Protein AF-A0A935WSC4-F1 (afdb_monomer)

pLDDT: mean 76.97, std 18.64, range [24.23, 98.56]

Structure (mmCIF, N/CA/C/O backbone):
data_AF-A0A935WSC4-F1
#
_entry.id   AF-A0A935WSC4-F1
#
loop_
_atom_site.group_PDB
_atom_site.id
_atom_site.type_symbol
_atom_site.label_atom_id
_atom_site.label_alt_id
_atom_site.label_comp_id
_atom_site.label_asym_id
_atom_site.label_entity_id
_atom_site.label_seq_id
_atom_site.pdbx_PDB_ins_code
_atom_site.Cartn_x
_atom_site.Cartn_y
_atom_site.Cartn_z
_atom_site.occupancy
_atom_site.B_iso_or_equiv
_atom_site.auth_seq_id
_atom_site.auth_comp_id
_atom_site.auth_asym_id
_atom_site.auth_atom_id
_atom_site.pdbx_PDB_model_num
ATOM 1 N N . MET A 1 1 ? -2.587 16.596 29.392 1.00 58.56 1 MET A N 1
ATOM 2 C CA . MET A 1 1 ? -1.807 17.809 29.708 1.00 58.56 1 MET A CA 1
ATOM 3 C C . MET A 1 1 ? -1.032 18.184 28.461 1.00 58.56 1 MET A C 1
ATOM 5 O O . MET A 1 1 ? -0.375 17.309 27.909 1.00 58.56 1 MET A O 1
ATOM 9 N N . VAL A 1 2 ? -1.163 19.418 27.981 1.00 57.94 2 VAL A N 1
ATOM 10 C CA . VAL A 1 2 ? -0.517 19.907 26.750 1.00 57.94 2 VAL A CA 1
ATOM 11 C C . VAL A 1 2 ? 0.207 21.206 27.076 1.00 57.94 2 VAL A C 1
ATOM 13 O O . VAL A 1 2 ? -0.347 22.062 27.753 1.00 57.94 2 VAL A O 1
ATOM 16 N N . ALA A 1 3 ? 1.443 21.362 26.606 1.00 66.06 3 ALA A N 1
ATOM 17 C CA . ALA A 1 3 ? 2.175 22.608 26.799 1.00 66.06 3 ALA A CA 1
ATOM 18 C C . ALA A 1 3 ? 1.538 23.741 25.986 1.00 66.06 3 ALA A C 1
ATOM 20 O O . ALA A 1 3 ? 1.296 23.572 24.790 1.00 66.06 3 ALA A O 1
ATOM 21 N N . VAL A 1 4 ? 1.345 24.913 26.595 1.00 63.72 4 VAL A N 1
ATOM 22 C CA . VAL A 1 4 ? 0.704 26.088 25.975 1.00 63.72 4 VAL A CA 1
ATOM 23 C C . VAL A 1 4 ? 1.339 26.435 24.625 1.00 63.72 4 VAL A C 1
ATOM 25 O O . VAL A 1 4 ? 0.656 26.766 23.659 1.00 63.72 4 VAL A O 1
ATOM 28 N N . ARG A 1 5 ? 2.665 26.290 24.521 1.00 59.16 5 ARG A N 1
ATOM 29 C CA . ARG A 1 5 ? 3.431 26.551 23.292 1.00 59.16 5 ARG A CA 1
ATOM 30 C C . ARG A 1 5 ? 3.117 25.612 22.120 1.00 59.16 5 ARG A C 1
ATOM 32 O O . ARG A 1 5 ? 3.376 25.990 20.983 1.00 59.16 5 ARG A O 1
ATOM 39 N N . MET A 1 6 ? 2.592 24.415 22.389 1.00 50.00 6 MET A N 1
ATOM 40 C CA . MET A 1 6 ? 2.249 23.399 21.381 1.00 50.00 6 MET A CA 1
ATOM 41 C C . MET A 1 6 ? 0.854 23.610 20.789 1.00 50.00 6 MET A C 1
ATOM 43 O O . MET A 1 6 ? 0.468 22.915 19.853 1.00 50.00 6 MET A O 1
ATOM 47 N N . LEU A 1 7 ? 0.090 24.559 21.331 1.00 61.09 7 LEU A N 1
ATOM 48 C CA . LEU A 1 7 ? -1.245 24.859 20.848 1.00 61.09 7 LEU A CA 1
ATOM 49 C C . LEU A 1 7 ? -1.192 25.756 19.598 1.00 61.09 7 LEU A C 1
ATOM 51 O O . LEU A 1 7 ? -0.270 26.576 19.450 1.00 61.09 7 LEU A O 1
ATOM 55 N N . PRO A 1 8 ? -2.201 25.654 18.712 1.00 64.50 8 PRO A N 1
ATOM 56 C CA . PRO A 1 8 ? -2.424 26.622 17.642 1.00 64.50 8 PRO A CA 1
ATOM 57 C C . PRO A 1 8 ? -2.330 28.060 18.167 1.00 64.50 8 PRO A C 1
ATOM 59 O O . PRO A 1 8 ? -2.722 28.329 19.304 1.00 64.50 8 PRO A O 1
ATOM 62 N N . ALA A 1 9 ? -1.761 28.976 17.376 1.00 72.88 9 ALA A N 1
ATOM 63 C CA . ALA A 1 9 ? -1.430 30.339 17.815 1.00 72.88 9 ALA A CA 1
ATOM 64 C C . ALA A 1 9 ? -2.639 31.069 18.423 1.00 72.88 9 ALA A C 1
ATOM 66 O O . ALA A 1 9 ? -2.512 31.761 19.432 1.00 72.88 9 ALA A O 1
ATOM 67 N N . GLU A 1 10 ? -3.812 30.827 17.851 1.00 70.62 10 GLU A N 1
ATOM 68 C CA . GLU A 1 10 ? -5.108 31.336 18.277 1.00 70.62 10 GLU A CA 1
ATOM 69 C C . GLU A 1 10 ? -5.579 30.808 19.645 1.00 70.62 10 GLU A C 1
ATOM 71 O O . GLU A 1 10 ? -6.402 31.448 20.293 1.00 70.62 10 GLU A O 1
ATOM 76 N N . LEU A 1 11 ? -5.052 29.671 20.115 1.00 76.81 11 LEU A N 1
ATOM 77 C CA . LEU A 1 11 ? -5.400 29.063 21.404 1.00 76.81 11 LEU A CA 1
ATOM 78 C C . LEU A 1 11 ? -4.367 29.340 22.500 1.00 76.81 11 LEU A C 1
ATOM 80 O O . LEU A 1 11 ? -4.706 29.236 23.677 1.00 76.81 11 LEU A O 1
ATOM 84 N N . ARG A 1 12 ? -3.129 29.720 22.153 1.00 81.12 12 ARG A N 1
ATOM 85 C CA . ARG A 1 12 ? -2.056 29.928 23.146 1.00 81.12 12 ARG A CA 1
ATOM 86 C C . ARG A 1 12 ? -2.392 31.028 24.137 1.00 81.12 12 ARG A C 1
ATOM 88 O O . ARG A 1 12 ? -2.222 30.828 25.327 1.00 81.12 12 ARG A O 1
ATOM 95 N N . GLY A 1 13 ? -2.904 32.163 23.656 1.00 82.12 13 GLY A N 1
ATOM 96 C CA . GLY A 1 13 ? -3.246 33.292 24.525 1.00 82.12 13 GLY A CA 1
ATOM 97 C C . GLY A 1 13 ? -4.320 32.934 25.552 1.00 82.12 13 GLY A C 1
ATOM 98 O O . GLY A 1 13 ? -4.240 33.352 26.702 1.00 82.12 13 GLY A O 1
ATOM 99 N N . LEU A 1 14 ? -5.292 32.112 25.154 1.00 83.25 14 LEU A N 1
ATOM 100 C CA . LEU A 1 14 ? -6.315 31.596 26.055 1.00 83.25 14 LEU A CA 1
ATOM 101 C C . LEU A 1 14 ? -5.734 30.560 27.026 1.00 83.25 14 LEU A C 1
ATOM 103 O O . LEU A 1 14 ? -6.000 30.626 28.217 1.00 83.25 14 LEU A O 1
ATOM 107 N N . ALA A 1 15 ? -4.926 29.628 26.530 1.00 81.56 15 ALA A N 1
ATOM 108 C CA . ALA A 1 15 ? -4.283 28.603 27.339 1.00 81.56 15 ALA A CA 1
ATOM 109 C C . ALA A 1 15 ? -3.343 29.198 28.402 1.00 81.56 15 ALA A C 1
ATOM 111 O O . ALA A 1 15 ? -3.378 28.755 29.541 1.00 81.56 15 ALA A O 1
ATOM 112 N N . THR A 1 16 ? -2.596 30.259 28.074 1.00 84.94 16 THR A N 1
ATOM 113 C CA . THR A 1 16 ? -1.828 31.049 29.051 1.00 84.94 16 THR A CA 1
ATOM 114 C C . THR A 1 16 ? -2.741 31.658 30.112 1.00 84.94 16 THR A C 1
ATOM 116 O O . THR A 1 16 ? -2.454 31.556 31.294 1.00 84.94 16 THR A O 1
ATOM 119 N N . GLN A 1 17 ? -3.874 32.248 29.721 1.00 84.94 17 GLN A N 1
ATOM 120 C CA . GLN A 1 17 ? -4.815 32.830 30.687 1.00 84.94 17 GLN A CA 1
ATOM 121 C C . GLN A 1 17 ? -5.459 31.786 31.610 1.00 84.94 17 GLN A C 1
ATOM 123 O O . GLN A 1 17 ? -5.866 32.139 32.717 1.00 84.94 17 GLN A O 1
ATOM 128 N N . ILE A 1 18 ? -5.584 30.540 31.144 1.00 84.56 18 ILE A N 1
ATOM 129 C CA . ILE A 1 18 ? -6.103 29.400 31.908 1.00 84.56 18 ILE A CA 1
ATOM 130 C C . ILE A 1 18 ? -5.039 28.873 32.877 1.00 84.56 18 ILE A C 1
ATOM 132 O O . ILE A 1 18 ? -5.331 28.711 34.056 1.00 84.56 18 ILE A O 1
ATOM 136 N N . ASP A 1 19 ? -3.802 28.705 32.412 1.00 85.06 19 ASP A N 1
ATOM 137 C CA . ASP A 1 19 ? -2.637 28.367 33.244 1.00 85.06 19 ASP A CA 1
ATOM 138 C C . ASP A 1 19 ? -2.338 29.451 34.308 1.00 85.06 19 ASP A C 1
ATOM 140 O O . ASP A 1 19 ? -1.831 29.177 35.391 1.00 85.06 19 ASP A O 1
ATOM 144 N N . GLU A 1 20 ? -2.725 30.704 34.052 1.00 84.94 20 GLU A N 1
ATOM 145 C CA . GLU A 1 20 ? -2.593 31.825 34.992 1.00 84.94 20 GLU A CA 1
ATOM 146 C C . GLU A 1 20 ? -3.810 32.033 35.918 1.00 84.94 20 GLU A C 1
ATOM 148 O O . GLU A 1 20 ? -3.856 33.029 36.658 1.00 84.94 20 GLU A O 1
ATOM 153 N N . LEU A 1 21 ? -4.813 31.144 35.896 1.00 83.25 21 LEU A N 1
ATOM 154 C CA . LEU A 1 21 ? -5.987 31.259 36.767 1.00 83.25 21 LEU A CA 1
ATOM 155 C C . LEU A 1 21 ? -5.586 31.210 38.255 1.00 83.25 21 LEU A C 1
ATOM 157 O O . LEU A 1 21 ? -4.882 30.287 38.647 1.00 83.25 21 LEU A O 1
ATOM 161 N N . PRO A 1 22 ? -6.061 32.146 39.105 1.00 71.94 22 PRO A N 1
ATOM 162 C CA . PRO A 1 22 ? -5.613 32.252 40.499 1.00 71.94 22 PRO A CA 1
ATOM 163 C C . PRO A 1 22 ? -5.830 31.001 41.362 1.00 71.94 22 PRO A C 1
ATOM 165 O O . PRO A 1 22 ? -5.026 30.753 42.254 1.00 71.94 22 PRO A O 1
ATOM 168 N N . ASP A 1 23 ? -6.899 30.242 41.097 1.00 69.44 23 ASP A N 1
ATOM 169 C CA . ASP A 1 23 ? -7.346 29.141 41.963 1.00 69.44 23 ASP A CA 1
ATOM 170 C C . ASP A 1 23 ? -7.042 27.746 41.395 1.00 69.44 23 ASP A C 1
ATOM 172 O O . ASP A 1 23 ? -7.087 26.757 42.123 1.00 69.44 23 ASP A O 1
ATOM 176 N N . THR A 1 24 ? -6.779 27.647 40.090 1.00 72.56 24 THR A N 1
ATOM 177 C CA . THR A 1 24 ? -6.697 26.359 39.379 1.00 72.56 24 THR A CA 1
ATOM 178 C C . THR A 1 24 ? -5.552 26.259 38.386 1.00 72.56 24 THR A C 1
ATOM 180 O O . THR A 1 24 ? -5.168 25.139 38.067 1.00 72.56 24 THR A O 1
ATOM 183 N N . GLY A 1 25 ? -4.998 27.390 37.939 1.00 74.44 25 GLY A N 1
ATOM 184 C CA . GLY A 1 25 ? -3.837 27.447 37.061 1.00 74.44 25 GLY A CA 1
ATOM 185 C C . GLY A 1 25 ? -2.535 27.381 37.853 1.00 74.44 25 GLY A C 1
ATOM 186 O O . GLY A 1 25 ? -2.374 28.062 38.870 1.00 74.44 25 GLY A O 1
ATOM 187 N N . ASN A 1 26 ? -1.599 26.558 37.388 1.00 77.19 26 ASN A N 1
ATOM 188 C CA . ASN A 1 26 ? -0.360 26.281 38.114 1.00 77.19 26 ASN A CA 1
ATOM 189 C C . ASN A 1 26 ? 0.839 27.118 37.627 1.00 77.19 26 ASN A C 1
ATOM 191 O O . ASN A 1 26 ? 1.916 27.045 38.227 1.00 77.19 26 ASN A O 1
ATOM 195 N N . ARG A 1 27 ? 0.649 27.958 36.596 1.00 83.25 27 ARG A N 1
ATOM 196 C CA . ARG A 1 27 ? 1.662 28.825 35.957 1.00 83.25 27 ARG A CA 1
ATOM 197 C C . ARG A 1 27 ? 2.902 28.066 35.496 1.00 83.25 27 ARG A C 1
ATOM 199 O O . ARG A 1 27 ? 4.021 28.583 35.570 1.00 83.25 27 ARG A O 1
ATOM 206 N N . ASP A 1 28 ? 2.718 26.834 35.050 1.00 76.25 28 ASP A N 1
ATOM 207 C CA . ASP A 1 28 ? 3.806 25.938 34.656 1.00 76.25 28 ASP A CA 1
ATOM 208 C C . ASP A 1 28 ? 3.996 25.871 33.129 1.00 76.25 28 ASP A C 1
ATOM 210 O O . ASP A 1 28 ? 4.885 25.178 32.621 1.00 76.25 28 ASP A O 1
ATOM 214 N N . GLY A 1 29 ? 3.211 26.651 32.379 1.00 73.19 29 GLY A N 1
ATOM 215 C CA . GLY A 1 29 ? 3.217 26.679 30.923 1.00 73.19 29 GLY A CA 1
ATOM 216 C C . GLY A 1 29 ? 2.514 25.475 30.300 1.00 73.19 29 GLY A C 1
ATOM 217 O O . GLY A 1 29 ? 2.691 25.222 29.096 1.00 73.19 29 GLY A O 1
ATOM 218 N N . LEU A 1 30 ? 1.745 24.722 31.084 1.00 73.56 30 LEU A N 1
ATOM 219 C CA . LEU A 1 30 ? 0.941 23.586 30.662 1.00 73.56 30 LEU A CA 1
ATOM 220 C C . LEU A 1 30 ? -0.541 23.908 30.865 1.00 73.56 30 LEU A C 1
ATOM 222 O O . LEU A 1 30 ? -0.922 24.788 31.619 1.00 73.56 30 LEU A O 1
ATOM 226 N N . VAL A 1 31 ? -1.393 23.208 30.122 1.00 74.00 31 VAL A N 1
ATOM 227 C CA . VAL A 1 31 ? -2.833 23.216 30.363 1.00 74.00 31 VAL A CA 1
ATOM 228 C C . VAL A 1 31 ? -3.311 21.780 30.484 1.00 74.00 31 VAL A C 1
ATOM 230 O O . VAL A 1 31 ? -3.045 20.912 29.638 1.00 74.00 31 VAL A O 1
ATOM 233 N N . THR A 1 32 ? -4.000 21.511 31.579 1.00 77.94 32 THR A N 1
ATOM 234 C CA . THR A 1 32 ? -4.578 20.223 31.939 1.00 77.94 32 THR A CA 1
ATOM 235 C C . THR A 1 32 ? -6.092 20.219 31.709 1.00 77.94 32 THR A C 1
ATOM 237 O O . THR A 1 32 ? -6.730 21.272 31.662 1.00 77.94 32 THR A O 1
ATOM 240 N N . PRO A 1 33 ? -6.712 19.030 31.586 1.00 73.44 33 PRO A N 1
ATOM 241 C CA . PRO A 1 33 ? -8.169 18.924 31.563 1.00 73.44 33 PRO A CA 1
ATOM 242 C C . PRO A 1 33 ? -8.855 19.560 32.785 1.00 73.44 33 PRO A C 1
ATOM 244 O O . PRO A 1 33 ? -9.933 20.120 32.634 1.00 73.44 33 PRO A O 1
ATOM 247 N N . ALA A 1 34 ? -8.218 19.526 33.963 1.00 73.00 34 ALA A N 1
ATOM 248 C CA . ALA A 1 34 ? -8.757 20.103 35.196 1.00 73.00 34 ALA A CA 1
ATOM 249 C C . ALA A 1 34 ? -8.736 21.645 35.187 1.00 73.00 34 ALA A C 1
ATOM 251 O O . ALA A 1 34 ? -9.744 22.274 35.500 1.00 73.00 34 ALA A O 1
ATOM 252 N N . GLU A 1 35 ? -7.631 22.258 34.750 1.00 77.00 35 GLU A N 1
ATOM 253 C CA . GLU A 1 35 ? -7.530 23.716 34.546 1.00 77.00 35 GLU A CA 1
ATOM 254 C C . GLU A 1 35 ? -8.543 24.217 33.508 1.00 77.00 35 GLU A C 1
ATOM 256 O O . GLU A 1 35 ? -9.164 25.267 33.675 1.00 77.00 35 GLU A O 1
ATOM 261 N N . MET A 1 36 ? -8.770 23.432 32.450 1.00 77.25 36 MET A N 1
ATOM 262 C CA . MET A 1 36 ? -9.792 23.725 31.443 1.00 77.25 36 MET A CA 1
ATOM 263 C C . MET A 1 36 ? -11.215 23.659 31.987 1.00 77.25 36 MET A C 1
ATOM 265 O O . MET A 1 36 ? -12.053 24.475 31.602 1.00 77.25 36 MET A O 1
ATOM 269 N N . GLU A 1 37 ? -11.514 22.672 32.828 1.00 73.56 37 GLU A N 1
ATOM 270 C CA . GLU A 1 37 ? -12.831 22.524 33.447 1.00 73.56 37 GLU A CA 1
ATOM 271 C C . GLU A 1 37 ? -13.121 23.710 34.375 1.00 73.56 37 GLU A C 1
ATOM 273 O O . GLU A 1 37 ? -14.157 24.358 34.233 1.00 73.56 37 GLU A O 1
ATOM 278 N N . ALA A 1 38 ? -12.140 24.116 35.182 1.00 70.94 38 ALA A N 1
ATOM 279 C CA . ALA A 1 38 ? -12.235 25.307 36.020 1.00 70.94 38 ALA A CA 1
ATOM 280 C C . ALA A 1 38 ? -12.401 26.610 35.217 1.00 70.94 38 ALA A C 1
ATOM 282 O O . ALA A 1 38 ? -13.204 27.479 35.569 1.00 70.94 38 ALA A O 1
ATOM 283 N N . ALA A 1 39 ? -11.702 26.748 34.086 1.00 73.00 39 ALA A N 1
ATOM 284 C CA . ALA A 1 39 ? -11.875 27.891 33.191 1.00 73.00 39 ALA A CA 1
ATOM 285 C C . ALA A 1 39 ? -13.306 28.004 32.634 1.00 73.00 39 ALA A C 1
ATOM 287 O O . ALA A 1 39 ? -13.780 29.115 32.377 1.00 73.00 39 ALA A O 1
ATOM 288 N N . ARG A 1 40 ? -14.016 26.876 32.464 1.00 73.12 40 ARG A N 1
ATOM 289 C CA . ARG A 1 40 ? -15.422 26.872 32.026 1.00 73.12 40 ARG A CA 1
ATOM 290 C C . ARG A 1 40 ? -16.358 27.398 33.106 1.00 73.12 40 ARG A C 1
ATOM 292 O O . ARG A 1 40 ? -17.284 28.130 32.765 1.00 73.12 40 ARG A O 1
ATOM 299 N N . ASP A 1 41 ? -16.092 27.119 34.374 1.00 71.38 41 ASP A N 1
ATOM 300 C CA . ASP A 1 41 ? -16.889 27.662 35.480 1.00 71.38 41 ASP A CA 1
ATOM 301 C C . ASP A 1 41 ? -16.710 29.187 35.604 1.00 71.38 41 ASP A C 1
ATOM 303 O O . ASP A 1 41 ? -17.667 29.931 35.850 1.00 71.38 41 ASP A O 1
ATOM 307 N N . HIS A 1 42 ? -15.512 29.689 35.289 1.00 70.12 42 HIS A N 1
ATOM 308 C CA . HIS A 1 42 ? -15.211 31.122 35.251 1.00 70.12 42 HIS A CA 1
ATOM 309 C C . HIS A 1 42 ? -15.783 31.885 34.042 1.00 70.12 42 HIS A C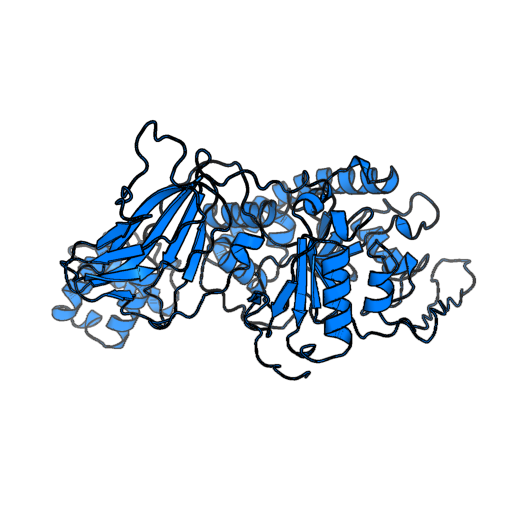 1
ATOM 311 O O . HIS A 1 42 ? -15.768 33.120 34.052 1.00 70.12 42 HIS A O 1
ATOM 317 N N . LEU A 1 43 ? -16.350 31.206 33.033 1.00 68.00 43 LEU A N 1
ATOM 318 C CA . LEU A 1 43 ? -17.012 31.840 31.875 1.00 68.00 43 LEU A CA 1
ATOM 319 C C . LEU A 1 43 ? -18.126 32.820 32.273 1.00 68.00 43 LEU A C 1
ATOM 321 O O . LEU A 1 43 ? -18.464 33.718 31.501 1.00 68.00 43 LEU A O 1
ATOM 325 N N . THR A 1 44 ? -18.722 32.620 33.451 1.00 59.75 44 THR A N 1
ATOM 326 C CA . THR A 1 44 ? -19.847 33.418 33.962 1.00 59.75 44 THR A CA 1
ATOM 327 C C . THR A 1 44 ? -19.416 34.568 34.874 1.00 59.75 44 THR A C 1
ATOM 329 O O . THR A 1 44 ? -20.198 35.493 35.085 1.00 59.75 44 THR A O 1
ATOM 332 N N . THR A 1 45 ? -18.183 34.542 35.390 1.00 66.56 45 THR A N 1
ATOM 333 C CA . THR A 1 45 ? -17.708 35.457 36.444 1.00 66.56 45 THR A CA 1
ATOM 334 C C . THR A 1 45 ? -16.527 36.329 36.020 1.00 66.56 45 THR A C 1
ATOM 336 O O . THR A 1 45 ? -16.373 37.429 36.548 1.00 66.56 45 THR A O 1
ATOM 339 N N . LEU A 1 46 ? -15.717 35.903 35.043 1.00 72.69 46 LEU A N 1
ATOM 340 C CA . LEU A 1 46 ? -14.565 36.661 34.547 1.00 72.69 46 LEU A CA 1
ATOM 341 C C . LEU A 1 46 ? -14.812 37.192 33.120 1.00 72.69 46 LEU A C 1
ATOM 343 O O . LEU A 1 46 ? -14.863 36.403 32.172 1.00 72.69 46 LEU A O 1
ATOM 347 N N . PRO A 1 47 ? -14.874 38.526 32.915 1.00 71.44 47 PRO A N 1
ATOM 348 C CA . PRO A 1 47 ? -15.181 39.130 31.613 1.00 71.44 47 PRO A CA 1
ATOM 349 C C . PRO A 1 47 ? -14.262 38.689 30.463 1.00 71.44 47 PRO A C 1
ATOM 351 O O . PRO A 1 47 ? -14.712 38.598 29.323 1.00 71.44 47 PRO A O 1
ATOM 354 N N . ARG A 1 48 ? -12.994 38.358 30.755 1.00 73.06 48 ARG A N 1
ATOM 355 C CA . ARG A 1 48 ? -12.000 37.917 29.757 1.00 73.06 48 ARG A CA 1
ATOM 356 C C . ARG A 1 48 ? -12.324 36.579 29.082 1.00 73.06 48 ARG A C 1
ATOM 358 O O . ARG A 1 48 ? -11.852 36.341 27.978 1.00 73.06 48 ARG A O 1
ATOM 365 N N . PHE A 1 49 ? -13.159 35.740 29.700 1.00 74.19 49 PHE A N 1
ATOM 366 C CA . PHE A 1 49 ? -13.606 34.472 29.111 1.00 74.19 49 PHE A CA 1
ATOM 367 C C . PHE A 1 49 ? -15.054 34.530 28.599 1.00 74.19 49 PHE A C 1
ATOM 369 O O . PHE A 1 49 ? -15.538 33.590 27.975 1.00 74.19 49 PHE A O 1
ATOM 376 N N . ALA A 1 50 ? -15.758 35.643 28.819 1.00 71.06 50 ALA A N 1
ATOM 377 C CA . ALA A 1 50 ? -17.185 35.744 28.541 1.00 71.06 50 ALA A CA 1
ATOM 378 C C . ALA A 1 50 ? -17.522 35.963 27.053 1.00 71.06 50 ALA A C 1
ATOM 380 O O . ALA A 1 50 ? -18.683 35.759 26.675 1.00 71.06 50 ALA A O 1
ATOM 381 N N . SER A 1 51 ? -16.560 36.354 26.204 1.00 78.81 51 SER A N 1
ATOM 382 C CA . SER A 1 51 ? -16.824 36.648 24.788 1.00 78.81 51 SER A CA 1
ATOM 383 C C . SER A 1 51 ? -17.168 35.387 23.973 1.00 78.81 51 SER A C 1
ATOM 385 O O . SER A 1 51 ? -16.716 34.286 24.309 1.00 78.81 51 SER A O 1
ATOM 387 N N . PRO A 1 52 ? -17.966 35.504 22.895 1.00 73.56 52 PRO A N 1
ATOM 388 C CA . PRO A 1 52 ? -18.262 34.383 21.998 1.00 73.56 52 PRO A CA 1
ATOM 389 C C . PRO A 1 52 ? -17.002 33.707 21.435 1.00 73.56 52 PRO A C 1
ATOM 391 O O . PRO A 1 52 ? -16.951 32.480 21.329 1.00 73.56 52 PRO A O 1
ATOM 394 N N . GLU A 1 53 ? -15.966 34.492 21.139 1.00 72.88 53 GLU A N 1
ATOM 395 C CA . GLU A 1 53 ? -14.679 34.028 20.617 1.00 72.88 53 GLU A CA 1
ATOM 396 C C . GLU A 1 53 ? -13.910 33.229 21.675 1.00 72.88 53 GLU A C 1
ATOM 398 O O . GLU A 1 53 ? -13.408 32.142 21.382 1.00 72.88 53 GLU A O 1
ATOM 403 N N . ALA A 1 54 ? -13.885 33.706 22.926 1.00 70.94 54 ALA A N 1
ATOM 404 C CA . ALA A 1 54 ? -13.258 33.000 24.040 1.00 70.94 54 ALA A CA 1
ATOM 405 C C . ALA A 1 54 ? -13.971 31.671 24.334 1.00 70.94 54 ALA A C 1
ATOM 407 O O . ALA A 1 54 ? -13.316 30.646 24.519 1.00 70.94 54 ALA A O 1
ATOM 408 N N . ARG A 1 55 ? -15.310 31.639 24.281 1.00 74.75 55 ARG A N 1
ATOM 409 C CA . ARG A 1 55 ? -16.098 30.401 24.441 1.00 74.75 55 ARG A CA 1
ATOM 410 C C . ARG A 1 55 ? -15.813 29.381 23.340 1.00 74.75 55 ARG A C 1
ATOM 412 O O . ARG A 1 55 ? -15.708 28.186 23.620 1.00 74.75 55 ARG A O 1
ATOM 419 N N . ALA A 1 56 ? -15.686 29.837 22.093 1.00 72.25 56 ALA A N 1
ATOM 420 C CA . ALA A 1 56 ? -15.342 28.975 20.965 1.00 72.25 56 ALA A CA 1
ATOM 421 C C . ALA A 1 56 ? -13.914 28.417 21.090 1.00 72.25 56 ALA A C 1
ATOM 423 O O . ALA A 1 56 ? -13.700 27.230 20.835 1.00 72.25 56 ALA A O 1
ATOM 424 N N . ALA A 1 57 ? -12.964 29.241 21.535 1.00 71.06 57 ALA A N 1
ATOM 425 C CA . ALA A 1 57 ? -11.583 28.837 21.772 1.00 71.06 57 ALA A CA 1
ATOM 426 C C . ALA A 1 57 ? -11.445 27.867 22.964 1.00 71.06 57 ALA A C 1
ATOM 428 O O . ALA A 1 57 ? -10.726 26.879 22.846 1.00 71.06 57 ALA A O 1
ATOM 429 N N . ILE A 1 58 ? -12.192 28.065 24.061 1.00 75.50 58 ILE A N 1
ATOM 430 C CA . ILE A 1 58 ? -12.232 27.143 25.217 1.00 75.50 58 ILE A CA 1
ATOM 431 C C . ILE A 1 58 ? -12.744 25.764 24.794 1.00 75.50 58 ILE A C 1
ATOM 433 O O . ILE A 1 58 ? -12.150 24.746 25.148 1.00 75.50 58 ILE A O 1
ATOM 437 N N . ARG A 1 59 ? -13.812 25.716 23.987 1.00 71.75 59 ARG A N 1
ATOM 438 C CA . ARG A 1 59 ? -14.331 24.456 23.437 1.00 71.75 59 ARG A CA 1
ATOM 439 C C . ARG A 1 59 ? -13.271 23.744 22.592 1.00 71.75 59 ARG A C 1
ATOM 441 O O . ARG A 1 59 ? -12.984 22.577 22.836 1.00 71.75 59 ARG A O 1
ATOM 448 N N . ARG A 1 60 ? -12.627 24.467 21.674 1.00 69.75 60 ARG A N 1
ATOM 449 C CA . ARG A 1 60 ? -11.596 23.910 20.788 1.00 69.75 60 ARG A CA 1
ATOM 450 C C . ARG A 1 60 ? -10.356 23.434 21.548 1.00 69.75 60 ARG A C 1
ATOM 452 O O . ARG A 1 60 ? -9.776 22.414 21.204 1.00 69.75 60 ARG A O 1
ATOM 459 N N . LEU A 1 61 ? -9.973 24.134 22.613 1.00 67.81 61 LEU A N 1
ATOM 460 C CA . LEU A 1 61 ? -8.873 23.730 23.484 1.00 67.81 61 LEU A CA 1
ATOM 461 C C . LEU A 1 61 ? -9.212 22.469 24.301 1.00 67.81 61 LEU A C 1
ATOM 463 O O . LEU A 1 61 ? -8.348 21.619 24.492 1.00 67.81 61 LEU A O 1
ATOM 467 N N . SER A 1 62 ? -10.471 22.299 24.722 1.00 66.44 62 SER A N 1
ATOM 468 C CA . SER A 1 62 ? -10.917 21.089 25.433 1.00 66.44 62 SER A CA 1
ATOM 469 C C . SER A 1 62 ? -10.914 19.829 24.556 1.00 66.44 62 SER A C 1
ATOM 471 O O . SER A 1 62 ? -10.611 18.744 25.045 1.00 66.44 62 SER A O 1
ATOM 473 N N . GLU A 1 63 ? -11.167 19.979 23.253 1.00 61.94 63 GLU A N 1
ATOM 474 C CA . GLU A 1 63 ? -11.106 18.891 22.264 1.00 61.94 63 GLU A CA 1
ATOM 475 C C . GLU A 1 63 ? -9.669 18.375 22.067 1.00 61.94 63 GLU A C 1
ATOM 477 O O . GLU A 1 63 ? -9.461 17.187 21.841 1.00 61.94 63 GLU A O 1
ATOM 482 N N . VAL A 1 64 ? -8.667 19.247 22.227 1.00 57.03 64 VAL A N 1
ATOM 483 C CA . VAL A 1 64 ? -7.235 18.911 22.099 1.00 57.03 64 VAL A CA 1
ATOM 484 C C . VAL A 1 64 ? -6.698 18.143 23.322 1.00 57.03 64 VAL A C 1
ATOM 486 O O . VAL A 1 64 ? -5.646 17.513 23.248 1.00 57.03 64 VAL A O 1
ATOM 489 N N . LEU A 1 65 ? -7.399 18.174 24.461 1.00 49.75 65 LEU A N 1
ATOM 490 C CA . LEU A 1 65 ? -6.873 17.739 25.763 1.00 49.75 65 LEU A CA 1
ATOM 491 C C . LEU A 1 65 ? -7.371 16.367 26.261 1.00 49.75 65 LEU A C 1
ATOM 493 O O . LEU A 1 65 ? -7.059 15.991 27.395 1.00 49.75 65 LEU A O 1
ATOM 497 N N . VAL A 1 66 ? -8.104 15.601 25.448 1.00 44.00 66 VAL A N 1
ATOM 498 C CA . VAL A 1 66 ? -8.699 14.306 25.845 1.00 44.00 66 VAL A CA 1
ATOM 499 C C . VAL A 1 66 ? -7.616 13.277 26.251 1.00 44.00 66 VAL A C 1
ATOM 501 O O . VAL A 1 66 ? -6.614 13.133 25.548 1.00 44.00 66 VAL A O 1
ATOM 504 N N . PRO A 1 67 ? -7.770 12.540 27.373 1.00 31.62 67 PRO A N 1
ATOM 505 C CA . PRO A 1 67 ? -6.749 11.603 27.841 1.00 31.62 67 PRO A CA 1
ATOM 506 C C . PRO A 1 67 ? -6.706 10.308 27.009 1.00 31.62 67 PRO A C 1
ATOM 508 O O . PRO A 1 67 ? -7.720 9.647 26.791 1.00 31.62 67 PRO A O 1
ATOM 511 N N . MET A 1 68 ? -5.495 9.922 26.593 1.00 27.45 68 MET A N 1
ATOM 512 C CA . MET A 1 68 ? -5.186 8.673 25.884 1.00 27.45 68 MET A CA 1
ATOM 513 C C . MET A 1 68 ? -5.186 7.454 26.829 1.00 27.45 68 MET A C 1
ATOM 515 O O . MET A 1 68 ? -4.615 7.538 27.920 1.00 27.45 68 MET A O 1
ATOM 519 N N . PRO A 1 69 ? -5.731 6.293 26.417 1.00 27.05 69 PRO A N 1
ATOM 520 C CA . PRO A 1 69 ? -5.627 5.059 27.187 1.00 27.05 69 PRO A CA 1
ATOM 521 C C . PRO A 1 69 ? -4.219 4.427 27.124 1.00 27.05 69 PRO A C 1
ATOM 523 O O . PRO A 1 69 ? -3.407 4.668 26.220 1.00 27.05 69 PRO A O 1
ATOM 526 N N . ALA A 1 70 ? -3.929 3.608 28.137 1.00 24.23 70 ALA A N 1
ATOM 527 C CA . ALA A 1 70 ? -2.663 2.906 28.326 1.00 24.23 70 ALA A CA 1
ATOM 528 C C . ALA A 1 70 ? -2.361 1.888 27.206 1.00 24.23 70 ALA A C 1
ATOM 530 O O . ALA A 1 70 ? -3.253 1.234 26.664 1.00 24.23 70 ALA A O 1
ATOM 531 N N . THR A 1 71 ? -1.077 1.782 26.870 1.00 25.97 71 THR A N 1
ATOM 532 C CA . THR A 1 71 ? -0.479 0.914 25.844 1.00 25.97 71 THR A CA 1
ATOM 533 C C . THR A 1 71 ? -0.540 -0.568 26.235 1.00 25.97 71 THR A C 1
ATOM 535 O O . THR A 1 71 ? -0.162 -0.884 27.362 1.00 25.97 71 THR A O 1
ATOM 538 N N . PRO A 1 72 ? -0.872 -1.490 25.313 1.00 26.34 72 PRO A N 1
ATOM 539 C CA . PRO A 1 72 ? -0.441 -2.878 25.413 1.00 26.34 72 PRO A CA 1
ATOM 540 C C . PRO A 1 72 ? 0.578 -3.254 24.328 1.00 26.34 72 PRO A C 1
ATOM 542 O O . PRO A 1 72 ? 0.706 -2.591 23.299 1.00 26.34 72 PRO A O 1
ATOM 545 N N . ALA A 1 73 ? 1.324 -4.312 24.635 1.00 24.42 73 ALA A N 1
ATOM 546 C CA . ALA A 1 73 ? 2.461 -4.835 23.896 1.00 24.42 73 ALA A CA 1
ATOM 547 C C . ALA A 1 73 ? 2.099 -5.433 22.526 1.00 24.42 73 ALA A C 1
ATOM 549 O O . ALA A 1 73 ? 0.983 -5.882 22.280 1.00 24.42 73 ALA A O 1
ATOM 550 N N . SER A 1 74 ? 3.111 -5.457 21.662 1.00 30.17 74 SER A N 1
ATOM 551 C CA . SER A 1 74 ? 3.147 -6.093 20.351 1.00 30.17 74 SER A CA 1
ATOM 552 C C . SER A 1 74 ? 2.845 -7.596 20.404 1.00 30.17 74 SER A C 1
ATOM 554 O O . SER A 1 74 ? 3.623 -8.324 21.011 1.00 30.17 74 SER A O 1
ATOM 556 N N . ASP A 1 75 ? 1.789 -8.062 19.728 1.00 28.42 75 ASP A N 1
ATOM 557 C CA . ASP A 1 75 ? 1.879 -9.014 18.603 1.00 28.42 75 ASP A CA 1
ATOM 558 C C . ASP A 1 75 ? 0.496 -9.306 17.971 1.00 28.42 75 ASP A C 1
ATOM 560 O O . ASP A 1 75 ? -0.503 -9.436 18.675 1.00 28.42 75 ASP A O 1
ATOM 564 N N . SER A 1 76 ? 0.456 -9.484 16.640 1.00 32.31 76 SER A N 1
ATOM 565 C CA . SER A 1 76 ? -0.722 -9.795 15.784 1.00 32.31 76 SER A CA 1
ATOM 566 C C . SER A 1 76 ? -1.841 -8.720 15.742 1.00 32.31 76 SER A C 1
ATOM 568 O O . SER A 1 76 ? -2.370 -8.270 16.741 1.00 32.31 76 SER A O 1
ATOM 570 N N . GLY A 1 77 ? -2.349 -8.199 14.630 1.00 36.88 77 GLY A N 1
ATOM 571 C CA . GLY A 1 77 ? -2.236 -8.510 13.219 1.00 36.88 77 GLY A CA 1
ATOM 572 C C . GLY A 1 77 ? -3.508 -7.986 12.537 1.00 36.88 77 GLY A C 1
ATOM 573 O O . GLY A 1 77 ? -4.316 -8.799 12.120 1.00 36.88 77 GLY A O 1
ATOM 574 N N . LEU A 1 78 ? -3.743 -6.665 12.509 1.00 36.28 78 LEU A N 1
ATOM 575 C CA . LEU A 1 78 ? -4.906 -6.069 11.820 1.00 36.28 78 LEU A CA 1
ATOM 576 C C . LEU A 1 78 ? -4.987 -6.580 10.364 1.00 36.28 78 LEU A C 1
ATOM 578 O O . LEU A 1 78 ? -3.946 -6.649 9.696 1.00 36.28 78 LEU A O 1
ATOM 582 N N . ASP A 1 79 ? -6.181 -6.988 9.918 1.00 43.47 79 ASP A N 1
ATOM 583 C CA . ASP A 1 79 ? -6.437 -7.431 8.537 1.00 43.47 79 ASP A CA 1
ATOM 584 C C . ASP A 1 79 ? -6.849 -6.222 7.680 1.00 43.47 79 ASP A C 1
ATOM 586 O O . ASP A 1 79 ? -7.346 -5.225 8.195 1.00 43.47 79 ASP A O 1
ATOM 590 N N . ILE A 1 80 ? -6.637 -6.264 6.369 1.00 41.84 80 ILE A N 1
ATOM 591 C CA . ILE A 1 80 ? -7.055 -5.183 5.470 1.00 41.84 80 ILE A CA 1
ATOM 592 C C . ILE A 1 80 ? -8.581 -5.085 5.388 1.00 41.84 80 ILE A C 1
ATOM 594 O O . ILE A 1 80 ? -9.116 -3.991 5.240 1.00 41.84 80 ILE A O 1
ATOM 598 N N . ASP A 1 81 ? -9.276 -6.218 5.529 1.00 42.00 81 ASP A N 1
ATOM 599 C CA . ASP A 1 81 ? -10.738 -6.290 5.494 1.00 42.00 81 ASP A CA 1
ATOM 600 C C . ASP A 1 81 ? -11.385 -5.587 6.698 1.00 42.00 81 ASP A C 1
ATOM 602 O O . ASP A 1 81 ? -12.518 -5.126 6.592 1.00 42.00 81 ASP A O 1
ATOM 606 N N . ASP A 1 82 ? -10.641 -5.422 7.797 1.00 43.62 82 ASP A N 1
ATOM 607 C CA . ASP A 1 82 ? -11.045 -4.641 8.970 1.00 43.62 82 ASP A CA 1
ATOM 608 C C . ASP A 1 82 ? -11.132 -3.132 8.631 1.00 43.62 82 ASP A C 1
ATOM 610 O O . ASP A 1 82 ? -12.003 -2.416 9.117 1.00 43.62 82 ASP A O 1
ATOM 614 N N . PHE A 1 83 ? -10.277 -2.633 7.735 1.00 42.97 83 PHE A N 1
ATOM 615 C CA . PHE A 1 83 ? -10.257 -1.222 7.316 1.00 42.97 83 PHE A CA 1
ATOM 616 C C . PHE A 1 83 ? -11.179 -0.904 6.135 1.00 42.97 83 PHE A C 1
ATOM 618 O O . PHE A 1 83 ? -11.460 0.261 5.864 1.00 42.97 83 PHE A O 1
ATOM 625 N N . LEU A 1 84 ? -11.619 -1.928 5.404 1.00 37.62 84 LEU A N 1
ATOM 626 C CA . LEU A 1 84 ? -12.372 -1.778 4.158 1.00 37.62 84 LEU A CA 1
ATOM 627 C C . LEU A 1 84 ? -13.878 -1.700 4.343 1.00 37.62 84 LEU A C 1
ATOM 629 O O . LEU A 1 84 ? -14.605 -1.584 3.354 1.00 37.62 84 LEU A O 1
ATOM 633 N N . ARG A 1 85 ? -14.369 -1.804 5.577 1.00 39.56 85 ARG A N 1
ATOM 634 C CA . ARG A 1 85 ? -15.802 -1.751 5.778 1.00 39.56 85 ARG A CA 1
ATOM 635 C C . ARG A 1 85 ? -16.290 -0.305 5.931 1.00 39.56 85 ARG A C 1
ATOM 637 O O . ARG A 1 85 ? -15.734 0.433 6.746 1.00 39.56 85 ARG A O 1
ATOM 644 N N . PRO A 1 86 ? -17.319 0.096 5.163 1.00 35.41 86 PRO A N 1
ATOM 645 C CA . PRO A 1 86 ? -17.813 1.465 5.113 1.00 35.41 86 PRO A CA 1
ATOM 646 C C . PRO A 1 86 ? -18.090 2.054 6.495 1.00 35.41 86 PRO A C 1
ATOM 648 O O . PRO A 1 86 ? -18.592 1.368 7.392 1.00 35.41 86 PRO A O 1
ATOM 651 N N . ARG A 1 87 ? -17.886 3.367 6.622 1.00 42.66 87 ARG A N 1
ATOM 652 C CA . ARG A 1 87 ? -18.580 4.233 7.588 1.00 42.66 87 ARG A CA 1
ATOM 653 C C . ARG A 1 87 ? -20.079 4.127 7.286 1.00 42.66 87 ARG A C 1
ATOM 655 O O . ARG A 1 87 ? -20.628 4.896 6.513 1.00 42.66 87 ARG A O 1
ATOM 662 N N . THR A 1 88 ? -20.709 3.049 7.738 1.00 34.31 88 THR A N 1
ATOM 663 C CA . THR A 1 88 ? -21.991 2.627 7.175 1.00 34.31 88 THR A CA 1
ATOM 664 C C . THR A 1 88 ? -23.076 3.618 7.616 1.00 34.31 88 THR A C 1
ATOM 666 O O . THR A 1 88 ? -23.128 4.034 8.772 1.00 34.31 88 THR A O 1
ATOM 669 N N . VAL A 1 89 ? -23.934 4.029 6.683 1.00 38.78 89 VAL A N 1
ATOM 670 C CA . VAL A 1 89 ? -25.067 4.927 6.933 1.00 38.78 89 VAL A CA 1
ATOM 671 C C . VAL A 1 89 ? -26.252 4.086 7.403 1.00 38.78 89 VAL A C 1
ATOM 673 O O . VAL A 1 89 ? -26.885 3.379 6.623 1.00 38.78 89 VAL A O 1
ATOM 676 N N . GLY A 1 90 ? -26.574 4.146 8.694 1.00 38.31 90 GLY A N 1
ATOM 677 C CA . GLY A 1 90 ? -27.796 3.538 9.224 1.00 38.31 90 GLY A CA 1
ATOM 678 C C . GLY A 1 90 ? -28.998 4.479 9.101 1.00 38.31 90 GLY A C 1
ATOM 679 O O . GLY A 1 90 ? -28.847 5.700 9.080 1.00 38.31 90 GLY A O 1
ATOM 680 N N . ARG A 1 91 ? -30.226 3.934 9.158 1.00 39.78 91 ARG A N 1
ATOM 681 C CA . ARG A 1 91 ? -31.504 4.696 9.215 1.00 39.78 91 ARG A CA 1
ATOM 682 C C . ARG A 1 91 ? -31.591 5.749 10.344 1.00 39.78 91 ARG A C 1
ATOM 684 O O . ARG A 1 91 ? -32.559 6.502 10.387 1.00 39.78 91 ARG A O 1
ATOM 691 N N . LYS A 1 92 ? -30.616 5.790 11.262 1.00 46.62 92 LYS A N 1
ATOM 692 C CA . LYS A 1 92 ? -30.544 6.683 12.431 1.00 46.62 92 LYS A CA 1
ATOM 693 C C . LYS A 1 92 ? -29.300 7.595 12.474 1.00 46.62 92 LYS A C 1
ATOM 695 O O . LYS A 1 92 ? -29.073 8.222 13.504 1.00 46.62 92 LYS A O 1
ATOM 700 N N . GLY A 1 93 ? -28.526 7.702 11.387 1.00 51.00 93 GLY A N 1
ATOM 701 C CA . GLY A 1 93 ? -27.394 8.639 11.265 1.00 51.00 93 GLY A CA 1
ATOM 702 C C . GLY A 1 93 ? -26.051 7.984 10.916 1.00 51.00 93 GLY A C 1
ATOM 703 O O . GLY A 1 93 ? -25.959 6.761 10.807 1.00 51.00 93 GLY A O 1
ATOM 704 N N . LEU A 1 94 ? -25.018 8.821 10.737 1.00 53.06 94 LEU A N 1
ATOM 705 C CA . LEU A 1 94 ? -23.624 8.402 10.541 1.00 53.06 94 LEU A CA 1
ATOM 706 C C . LEU A 1 94 ? -23.040 7.819 11.835 1.00 53.06 94 LEU A C 1
ATOM 708 O O . LEU A 1 94 ? -23.237 8.383 12.913 1.00 53.06 94 LEU A O 1
ATOM 712 N N . TYR A 1 95 ? -22.280 6.734 11.709 1.00 57.91 95 TYR A N 1
ATOM 713 C CA . TYR A 1 95 ? -21.418 6.196 12.759 1.00 57.91 95 TYR A CA 1
ATOM 714 C C . TYR A 1 95 ? -20.062 5.782 12.179 1.00 57.91 95 TYR A C 1
ATOM 716 O O . TYR A 1 95 ? -19.940 5.448 11.001 1.00 57.91 95 TYR A O 1
ATOM 724 N N . GLU A 1 96 ? -19.039 5.799 13.024 1.00 56.59 96 GLU A N 1
ATOM 725 C CA . GLU A 1 96 ? -17.668 5.402 12.693 1.00 56.59 96 GLU A CA 1
ATOM 726 C C . GLU A 1 96 ? -17.351 4.070 13.361 1.00 56.59 96 GLU A C 1
ATOM 728 O O . GLU A 1 96 ? -17.666 3.895 14.533 1.00 56.59 96 GLU A O 1
ATOM 733 N N . SER A 1 97 ? -16.714 3.138 12.653 1.00 56.91 97 SER A N 1
ATOM 734 C CA . SER A 1 97 ? -16.165 1.926 13.268 1.00 56.91 97 SER A CA 1
ATOM 735 C C . SER A 1 97 ? -14.641 1.951 13.200 1.00 56.91 97 SER A C 1
ATOM 737 O O . SER A 1 97 ? -14.067 2.211 12.143 1.00 56.91 97 SER A O 1
ATOM 739 N N . LEU A 1 98 ? -13.990 1.706 14.336 1.00 53.00 98 LEU A N 1
ATOM 740 C CA . LEU A 1 98 ? -12.540 1.644 14.488 1.00 53.00 98 LEU A CA 1
ATOM 741 C C . LEU A 1 98 ? -12.141 0.290 15.066 1.00 53.00 98 LEU A C 1
ATOM 743 O O . LEU A 1 98 ? -12.587 -0.095 16.150 1.00 53.00 98 LEU A O 1
ATOM 747 N N . LEU A 1 99 ? -11.256 -0.412 14.365 1.00 53.34 99 LEU A N 1
ATOM 748 C CA . LEU A 1 99 ? -10.700 -1.683 14.812 1.00 53.34 99 LEU A CA 1
ATOM 749 C C . LEU A 1 99 ? -9.328 -1.463 15.437 1.00 53.34 99 LEU A C 1
ATOM 751 O O . LEU A 1 99 ? -8.431 -0.868 14.845 1.00 53.34 99 LEU A O 1
ATOM 755 N N . PHE A 1 100 ? -9.175 -1.952 16.661 1.00 52.34 100 PHE A N 1
ATOM 756 C CA . PHE A 1 100 ? -7.945 -1.837 17.427 1.00 52.34 100 PHE A CA 1
ATOM 757 C C . PHE A 1 100 ? -7.138 -3.137 17.344 1.00 52.34 100 PHE A C 1
ATOM 759 O O . PHE A 1 100 ? -7.720 -4.229 17.278 1.00 52.34 100 PHE A O 1
ATOM 766 N N . PRO A 1 101 ? -5.797 -3.035 17.390 1.00 44.69 101 PRO A N 1
ATOM 767 C CA . PRO A 1 101 ? -4.914 -4.194 17.379 1.00 44.69 101 PRO A CA 1
ATOM 768 C C . PRO A 1 101 ? -5.180 -5.131 18.564 1.00 44.69 101 PRO A C 1
ATOM 770 O O . PRO A 1 101 ? -5.760 -4.738 19.585 1.00 44.69 101 PRO A O 1
ATOM 773 N N . ALA A 1 102 ? -4.768 -6.391 18.404 1.00 48.78 102 ALA A N 1
ATOM 774 C CA . ALA A 1 102 ? -5.032 -7.414 19.398 1.00 48.78 102 ALA A CA 1
ATOM 775 C C . ALA A 1 102 ? -4.225 -7.180 20.686 1.00 48.78 102 ALA A C 1
ATOM 777 O O . ALA A 1 102 ? -3.083 -6.729 20.646 1.00 48.78 102 ALA A O 1
ATOM 778 N N . ALA A 1 103 ? -4.825 -7.522 21.824 1.00 45.81 103 ALA A N 1
ATOM 779 C CA . ALA A 1 103 ? -4.166 -7.689 23.114 1.00 45.81 103 ALA A CA 1
ATOM 780 C C . ALA A 1 103 ? -4.619 -9.038 23.693 1.00 45.81 103 ALA A C 1
ATOM 782 O O . ALA A 1 103 ? -5.814 -9.332 23.696 1.00 45.81 103 ALA A O 1
ATOM 783 N N . ASP A 1 104 ? -3.683 -9.887 24.123 1.00 55.12 104 ASP A N 1
ATOM 784 C CA . ASP A 1 104 ? -3.968 -11.192 24.750 1.00 55.12 104 ASP A CA 1
ATOM 785 C C . ASP A 1 104 ? -4.856 -12.140 23.907 1.00 55.12 104 ASP A C 1
ATOM 787 O O . ASP A 1 104 ? -5.711 -12.864 24.425 1.00 55.12 104 ASP A O 1
ATOM 791 N N . GLY A 1 105 ? -4.699 -12.118 22.576 1.00 57.09 105 GLY A N 1
ATOM 792 C CA . GLY A 1 105 ? -5.522 -12.906 21.645 1.00 57.09 105 GLY A CA 1
ATOM 793 C C . GLY A 1 105 ? -6.963 -12.399 21.489 1.00 57.09 105 GLY A C 1
ATOM 794 O O . GLY A 1 105 ? -7.798 -13.076 20.888 1.00 57.09 105 GLY A O 1
ATOM 795 N N . GLN A 1 106 ? -7.266 -11.216 22.022 1.00 64.56 106 GLN A N 1
ATOM 796 C CA . GLN A 1 106 ? -8.550 -10.527 21.916 1.00 64.56 106 GLN A CA 1
ATOM 797 C C . GLN A 1 106 ? -8.380 -9.258 21.083 1.00 64.56 106 GLN A C 1
ATOM 799 O O . GLN A 1 106 ? -7.332 -8.622 21.101 1.00 64.56 106 GLN A O 1
ATOM 804 N N . ARG A 1 107 ? -9.418 -8.863 20.359 1.00 67.81 107 ARG A N 1
ATOM 805 C CA . ARG A 1 107 ? -9.489 -7.643 19.557 1.00 67.81 107 ARG A CA 1
ATOM 806 C C . ARG A 1 107 ? -10.637 -6.769 20.028 1.00 67.81 107 ARG A C 1
ATOM 808 O O . ARG A 1 107 ? -11.543 -7.236 20.721 1.00 67.81 107 ARG A O 1
ATOM 815 N N . ARG A 1 108 ? -10.581 -5.496 19.641 1.00 70.88 108 ARG A N 1
ATOM 816 C CA . ARG A 1 108 ? -11.594 -4.495 19.973 1.00 70.88 108 ARG A CA 1
ATOM 817 C C . ARG A 1 108 ? -12.094 -3.815 18.708 1.00 70.88 108 ARG A C 1
ATOM 819 O O . ARG A 1 108 ? -11.289 -3.374 17.897 1.00 70.88 108 ARG A O 1
ATOM 826 N N . GLU A 1 109 ? -13.405 -3.717 18.563 1.00 70.69 109 GLU A N 1
ATOM 827 C CA . GLU A 1 109 ? -14.065 -2.835 17.598 1.00 70.69 109 GLU A CA 1
ATOM 828 C C . GLU A 1 109 ? -14.798 -1.753 18.385 1.00 70.69 109 GLU A C 1
ATOM 830 O O . GLU A 1 109 ? -15.592 -2.084 19.261 1.00 70.69 109 GLU A O 1
ATOM 835 N N . ARG A 1 110 ? -14.563 -0.473 18.101 1.00 72.19 110 ARG A N 1
ATOM 836 C CA . ARG A 1 110 ? -15.382 0.614 18.642 1.00 72.19 110 ARG A CA 1
ATOM 837 C C . ARG A 1 110 ? -16.244 1.194 17.542 1.00 72.19 110 ARG A C 1
ATOM 839 O O . ARG A 1 110 ? -15.716 1.723 16.574 1.00 72.19 110 ARG A O 1
ATOM 846 N N . ILE A 1 111 ? -17.550 1.166 17.756 1.00 72.50 111 ILE A N 1
ATOM 847 C CA . ILE A 1 111 ? -18.540 1.816 16.908 1.00 72.50 111 ILE A CA 1
ATOM 848 C C . ILE A 1 111 ? -18.987 3.094 17.615 1.00 72.50 111 ILE A C 1
ATOM 850 O O . ILE A 1 111 ? -19.604 3.037 18.678 1.00 72.50 111 ILE A O 1
ATOM 854 N N . THR A 1 112 ? -18.655 4.247 17.050 1.00 71.06 112 THR A N 1
ATOM 855 C CA . THR A 1 112 ? -18.979 5.578 17.563 1.00 71.06 112 THR A CA 1
ATOM 856 C C . THR A 1 112 ? -20.185 6.132 16.816 1.00 71.06 112 THR A C 1
ATOM 858 O O . THR A 1 112 ? -20.111 6.438 15.632 1.00 71.06 112 THR A O 1
ATOM 861 N N . PHE A 1 113 ? -21.303 6.295 17.519 1.00 72.69 113 PHE A N 1
ATOM 862 C CA . PHE A 1 113 ? -22.533 6.883 16.985 1.00 72.69 113 PHE A CA 1
ATOM 863 C C . PHE A 1 113 ? -22.563 8.406 17.111 1.00 72.69 113 PHE A C 1
ATOM 865 O O . PHE A 1 113 ? -23.251 9.075 16.341 1.00 72.69 113 PHE A O 1
ATOM 872 N N . ARG A 1 114 ? -21.864 8.965 18.107 1.00 71.19 114 ARG A N 1
ATOM 873 C CA . ARG A 1 114 ? -21.754 10.415 18.295 1.00 71.19 114 ARG A CA 1
ATOM 874 C C . ARG A 1 114 ? -20.571 10.957 17.500 1.00 71.19 114 ARG A C 1
ATOM 876 O O . ARG A 1 114 ? -19.453 10.965 18.002 1.00 71.19 114 ARG A O 1
ATOM 883 N N . THR A 1 115 ? -20.842 11.426 16.290 1.00 56.78 115 THR A N 1
ATOM 884 C CA . THR A 1 115 ? -19.850 12.013 15.374 1.00 56.78 115 THR A CA 1
ATOM 885 C C . THR A 1 115 ? -20.058 13.530 15.249 1.00 56.78 115 THR A C 1
ATOM 887 O O . THR A 1 115 ? -21.097 14.039 15.692 1.00 56.78 115 THR A O 1
ATOM 890 N N . PRO A 1 116 ? -19.132 14.293 14.638 1.00 51.09 116 PRO A N 1
ATOM 891 C CA . PRO A 1 116 ? -19.357 15.712 14.342 1.00 51.09 116 PRO A CA 1
ATOM 892 C C . PRO A 1 116 ? -20.640 15.972 13.533 1.00 51.09 116 PRO A C 1
ATOM 894 O O . PRO A 1 116 ? -21.302 16.992 13.723 1.00 51.09 116 PRO A O 1
ATOM 897 N N . GLN A 1 117 ? -21.024 15.032 12.666 1.00 47.44 117 GLN A N 1
ATOM 898 C CA . GLN A 1 117 ? -22.233 15.082 11.839 1.00 47.44 117 GLN A CA 1
ATOM 899 C C . GLN A 1 117 ? -23.474 14.532 12.567 1.00 47.44 117 GLN A C 1
ATOM 901 O O . GLN A 1 117 ? -24.598 14.842 12.176 1.00 47.44 117 GLN A O 1
ATOM 906 N N . ASN A 1 118 ? -23.292 13.759 13.644 1.00 59.22 118 ASN A N 1
ATOM 907 C CA . ASN A 1 118 ? -24.355 13.277 14.526 1.00 59.22 118 ASN A CA 1
ATOM 908 C C . ASN A 1 118 ? -24.031 13.555 16.012 1.00 59.22 118 ASN A C 1
ATOM 910 O O . ASN A 1 118 ? -23.762 12.634 16.789 1.00 59.22 118 ASN A O 1
ATOM 914 N N . PRO A 1 119 ? -24.094 14.821 16.468 1.00 65.56 119 PRO A N 1
ATOM 915 C CA . PRO A 1 119 ? -23.661 15.203 17.814 1.00 65.56 119 PRO A CA 1
ATOM 916 C C . PRO A 1 119 ? -24.554 14.653 18.934 1.00 65.56 119 PRO A C 1
ATOM 918 O O . PRO A 1 119 ? -24.192 14.768 20.106 1.00 65.56 119 PRO A O 1
ATOM 921 N N . ARG A 1 120 ? -25.717 14.083 18.594 1.00 68.12 120 ARG A N 1
ATOM 922 C CA . ARG A 1 120 ? -26.656 13.464 19.539 1.00 68.12 120 ARG A CA 1
ATOM 923 C C . ARG A 1 120 ? -26.414 11.963 19.724 1.00 68.12 120 ARG A C 1
ATOM 925 O O . ARG A 1 120 ? -26.945 11.396 20.669 1.00 68.12 120 ARG A O 1
ATOM 932 N N . GLY A 1 121 ? -25.587 11.327 18.896 1.00 74.94 121 GLY A N 1
ATOM 933 C CA . GLY A 1 121 ? -25.380 9.882 18.967 1.00 74.94 121 GLY A CA 1
ATOM 934 C C . GLY A 1 121 ? -26.597 9.078 18.505 1.00 74.94 121 GLY A C 1
ATOM 935 O O . GLY A 1 121 ? -27.463 9.576 17.784 1.00 74.94 121 GLY A O 1
ATOM 936 N N . LEU A 1 122 ? -26.665 7.812 18.911 1.00 82.75 122 LEU A N 1
ATOM 937 C CA . LEU A 1 122 ? -27.779 6.925 18.590 1.00 82.75 122 LEU A CA 1
ATOM 938 C C . LEU A 1 122 ? -28.905 7.102 19.614 1.00 82.75 122 LEU A C 1
ATOM 940 O O . LEU A 1 122 ? -28.733 6.782 20.790 1.00 82.75 122 LEU A O 1
ATOM 944 N N . ALA A 1 123 ? -30.068 7.560 19.152 1.00 84.44 123 ALA A N 1
ATOM 945 C CA . ALA A 1 123 ? -31.285 7.612 19.955 1.00 84.44 123 ALA A CA 1
ATOM 946 C C . ALA A 1 123 ? -32.045 6.276 19.894 1.00 84.44 123 ALA A C 1
ATOM 948 O O . ALA A 1 123 ? -32.372 5.780 18.809 1.00 84.44 123 ALA A O 1
ATOM 949 N N . LEU A 1 124 ? -32.358 5.724 21.061 1.00 85.62 124 LEU A N 1
ATOM 950 C CA . LEU A 1 124 ? -33.135 4.500 21.248 1.00 85.62 124 LEU A CA 1
ATOM 951 C C . LEU A 1 124 ? -34.348 4.798 22.129 1.00 85.62 124 LEU A C 1
ATOM 953 O O . LEU A 1 124 ? -34.201 5.415 23.180 1.00 85.62 124 LEU A O 1
ATOM 957 N N . ALA A 1 125 ? -35.541 4.388 21.710 1.00 85.38 125 ALA A N 1
ATOM 958 C CA . ALA A 1 125 ? -36.738 4.445 22.544 1.00 85.38 125 ALA A CA 1
ATOM 959 C C . ALA A 1 125 ? -36.769 3.290 23.565 1.00 85.38 125 ALA A C 1
ATOM 961 O O . ALA A 1 125 ? -36.061 2.293 23.426 1.00 85.38 125 ALA A O 1
ATOM 962 N N . ALA A 1 126 ? -37.622 3.411 24.586 1.00 86.75 126 ALA A N 1
ATOM 963 C CA . ALA A 1 126 ? -37.828 2.346 25.568 1.00 86.75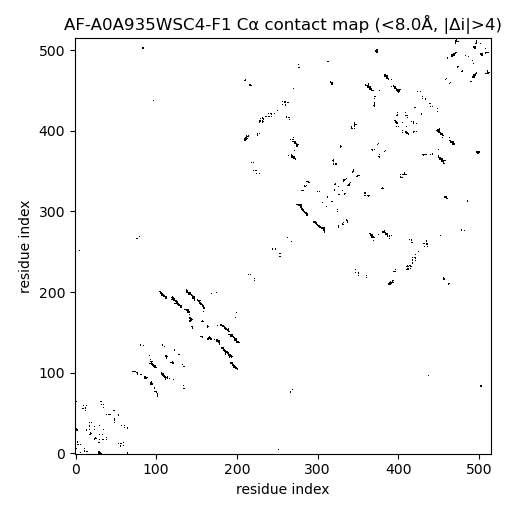 126 ALA A CA 1
ATOM 964 C C . ALA A 1 126 ? -38.315 1.056 24.885 1.00 86.75 126 ALA A C 1
ATOM 966 O O . ALA A 1 126 ? -39.276 1.084 24.114 1.00 86.75 126 ALA A O 1
ATOM 967 N N . GLY A 1 127 ? -37.649 -0.065 25.158 1.00 79.81 127 GLY A N 1
ATOM 968 C CA . GLY A 1 127 ? -37.934 -1.368 24.552 1.00 79.81 127 GLY A CA 1
ATOM 969 C C . GLY A 1 127 ? -37.531 -1.490 23.080 1.00 79.81 127 GLY A C 1
ATOM 970 O O . GLY A 1 127 ? -37.707 -2.555 22.487 1.00 79.81 127 GLY A O 1
ATOM 971 N N . GLU A 1 128 ? -36.984 -0.431 22.476 1.00 82.38 128 GLU A N 1
ATOM 972 C CA . GLU A 1 128 ? -36.501 -0.484 21.105 1.00 82.38 128 GLU A CA 1
ATOM 973 C C . GLU A 1 128 ? -35.229 -1.337 21.030 1.00 82.38 128 GLU A C 1
ATOM 975 O O . GLU A 1 128 ? -34.337 -1.256 21.879 1.00 82.38 128 GLU A O 1
ATOM 980 N N . ARG A 1 129 ? -35.164 -2.174 19.995 1.00 83.56 129 ARG A N 1
ATOM 981 C CA . ARG A 1 129 ? -34.030 -3.046 19.698 1.00 83.56 129 ARG A CA 1
ATOM 982 C C . ARG A 1 129 ? -33.280 -2.467 18.508 1.00 83.56 129 ARG A C 1
ATOM 984 O O . ARG A 1 129 ? -33.877 -2.246 17.456 1.00 83.56 129 ARG A O 1
ATOM 991 N N . PHE A 1 130 ? -31.984 -2.234 18.662 1.00 80.88 130 PHE A N 1
ATOM 992 C CA . PHE A 1 130 ? -31.121 -1.760 17.583 1.00 80.88 130 PHE A CA 1
ATOM 993 C C . PHE A 1 130 ? -30.024 -2.778 17.307 1.00 80.88 130 PHE A C 1
ATOM 995 O O . PHE A 1 130 ? -29.203 -3.060 18.176 1.00 80.88 130 PHE A O 1
ATOM 1002 N N . GLU A 1 131 ? -30.005 -3.333 16.101 1.00 79.94 131 GLU A N 1
ATOM 1003 C CA . GLU A 1 131 ? -28.927 -4.216 15.673 1.00 79.94 131 GLU A CA 1
ATOM 1004 C C . GLU A 1 131 ? -27.661 -3.401 15.401 1.00 79.94 131 GLU A C 1
ATOM 1006 O O . GLU A 1 131 ? -27.674 -2.447 14.623 1.00 79.94 131 GLU A O 1
ATOM 1011 N N . VAL A 1 132 ? -26.568 -3.765 16.070 1.00 73.25 132 VAL A N 1
ATOM 1012 C CA . VAL A 1 132 ? -25.288 -3.076 15.953 1.00 73.25 132 VAL A CA 1
ATOM 1013 C C . VAL A 1 132 ? -24.658 -3.411 14.597 1.00 73.25 132 VAL A C 1
ATOM 1015 O O . VAL A 1 132 ? -24.372 -4.583 14.330 1.00 73.25 132 VAL A O 1
ATOM 1018 N N . PRO A 1 133 ? -24.384 -2.401 13.760 1.00 56.97 133 PRO A N 1
ATOM 1019 C CA . PRO A 1 133 ? -23.778 -2.584 12.449 1.00 56.97 133 PRO A CA 1
ATOM 1020 C C . PRO A 1 133 ? -22.272 -2.812 12.597 1.00 56.97 133 PRO A C 1
ATOM 1022 O O . PRO A 1 133 ? -21.482 -1.872 12.659 1.00 56.97 133 PRO A O 1
ATOM 1025 N N . ARG A 1 134 ? -21.887 -4.080 12.733 1.00 59.81 134 ARG A N 1
ATOM 1026 C CA . ARG A 1 134 ? -20.511 -4.490 13.043 1.00 59.81 134 ARG A CA 1
ATOM 1027 C C . ARG A 1 134 ? -19.674 -4.729 11.801 1.00 59.81 134 ARG A C 1
ATOM 1029 O O . ARG A 1 134 ? -20.151 -5.304 10.821 1.00 59.81 134 ARG A O 1
ATOM 1036 N N . GLN A 1 135 ? -18.389 -4.423 11.931 1.00 50.38 135 GLN A N 1
ATOM 1037 C CA . GLN A 1 135 ? -17.367 -4.645 10.919 1.00 50.38 135 GLN A CA 1
ATOM 1038 C C . GLN A 1 135 ? -16.601 -5.965 11.055 1.00 50.38 135 GLN A C 1
ATOM 1040 O O . GLN A 1 135 ? -15.717 -6.278 10.264 1.00 50.38 135 GLN A O 1
ATOM 1045 N N . LEU A 1 136 ? -17.008 -6.816 11.989 1.00 54.66 136 LEU A N 1
ATOM 1046 C CA . LEU A 1 136 ? -16.391 -8.119 12.209 1.00 54.66 136 LEU A CA 1
ATOM 1047 C C . LEU A 1 136 ? -16.927 -9.184 11.247 1.00 54.66 136 LEU A C 1
ATOM 1049 O O . LEU A 1 136 ? -18.127 -9.254 10.976 1.00 54.66 136 LEU A O 1
ATOM 1053 N N . VAL A 1 137 ? -16.034 -10.022 10.713 1.00 42.00 137 VAL A N 1
ATOM 1054 C CA . VAL A 1 137 ? -16.378 -11.093 9.752 1.00 42.00 137 VAL A CA 1
ATOM 1055 C C . VAL A 1 137 ? -16.372 -12.474 10.416 1.00 42.00 137 VAL A C 1
ATOM 1057 O O . VAL A 1 137 ? -17.118 -13.356 10.006 1.00 42.00 137 VAL A O 1
ATOM 1060 N N . SER A 1 138 ? -15.529 -12.673 11.437 1.00 46.66 138 SER A N 1
ATOM 1061 C CA . SER A 1 138 ? -15.291 -13.984 12.048 1.00 46.66 138 SER A CA 1
ATOM 1062 C C . SER A 1 138 ? -14.691 -13.870 13.456 1.00 46.66 138 SER A C 1
ATOM 1064 O O . SER A 1 138 ? -13.798 -13.058 13.698 1.00 46.66 138 SER A O 1
ATOM 1066 N N . GLY A 1 139 ? -15.166 -14.691 14.398 1.00 65.56 139 GLY A N 1
ATOM 1067 C CA . GLY A 1 139 ? -14.666 -14.756 15.777 1.00 65.56 139 GLY A CA 1
ATOM 1068 C C . GLY A 1 139 ? -15.705 -15.161 16.824 1.00 65.56 139 GLY A C 1
ATOM 1069 O O . GLY A 1 139 ? -16.788 -15.647 16.507 1.00 65.56 139 GLY A O 1
ATOM 1070 N N . SER A 1 140 ? -15.393 -14.924 18.091 1.00 72.94 140 SER A N 1
ATOM 1071 C CA . SER A 1 140 ? -16.312 -15.089 19.215 1.00 72.94 140 SER A CA 1
ATOM 1072 C C . SER A 1 140 ? -16.416 -13.786 20.003 1.00 72.94 140 SER A C 1
ATOM 1074 O O . SER A 1 140 ? -15.392 -13.281 20.466 1.00 72.94 140 SER A O 1
ATOM 1076 N N . VAL A 1 141 ? -17.619 -13.230 20.171 1.00 76.81 141 VAL A N 1
ATOM 1077 C CA . VAL A 1 141 ? -17.811 -12.013 20.984 1.00 76.81 141 VAL A CA 1
ATOM 1078 C C . VAL A 1 141 ? -17.689 -12.387 22.459 1.00 76.81 141 VAL A C 1
ATOM 1080 O O . VAL A 1 141 ? -18.306 -13.348 22.916 1.00 76.81 141 VAL A O 1
ATOM 1083 N N . LEU A 1 142 ? -16.855 -11.649 23.189 1.00 81.56 142 LEU A N 1
ATOM 1084 C CA . LEU A 1 142 ? -16.546 -11.901 24.596 1.00 81.56 142 LEU A CA 1
ATOM 1085 C C . LEU A 1 142 ? -17.238 -10.901 25.525 1.00 81.56 142 LEU A C 1
ATOM 1087 O O . LEU A 1 142 ? -17.655 -11.277 26.616 1.00 81.56 142 LEU A O 1
ATOM 1091 N N . ALA A 1 143 ? -17.332 -9.638 25.108 1.00 84.81 143 ALA A N 1
ATOM 1092 C CA . ALA A 1 143 ? -17.940 -8.563 25.885 1.00 84.81 143 ALA A CA 1
ATOM 1093 C C . ALA A 1 143 ? -18.355 -7.396 24.979 1.00 84.81 143 ALA A C 1
ATOM 1095 O O . ALA A 1 143 ? -17.823 -7.230 23.877 1.00 84.81 143 ALA A O 1
ATOM 1096 N N . ALA A 1 144 ? -19.277 -6.569 25.460 1.00 88.25 144 ALA A N 1
ATOM 1097 C CA . ALA A 1 144 ? -19.679 -5.332 24.803 1.00 88.25 144 ALA A CA 1
ATOM 1098 C C . ALA A 1 144 ? -19.853 -4.224 25.845 1.00 88.25 144 ALA A C 1
ATOM 1100 O O . ALA A 1 144 ? -20.691 -4.303 26.741 1.00 88.25 144 ALA A O 1
ATOM 1101 N N . LYS A 1 145 ? -19.051 -3.172 25.722 1.00 88.62 145 LYS A N 1
ATOM 1102 C CA . LYS A 1 145 ? -19.083 -2.004 26.593 1.00 88.62 145 LYS A CA 1
ATOM 1103 C C . LYS A 1 145 ? -19.821 -0.874 25.892 1.00 88.62 145 LYS A C 1
ATOM 1105 O O . LYS A 1 145 ? -19.406 -0.426 24.830 1.00 88.62 145 LYS A O 1
ATOM 1110 N N . ILE A 1 146 ? -20.896 -0.396 26.502 1.00 90.44 146 ILE A N 1
ATOM 1111 C CA . ILE A 1 146 ? -21.734 0.672 25.954 1.00 90.44 146 ILE A CA 1
ATOM 1112 C C . ILE A 1 146 ? -21.400 1.976 26.680 1.00 90.44 146 ILE A C 1
ATOM 1114 O O . ILE A 1 146 ? -21.363 2.010 27.910 1.00 90.44 146 ILE A O 1
ATOM 1118 N N . GLU A 1 147 ? -21.172 3.053 25.932 1.00 87.38 147 GLU A N 1
ATOM 1119 C CA . GLU A 1 147 ? -21.019 4.397 26.486 1.00 87.38 147 GLU A CA 1
ATOM 1120 C C . GLU A 1 147 ? -22.265 5.234 26.183 1.00 87.38 147 GLU A C 1
ATOM 1122 O O . GLU A 1 147 ? -22.611 5.471 25.022 1.00 87.38 147 GLU A O 1
ATOM 1127 N N . LEU A 1 148 ? -22.930 5.708 27.235 1.00 87.38 148 LEU A N 1
ATOM 1128 C CA . LEU A 1 148 ? -24.108 6.567 27.134 1.00 87.38 148 LEU A CA 1
ATOM 1129 C C . LEU A 1 148 ? -23.731 8.050 27.195 1.00 87.38 148 LEU A C 1
ATOM 1131 O O . LEU A 1 148 ? -22.666 8.444 27.683 1.00 87.38 148 LEU A O 1
ATOM 1135 N N . ASP A 1 149 ? -24.628 8.900 26.704 1.00 80.44 149 ASP A N 1
ATOM 1136 C CA . ASP A 1 149 ? -24.564 10.325 27.004 1.00 80.44 149 ASP A CA 1
ATOM 1137 C C . ASP A 1 149 ? -24.714 10.557 28.525 1.00 80.44 149 ASP A C 1
ATOM 1139 O O . ASP A 1 149 ? -25.550 9.893 29.140 1.00 80.44 149 ASP A O 1
ATOM 1143 N N . PRO A 1 150 ? -23.951 11.479 29.153 1.00 76.06 150 PRO A N 1
ATOM 1144 C CA . PRO A 1 150 ? -24.001 11.702 30.603 1.00 76.06 150 PRO A CA 1
ATOM 1145 C C . PRO A 1 150 ? -25.388 12.087 31.127 1.00 76.06 150 PRO A C 1
ATOM 1147 O O . PRO A 1 150 ? -25.671 11.914 32.311 1.00 76.06 150 PRO A O 1
ATOM 1150 N N . HIS A 1 151 ? -26.253 12.621 30.261 1.00 78.38 151 HIS A N 1
ATOM 1151 C CA . HIS A 1 151 ? -27.622 12.984 30.614 1.00 78.38 151 HIS A CA 1
ATOM 1152 C C . HIS A 1 151 ? -28.618 11.826 30.450 1.00 78.38 151 HIS A C 1
ATOM 1154 O O . HIS A 1 151 ? -29.769 11.947 30.875 1.00 78.38 151 HIS A O 1
ATOM 1160 N N . SER A 1 152 ? -28.205 10.700 29.862 1.00 79.88 152 SER A N 1
ATOM 1161 C CA . SER A 1 152 ? -29.043 9.512 29.738 1.00 79.88 152 SER A CA 1
ATOM 1162 C C . SER A 1 152 ? -29.081 8.750 31.063 1.00 79.88 152 SER A C 1
ATOM 1164 O O . SER A 1 152 ? -28.053 8.389 31.629 1.00 79.88 152 SER A O 1
ATOM 1166 N N . ARG A 1 153 ? -30.294 8.514 31.569 1.00 81.69 153 ARG A N 1
ATOM 1167 C CA . ARG A 1 153 ? -30.558 7.744 32.799 1.00 81.69 153 ARG A CA 1
ATOM 1168 C C . ARG A 1 153 ? -30.936 6.286 32.516 1.00 81.69 153 ARG A C 1
ATOM 1170 O O . ARG A 1 153 ? -31.245 5.559 33.452 1.00 81.69 153 ARG A O 1
ATOM 1177 N N . ALA A 1 154 ? -30.971 5.900 31.243 1.00 87.31 154 ALA A N 1
ATOM 1178 C CA . ALA A 1 154 ? -31.412 4.587 30.808 1.00 87.31 154 ALA A CA 1
ATOM 1179 C C . ALA A 1 154 ? -30.350 3.519 31.087 1.00 87.31 154 ALA A C 1
ATOM 1181 O O . ALA A 1 154 ? -29.148 3.791 31.047 1.00 87.31 154 ALA A O 1
ATOM 1182 N N . VAL A 1 155 ? -30.797 2.289 31.301 1.00 86.44 155 VAL A N 1
ATOM 1183 C CA . VAL A 1 155 ? -29.952 1.104 31.244 1.00 86.44 155 VAL A CA 1
ATOM 1184 C C . VAL A 1 155 ? -30.028 0.559 29.823 1.00 86.44 155 VAL A C 1
ATOM 1186 O O . VAL A 1 155 ? -31.101 0.247 29.301 1.00 86.44 155 VAL A O 1
ATOM 1189 N N . VAL A 1 156 ? -28.871 0.458 29.174 1.00 89.56 156 VAL A N 1
ATOM 1190 C CA . VAL A 1 156 ? -28.751 -0.177 27.861 1.00 89.56 156 VAL A CA 1
ATOM 1191 C C . VAL A 1 156 ? -27.944 -1.451 28.009 1.00 89.56 156 VAL A C 1
ATOM 1193 O O . VAL A 1 156 ? -26.858 -1.443 28.589 1.00 89.56 156 VAL A O 1
ATOM 1196 N N . LYS A 1 157 ? -28.477 -2.534 27.454 1.00 92.19 157 LYS A N 1
ATOM 1197 C CA . LYS A 1 157 ? -27.858 -3.853 27.433 1.00 92.19 157 LYS A CA 1
ATOM 1198 C C . LYS A 1 157 ? -27.461 -4.223 26.018 1.00 92.19 157 LYS A C 1
ATOM 1200 O O . LYS A 1 157 ? -28.152 -3.876 25.061 1.00 92.19 157 LYS A O 1
ATOM 1205 N N . ALA A 1 158 ? -26.353 -4.941 25.904 1.00 89.50 158 ALA A N 1
ATOM 1206 C CA . ALA A 1 158 ? -25.953 -5.606 24.678 1.00 89.50 158 ALA A CA 1
ATOM 1207 C C . ALA A 1 158 ? -26.383 -7.070 24.767 1.00 89.50 158 ALA A C 1
ATOM 1209 O O . ALA A 1 158 ? -26.017 -7.761 25.712 1.00 89.50 158 ALA A O 1
ATOM 1210 N N . GLU A 1 159 ? -27.150 -7.543 23.795 1.00 88.00 159 GLU A N 1
ATOM 1211 C CA . GLU A 1 159 ? -27.667 -8.906 23.746 1.00 88.00 159 GLU A CA 1
ATOM 1212 C C . GLU A 1 159 ? -27.197 -9.631 22.485 1.00 88.00 159 GLU A C 1
ATOM 1214 O O . GLU A 1 159 ? -27.182 -9.064 21.388 1.00 88.00 159 GLU A O 1
ATOM 1219 N N . MET A 1 160 ? -26.894 -10.918 22.629 1.00 78.75 160 MET A N 1
ATOM 1220 C CA . MET A 1 160 ? -26.768 -11.869 21.525 1.00 78.75 160 MET A CA 1
ATOM 1221 C C . MET A 1 160 ? -27.663 -13.074 21.814 1.00 78.75 160 MET A C 1
ATOM 1223 O O . MET A 1 160 ? -27.587 -13.654 22.889 1.00 78.75 160 MET A O 1
ATOM 1227 N N . GLU A 1 161 ? -28.548 -13.423 20.874 1.00 73.88 161 GLU A N 1
ATOM 1228 C CA . GLU A 1 161 ? -29.531 -14.518 21.028 1.00 73.88 161 GLU A CA 1
ATOM 1229 C C . GLU A 1 161 ? -30.405 -14.411 22.299 1.00 73.88 161 GLU A C 1
ATOM 1231 O O . GLU A 1 161 ? -30.817 -15.409 22.884 1.00 73.88 161 GLU A O 1
ATOM 1236 N N . GLY A 1 162 ? -30.692 -13.182 22.744 1.00 73.19 162 GLY A N 1
ATOM 1237 C CA . GLY A 1 162 ? -31.465 -12.926 23.965 1.00 73.19 162 GLY A CA 1
ATOM 1238 C C . GLY A 1 162 ? -30.681 -13.128 25.267 1.00 73.19 162 GLY A C 1
ATOM 1239 O O . GLY A 1 162 ? -31.261 -12.993 26.342 1.00 73.19 162 GLY A O 1
ATOM 1240 N N . GLN A 1 163 ? -29.379 -13.420 25.192 1.00 82.38 163 GLN A N 1
ATOM 1241 C CA . GLN A 1 163 ? -28.475 -13.426 26.340 1.00 82.38 163 GLN A CA 1
ATOM 1242 C C . GLN A 1 163 ? -27.706 -12.108 26.427 1.00 82.38 163 GLN A C 1
ATOM 1244 O O . GLN A 1 163 ? -27.156 -11.628 25.436 1.00 82.38 163 GLN A O 1
ATOM 1249 N N . GLU A 1 164 ? -27.659 -11.533 27.627 1.00 86.81 164 GLU A N 1
ATOM 1250 C CA . GLU A 1 164 ? -26.916 -10.307 27.913 1.00 86.81 164 GLU A CA 1
ATOM 1251 C C . GLU A 1 164 ? -25.404 -10.573 27.899 1.00 86.81 164 GLU A C 1
ATOM 1253 O O . GLU A 1 164 ? -24.908 -11.492 28.555 1.00 86.81 164 GLU A O 1
ATOM 1258 N N . LEU A 1 165 ? -24.667 -9.758 27.145 1.00 84.38 165 LEU A N 1
ATOM 1259 C CA . LEU A 1 165 ? -23.212 -9.773 27.120 1.00 84.38 165 LEU A CA 1
ATOM 1260 C C . LEU A 1 165 ? -22.649 -8.985 28.307 1.00 84.38 165 LEU A C 1
ATOM 1262 O O . LEU A 1 165 ? -23.170 -7.920 28.646 1.00 84.38 165 LEU A O 1
ATOM 1266 N N . PRO A 1 166 ? -21.537 -9.442 28.903 1.00 86.62 166 PRO A N 1
ATOM 1267 C CA . PRO A 1 166 ? -20.879 -8.689 29.956 1.00 86.62 166 PRO A CA 1
ATOM 1268 C C . PRO A 1 166 ? -20.203 -7.426 29.395 1.00 86.62 166 PRO A C 1
ATOM 1270 O O . PRO A 1 166 ? -19.803 -7.370 28.229 1.00 86.62 166 PRO A O 1
ATOM 1273 N N . SER A 1 167 ? -20.024 -6.412 30.247 1.00 83.12 167 SER A N 1
ATOM 1274 C CA . SER A 1 167 ? -19.341 -5.152 29.903 1.00 83.12 167 SER A CA 1
ATOM 1275 C C . SER A 1 167 ? -17.808 -5.236 29.961 1.00 83.12 167 SER A C 1
ATOM 1277 O O . SER A 1 167 ? -17.115 -4.309 29.537 1.00 83.12 167 SER A O 1
ATOM 1279 N N . SER A 1 168 ? -17.273 -6.349 30.467 1.00 80.81 168 SER A N 1
ATOM 1280 C CA . SER A 1 168 ? -15.852 -6.699 30.505 1.00 80.81 168 SER A CA 1
ATOM 1281 C C . SER A 1 168 ? -15.676 -8.208 30.315 1.00 80.81 168 SER A C 1
ATOM 1283 O O . SER A 1 168 ? -16.618 -8.976 30.502 1.00 80.81 168 SER A O 1
ATOM 1285 N N . VAL A 1 169 ? -14.481 -8.650 29.918 1.00 75.25 169 VAL A N 1
ATOM 1286 C CA . VAL A 1 169 ? -14.213 -10.075 29.672 1.00 75.25 169 VAL A CA 1
ATOM 1287 C C . VAL A 1 169 ? -14.042 -10.820 31.004 1.00 75.25 169 VAL A C 1
ATOM 1289 O O . VAL A 1 169 ? -13.128 -10.481 31.760 1.00 75.25 169 VAL A O 1
ATOM 1292 N N . PRO A 1 170 ? -14.873 -11.836 31.312 1.00 70.56 170 PRO A N 1
ATOM 1293 C CA . PRO A 1 170 ? -14.740 -12.613 32.543 1.00 70.56 170 PRO A CA 1
ATOM 1294 C C . PRO A 1 170 ? -13.427 -13.410 32.589 1.00 70.56 170 PRO A C 1
ATOM 1296 O O . PRO A 1 170 ? -12.980 -13.960 31.579 1.00 70.56 170 PRO A O 1
ATOM 1299 N N . ALA A 1 171 ? -12.827 -13.532 33.776 1.00 58.66 171 ALA A N 1
ATOM 1300 C CA . ALA A 1 171 ? -11.656 -14.382 33.979 1.00 58.66 171 ALA A CA 1
ATOM 1301 C C . ALA A 1 171 ? -12.009 -15.855 33.695 1.00 58.66 171 ALA A C 1
ATOM 1303 O O . ALA A 1 171 ? -12.939 -16.397 34.287 1.00 58.66 171 ALA A O 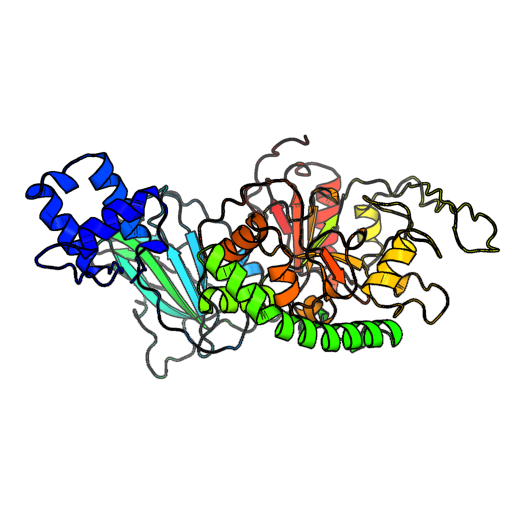1
ATOM 1304 N N . GLY A 1 172 ? -11.279 -16.498 32.777 1.00 55.78 172 GLY A N 1
ATOM 1305 C CA . GLY A 1 172 ? -11.538 -17.888 32.378 1.00 55.78 172 GLY A CA 1
ATOM 1306 C C . GLY A 1 172 ? -12.731 -18.079 31.432 1.00 55.78 172 GLY A C 1
ATOM 1307 O O . GLY A 1 172 ? -13.226 -19.198 31.315 1.00 55.78 172 GLY A O 1
ATOM 1308 N N . ALA A 1 173 ? -13.203 -17.017 30.765 1.00 54.03 173 ALA A N 1
ATOM 1309 C CA . ALA A 1 173 ? -14.335 -17.102 29.845 1.00 54.03 173 ALA A CA 1
ATOM 1310 C C . ALA A 1 173 ? -14.127 -18.194 28.765 1.00 54.03 173 ALA A C 1
ATOM 1312 O O . ALA A 1 173 ? -13.078 -18.200 28.102 1.00 54.03 173 ALA A O 1
ATOM 1313 N N . PRO A 1 174 ? -15.110 -19.096 28.555 1.00 53.91 174 PRO A N 1
ATOM 1314 C CA . PRO A 1 174 ? -15.058 -20.108 27.499 1.00 53.91 174 PRO A CA 1
ATOM 1315 C C . PRO A 1 174 ? -15.019 -19.472 26.095 1.00 53.91 174 PRO A C 1
ATOM 1317 O O . PRO A 1 174 ? -15.024 -18.248 25.935 1.00 53.91 174 PRO A O 1
ATOM 1320 N N . ALA A 1 175 ? -14.932 -20.295 25.043 1.00 54.22 175 ALA A N 1
ATOM 1321 C CA . ALA A 1 175 ? -15.108 -19.824 23.667 1.00 54.22 175 ALA A CA 1
ATOM 1322 C C . ALA A 1 175 ? -16.440 -19.053 23.579 1.00 54.22 175 ALA A C 1
ATOM 1324 O O . ALA A 1 175 ? -17.488 -19.628 23.854 1.00 54.22 175 ALA A O 1
ATOM 1325 N N . GLY A 1 176 ? -16.382 -17.740 23.322 1.00 54.75 176 GLY A N 1
ATOM 1326 C CA . GLY A 1 176 ? -17.560 -16.866 23.335 1.00 54.75 176 GLY A CA 1
ATOM 1327 C C . GLY A 1 176 ? -18.613 -17.261 22.295 1.00 54.75 176 GLY A C 1
ATOM 1328 O O . GLY A 1 176 ? -18.411 -18.178 21.498 1.00 54.75 176 GLY A O 1
ATOM 1329 N N . ALA A 1 177 ? -19.731 -16.536 22.260 1.00 54.62 177 ALA A N 1
ATOM 1330 C CA . ALA A 1 177 ? -20.773 -16.769 21.262 1.00 54.62 177 ALA A CA 1
ATOM 1331 C C . ALA A 1 177 ? -20.223 -16.556 19.837 1.00 54.62 177 ALA A C 1
ATOM 1333 O O . ALA A 1 177 ? -19.542 -15.558 19.572 1.00 54.62 177 ALA A O 1
ATOM 1334 N N . ALA A 1 178 ? -20.504 -17.495 18.927 1.00 52.72 178 ALA A N 1
ATOM 1335 C CA . ALA A 1 178 ? -20.035 -17.448 17.542 1.00 52.72 178 ALA A CA 1
ATOM 1336 C C . ALA A 1 178 ? -20.526 -16.175 16.824 1.00 52.72 178 ALA A C 1
ATOM 1338 O O . ALA A 1 178 ? -21.686 -15.779 16.951 1.00 52.72 178 ALA A O 1
ATOM 1339 N N . LEU A 1 179 ? -19.643 -15.528 16.053 1.00 51.16 179 LEU A N 1
ATOM 1340 C CA . LEU A 1 179 ? -19.888 -14.196 15.481 1.00 51.16 179 LEU A CA 1
ATOM 1341 C C . LEU A 1 179 ? -20.971 -14.108 14.397 1.00 51.16 179 LEU A C 1
ATOM 1343 O O . LEU A 1 179 ? -21.292 -13.006 13.961 1.00 51.16 179 LEU A O 1
ATOM 1347 N N . ASN A 1 180 ? -21.549 -15.226 13.961 1.00 50.41 180 ASN A N 1
ATOM 1348 C CA . ASN A 1 180 ? -22.560 -15.259 12.900 1.00 50.41 180 ASN A CA 1
ATOM 1349 C C . ASN A 1 180 ? -23.969 -14.829 13.362 1.00 50.41 180 ASN A C 1
ATOM 1351 O O . ASN A 1 180 ? -24.942 -15.044 12.642 1.00 50.41 180 ASN A O 1
ATOM 1355 N N . ARG A 1 181 ? -24.098 -14.246 14.560 1.00 64.19 181 ARG A N 1
ATOM 1356 C CA . ARG A 1 181 ? -25.375 -13.856 15.180 1.00 64.19 181 ARG A CA 1
ATOM 1357 C C . ARG A 1 181 ? -25.424 -12.361 15.447 1.00 64.19 181 ARG A C 1
ATOM 1359 O O . ARG A 1 181 ? -24.407 -11.785 15.828 1.00 64.19 181 ARG A O 1
ATOM 1366 N N . ALA A 1 182 ? -26.593 -11.747 15.268 1.00 69.50 182 ALA A N 1
ATOM 1367 C CA . ALA A 1 182 ? -26.819 -10.315 15.459 1.00 69.50 182 ALA A CA 1
ATOM 1368 C C . ALA A 1 182 ? -26.532 -9.867 16.907 1.00 69.50 182 ALA A C 1
ATOM 1370 O O . ALA A 1 182 ? -27.026 -10.471 17.860 1.00 69.50 182 ALA A O 1
ATOM 1371 N N . LEU A 1 183 ? -25.750 -8.793 17.064 1.00 79.56 183 LEU A N 1
ATOM 1372 C CA . LEU A 1 183 ? -25.567 -8.084 18.335 1.00 79.56 183 LEU A CA 1
ATOM 1373 C C . LEU A 1 183 ? -26.627 -6.990 18.422 1.00 79.56 183 LEU A C 1
ATOM 1375 O O . LEU A 1 183 ? -26.697 -6.149 17.532 1.00 79.56 183 LEU A O 1
ATOM 1379 N N . THR A 1 184 ? -27.429 -6.977 19.479 1.00 85.88 184 THR A N 1
ATOM 1380 C CA . THR A 1 184 ? -28.540 -6.028 19.635 1.00 85.88 184 THR A CA 1
ATOM 1381 C C . THR A 1 184 ? -28.349 -5.162 20.872 1.00 85.88 184 THR A C 1
ATOM 1383 O O . THR A 1 184 ? -28.045 -5.680 21.939 1.00 85.88 184 THR A O 1
ATOM 1386 N N . LEU A 1 185 ? -28.568 -3.855 20.756 1.00 88.81 185 LEU A N 1
ATOM 1387 C CA . LEU A 1 185 ? -28.720 -2.953 21.894 1.00 88.81 185 LEU A CA 1
ATOM 1388 C C . LEU A 1 185 ? -30.194 -2.860 22.265 1.00 88.81 185 LEU A C 1
ATOM 1390 O O . LEU A 1 185 ? -31.041 -2.644 21.394 1.00 88.81 185 LEU A O 1
ATOM 1394 N N . VAL A 1 186 ? -30.485 -2.999 23.551 1.00 89.06 186 VAL A N 1
ATOM 1395 C CA . VAL A 1 186 ? -31.836 -2.897 24.106 1.00 89.06 186 VAL A CA 1
ATOM 1396 C C . VAL A 1 186 ? -31.800 -1.915 25.256 1.00 89.06 186 VAL A C 1
ATOM 1398 O O . VAL A 1 186 ? -30.938 -2.026 26.128 1.00 89.06 186 VAL A O 1
ATOM 1401 N N . SER A 1 187 ? -32.723 -0.957 25.265 1.00 89.44 187 SER A N 1
ATOM 1402 C CA . SER A 1 187 ? -32.832 0.006 26.357 1.00 89.44 187 SER A CA 1
ATOM 1403 C C . SER A 1 187 ? -34.150 -0.116 27.109 1.00 89.44 187 SER A C 1
ATOM 1405 O O . SER A 1 187 ? -35.196 -0.347 26.506 1.00 89.44 187 SER A O 1
ATOM 1407 N N . ASP A 1 188 ? -34.105 0.052 28.427 1.00 89.12 188 ASP A N 1
ATOM 1408 C CA . ASP A 1 188 ? -35.283 0.070 29.301 1.00 89.12 188 ASP A CA 1
ATOM 1409 C C . ASP A 1 188 ? -36.058 1.403 29.267 1.00 89.12 188 ASP A C 1
ATOM 1411 O O . ASP A 1 188 ? -37.242 1.449 29.600 1.00 89.12 188 ASP A O 1
ATOM 1415 N N . ALA A 1 189 ? -35.413 2.479 28.825 1.00 88.81 189 ALA A N 1
ATOM 1416 C CA . ALA A 1 189 ? -35.942 3.833 28.750 1.00 88.81 189 ALA A CA 1
ATOM 1417 C C . ALA A 1 189 ? -35.373 4.553 27.511 1.00 88.81 189 ALA A C 1
ATOM 1419 O O . ALA A 1 189 ? -34.488 4.027 26.845 1.00 88.81 189 ALA A O 1
ATOM 1420 N N . PRO A 1 190 ? -35.846 5.760 27.155 1.00 88.94 190 PRO A N 1
ATOM 1421 C CA . PRO A 1 190 ? -35.221 6.522 26.082 1.00 88.94 190 PRO A CA 1
ATOM 1422 C C . PRO A 1 190 ? -33.732 6.790 26.365 1.00 88.94 190 PRO A C 1
ATOM 1424 O O . PRO A 1 190 ? -33.380 7.438 27.356 1.00 88.94 190 PRO A O 1
ATOM 1427 N N . ALA A 1 191 ? -32.859 6.301 25.485 1.00 87.75 191 ALA A N 1
ATOM 1428 C CA . ALA A 1 191 ? -31.411 6.342 25.636 1.00 87.75 191 ALA A CA 1
ATOM 1429 C C . ALA A 1 191 ? -30.726 7.085 24.493 1.00 87.75 191 ALA A C 1
ATOM 1431 O O . ALA A 1 191 ? -31.175 7.074 23.346 1.00 87.75 191 ALA A O 1
ATOM 1432 N N . SER A 1 192 ? -29.592 7.694 24.828 1.00 87.50 192 SER A N 1
ATOM 1433 C CA . SER A 1 192 ? -28.691 8.330 23.875 1.00 87.50 192 SER A CA 1
ATOM 1434 C C . SER A 1 192 ? -27.330 7.663 24.004 1.00 87.50 192 SER A C 1
ATOM 1436 O O . SER A 1 192 ? -26.659 7.815 25.025 1.00 87.50 192 SER A O 1
ATOM 1438 N N . ILE A 1 193 ? -26.937 6.894 22.994 1.00 86.75 193 ILE A N 1
ATOM 1439 C CA . ILE A 1 193 ? -25.712 6.091 23.006 1.00 86.75 193 ILE A CA 1
ATOM 1440 C C . ILE A 1 193 ? -24.628 6.813 22.212 1.00 86.75 193 ILE A C 1
ATOM 1442 O O . ILE A 1 193 ? -24.842 7.203 21.063 1.00 86.75 193 ILE A O 1
ATOM 1446 N N . LYS A 1 194 ? -23.453 6.988 22.817 1.00 83.50 194 LYS A N 1
ATOM 1447 C CA . LYS A 1 194 ? -22.287 7.596 22.168 1.00 83.50 194 LYS A CA 1
ATOM 1448 C C . LYS A 1 194 ? -21.491 6.583 21.370 1.00 83.50 194 LYS A C 1
ATOM 1450 O O . LYS A 1 194 ? -21.138 6.859 20.229 1.00 83.50 194 LYS A O 1
ATOM 1455 N N . SER A 1 195 ? -21.175 5.447 21.981 1.00 81.62 195 SER A N 1
ATOM 1456 C CA . SER A 1 195 ? -20.337 4.423 21.373 1.00 81.62 195 SER A CA 1
ATOM 1457 C C . SER A 1 195 ? -20.616 3.045 21.967 1.00 81.62 195 SER A C 1
ATOM 1459 O O . SER A 1 195 ? -21.182 2.918 23.056 1.00 81.62 195 SER A O 1
ATOM 1461 N N . VAL A 1 196 ? -20.219 2.010 21.237 1.00 84.31 196 VAL A N 1
ATOM 1462 C CA . VAL A 1 196 ? -20.162 0.629 21.712 1.00 84.31 196 VAL A CA 1
ATOM 1463 C C . VAL A 1 196 ? -18.794 0.066 21.369 1.00 84.31 196 VAL A C 1
ATOM 1465 O O . VAL A 1 196 ? -18.373 0.111 20.219 1.00 84.31 196 VAL A O 1
ATOM 1468 N N . GLU A 1 197 ? -18.097 -0.463 22.366 1.00 82.50 197 GLU A N 1
ATOM 1469 C CA . GLU A 1 197 ? -16.832 -1.172 22.207 1.00 82.50 197 GLU A CA 1
ATOM 1470 C C . GLU A 1 197 ? -17.059 -2.673 22.379 1.00 82.50 197 GLU A C 1
ATOM 1472 O O . GLU A 1 197 ? -17.488 -3.142 23.431 1.00 82.50 197 GLU A O 1
ATOM 1477 N N . ILE A 1 198 ? -16.777 -3.432 21.331 1.00 81.94 198 ILE A N 1
ATOM 1478 C CA . ILE A 1 198 ? -16.974 -4.872 21.249 1.00 81.94 198 ILE A CA 1
ATOM 1479 C C . ILE A 1 198 ? -15.618 -5.534 21.421 1.00 81.94 198 ILE A C 1
ATOM 1481 O O . ILE A 1 198 ? -14.697 -5.280 20.646 1.00 81.94 198 ILE A O 1
ATOM 1485 N N . ILE A 1 199 ? -15.509 -6.413 22.410 1.00 80.94 199 ILE A N 1
ATOM 1486 C CA . ILE A 1 199 ? -14.325 -7.237 22.631 1.00 80.94 199 ILE A CA 1
ATOM 1487 C C . ILE A 1 199 ? -14.617 -8.622 22.069 1.00 80.94 199 ILE A C 1
ATOM 1489 O O . ILE A 1 199 ? -15.609 -9.253 22.438 1.00 80.94 199 ILE A O 1
ATOM 1493 N N . TYR A 1 200 ? -13.761 -9.109 21.180 1.00 71.38 200 TYR A N 1
ATOM 1494 C CA . TYR A 1 200 ? -13.956 -10.393 20.516 1.00 71.38 200 TYR A CA 1
ATOM 1495 C C . TYR A 1 200 ? -12.642 -11.151 20.354 1.00 71.38 200 TYR A C 1
ATOM 1497 O O . TYR A 1 200 ? -11.562 -10.570 20.316 1.00 71.38 200 TYR A O 1
ATOM 1505 N N . ARG A 1 201 ? -12.727 -12.472 20.240 1.00 73.38 201 ARG A N 1
ATOM 1506 C CA . ARG A 1 201 ? -11.609 -13.339 19.871 1.00 73.38 201 ARG A CA 1
ATOM 1507 C C . ARG A 1 201 ? -11.739 -13.673 18.387 1.00 73.38 201 ARG A C 1
ATOM 1509 O O . ARG A 1 201 ? -12.708 -14.343 18.043 1.00 73.38 201 ARG A O 1
ATOM 1516 N N . PRO A 1 202 ? -10.842 -13.230 17.496 1.00 57.69 202 PRO A N 1
ATOM 1517 C CA . PRO A 1 202 ? -10.910 -13.635 16.097 1.00 57.69 202 PRO A CA 1
ATOM 1518 C C . PRO A 1 202 ? -10.754 -15.158 16.001 1.00 57.69 202 PRO A C 1
ATOM 1520 O O . PRO A 1 202 ? -9.906 -15.747 16.673 1.00 57.69 202 PRO A O 1
ATOM 1523 N N . HIS A 1 203 ? -11.568 -15.808 15.173 1.00 53.59 203 HIS A N 1
ATOM 1524 C CA . HIS A 1 203 ? -11.246 -17.160 14.737 1.00 53.59 203 HIS A CA 1
ATOM 1525 C C . HIS A 1 203 ? -10.122 -17.021 13.716 1.00 53.59 203 HIS A C 1
ATOM 1527 O O . HIS A 1 203 ? -10.126 -16.070 12.932 1.00 53.59 203 HIS A O 1
ATOM 1533 N N . ALA A 1 204 ? -9.152 -17.938 13.734 1.00 48.59 204 ALA A N 1
ATOM 1534 C CA . ALA A 1 204 ? -8.185 -18.014 12.652 1.00 48.59 204 ALA A CA 1
ATOM 1535 C C . ALA A 1 204 ? -8.982 -18.091 11.348 1.00 48.59 204 ALA A C 1
ATOM 1537 O O . ALA A 1 204 ? -9.791 -19.005 11.171 1.00 48.59 204 ALA A O 1
ATOM 1538 N N . ASN A 1 205 ? -8.816 -17.093 10.481 1.00 40.81 205 ASN A N 1
ATOM 1539 C CA . ASN A 1 205 ? -9.325 -17.197 9.129 1.00 40.81 205 ASN A CA 1
ATOM 1540 C C . ASN A 1 205 ? -8.751 -18.510 8.580 1.00 40.81 205 ASN A C 1
ATOM 1542 O O . ASN A 1 205 ? -7.536 -18.703 8.618 1.00 40.81 205 ASN A O 1
ATOM 1546 N N . LEU A 1 206 ? -9.599 -19.403 8.064 1.00 36.84 206 LEU A N 1
ATOM 1547 C CA . LEU A 1 206 ? -9.176 -20.523 7.212 1.00 36.84 206 LEU A CA 1
ATOM 1548 C C . LEU A 1 206 ? -8.669 -19.986 5.855 1.00 36.84 206 LEU A C 1
ATOM 1550 O O . LEU A 1 206 ? -8.927 -20.566 4.807 1.00 36.84 206 LEU A O 1
ATOM 1554 N N . ALA A 1 207 ? -7.993 -18.835 5.858 1.00 40.78 207 ALA A N 1
ATOM 1555 C CA . ALA A 1 207 ? -7.213 -18.383 4.732 1.00 40.78 207 ALA A CA 1
ATOM 1556 C C . ALA A 1 207 ? -5.987 -19.290 4.656 1.00 40.78 207 ALA A C 1
ATOM 1558 O O . ALA A 1 207 ? -5.379 -19.619 5.680 1.00 40.78 207 ALA A O 1
ATOM 1559 N N . SER A 1 208 ? -5.628 -19.689 3.437 1.00 40.44 208 SER A N 1
ATOM 1560 C CA . SER A 1 208 ? -4.329 -20.289 3.154 1.00 40.44 208 SER A CA 1
ATOM 1561 C C . SER A 1 208 ? -3.242 -19.481 3.873 1.00 40.44 208 SER A C 1
ATOM 1563 O O . SER A 1 208 ? -3.359 -18.249 3.906 1.00 40.44 208 SER A O 1
ATOM 1565 N N . PRO A 1 209 ? -2.211 -20.122 4.454 1.00 55.34 209 PRO A N 1
ATOM 1566 C CA . PRO A 1 209 ? -1.096 -19.387 5.038 1.00 55.34 209 PRO A CA 1
ATOM 1567 C C . PRO A 1 209 ? -0.634 -18.314 4.048 1.00 55.34 209 PRO A C 1
ATOM 1569 O O . PRO A 1 209 ? -0.569 -18.563 2.844 1.00 55.34 209 PRO A O 1
ATOM 1572 N N . ASP A 1 210 ? -0.410 -17.093 4.538 1.00 68.38 210 ASP A N 1
ATOM 1573 C CA . ASP A 1 210 ? -0.030 -15.962 3.694 1.00 68.38 210 ASP A CA 1
ATOM 1574 C C . ASP A 1 210 ? 1.396 -16.158 3.146 1.00 68.38 210 ASP A C 1
ATOM 1576 O O . ASP A 1 210 ? 2.382 -15.625 3.656 1.00 68.38 210 ASP A O 1
ATOM 1580 N N . GLU A 1 211 ? 1.499 -16.956 2.084 1.00 75.38 211 GLU A N 1
ATOM 1581 C CA . GLU A 1 211 ? 2.720 -17.270 1.336 1.00 75.38 211 GLU A CA 1
ATOM 1582 C C . GLU A 1 211 ? 3.164 -16.110 0.433 1.00 75.38 211 GLU A C 1
ATOM 1584 O O . GLU A 1 211 ? 4.173 -16.207 -0.277 1.00 75.38 211 GLU A O 1
ATOM 1589 N N . SER A 1 212 ? 2.438 -14.985 0.432 1.00 79.75 212 SER A N 1
ATOM 1590 C CA . SER A 1 212 ? 2.817 -13.830 -0.383 1.00 79.75 212 SER A CA 1
ATOM 1591 C C . SER A 1 212 ? 4.155 -13.240 0.044 1.00 79.75 212 SER A C 1
ATOM 1593 O O . SER A 1 212 ? 4.850 -12.647 -0.777 1.00 79.75 212 SER A O 1
ATOM 1595 N N . GLY A 1 213 ? 4.559 -13.459 1.296 1.00 80.62 213 GLY A N 1
ATOM 1596 C CA . GLY A 1 213 ? 5.856 -13.059 1.833 1.00 80.62 213 GLY A CA 1
ATOM 1597 C C . GLY A 1 213 ? 6.943 -14.120 1.781 1.00 80.62 213 GLY A C 1
ATOM 1598 O O . GLY A 1 213 ? 8.033 -13.855 2.290 1.00 80.62 213 GLY A O 1
ATOM 1599 N N . ASP A 1 214 ? 6.667 -15.299 1.217 1.00 86.38 214 ASP A N 1
ATOM 1600 C CA . ASP A 1 214 ? 7.636 -16.388 1.188 1.00 86.38 214 ASP A CA 1
ATOM 1601 C C . ASP A 1 214 ? 8.840 -16.012 0.318 1.00 86.38 214 ASP A C 1
ATOM 1603 O O . ASP A 1 214 ? 8.769 -15.924 -0.913 1.00 86.38 214 ASP A O 1
ATOM 1607 N N . LEU A 1 215 ? 9.977 -15.805 0.981 1.00 88.12 215 LEU A N 1
ATOM 1608 C CA . LEU A 1 215 ? 11.219 -15.462 0.313 1.00 88.12 215 LEU A CA 1
ATOM 1609 C C . LEU A 1 215 ? 11.718 -16.612 -0.564 1.00 88.12 215 LEU A C 1
ATOM 1611 O O . LEU A 1 215 ? 12.492 -16.340 -1.472 1.00 88.12 215 LEU A O 1
ATOM 1615 N N . SER A 1 216 ? 11.311 -17.872 -0.357 1.00 89.94 216 SER A N 1
ATOM 1616 C CA . SER A 1 216 ? 11.674 -19.013 -1.222 1.00 89.94 216 SER A CA 1
ATOM 1617 C C . SER A 1 216 ? 11.282 -18.790 -2.691 1.00 89.94 216 SER A C 1
ATOM 1619 O O . SER A 1 216 ? 11.973 -19.256 -3.594 1.00 89.94 216 SER A O 1
ATOM 1621 N N . ARG A 1 217 ? 10.256 -17.962 -2.928 1.00 91.88 217 ARG A N 1
ATOM 1622 C CA . ARG A 1 217 ? 9.768 -17.555 -4.255 1.00 91.88 217 ARG A CA 1
ATOM 1623 C C . ARG A 1 217 ? 10.693 -16.570 -4.977 1.00 91.88 217 ARG A C 1
ATOM 1625 O O . ARG A 1 217 ? 10.469 -16.276 -6.150 1.00 91.88 217 ARG A O 1
ATOM 1632 N N . LEU A 1 218 ? 11.700 -16.030 -4.288 1.00 95.12 218 LEU A N 1
ATOM 1633 C CA . LEU A 1 218 ? 12.721 -15.161 -4.866 1.00 95.12 218 LEU A CA 1
ATOM 1634 C C . LEU A 1 218 ? 13.890 -15.983 -5.398 1.00 95.12 218 LEU A C 1
ATOM 1636 O O . LEU A 1 218 ? 14.425 -16.856 -4.702 1.00 95.12 218 LEU A O 1
ATOM 1640 N N . ASN A 1 219 ? 14.356 -15.629 -6.592 1.00 95.88 219 ASN A N 1
ATOM 1641 C CA . ASN A 1 219 ? 15.630 -16.143 -7.076 1.00 95.88 219 ASN A CA 1
ATOM 1642 C C . ASN A 1 219 ? 16.816 -15.530 -6.302 1.00 95.88 219 ASN A C 1
ATOM 1644 O O . ASN A 1 219 ? 16.646 -14.654 -5.449 1.00 95.88 219 ASN A O 1
ATOM 1648 N N . SER A 1 220 ? 18.032 -16.004 -6.580 1.00 96.75 220 SER A N 1
ATOM 1649 C CA . SER A 1 220 ? 19.238 -15.580 -5.858 1.00 96.75 220 SER A CA 1
ATOM 1650 C C . SER A 1 220 ? 19.514 -14.078 -5.976 1.00 96.75 220 SER A C 1
ATOM 1652 O O . SER A 1 220 ? 19.845 -13.455 -4.966 1.00 96.75 220 SER A O 1
ATOM 1654 N N . THR A 1 221 ? 19.327 -13.479 -7.158 1.00 97.56 221 THR A N 1
ATOM 1655 C CA . THR A 1 221 ? 19.496 -12.033 -7.371 1.00 97.56 221 THR A CA 1
ATOM 1656 C C . THR A 1 221 ? 18.508 -11.241 -6.523 1.00 97.56 221 THR A C 1
ATOM 1658 O O . THR A 1 221 ? 18.911 -10.407 -5.714 1.00 97.56 221 THR A O 1
ATOM 1661 N N . GLN A 1 222 ? 17.212 -11.533 -6.642 1.00 98.00 222 GLN A N 1
ATOM 1662 C CA . GLN A 1 222 ? 16.154 -10.832 -5.912 1.00 98.00 222 GLN A CA 1
ATOM 1663 C C . GLN A 1 222 ? 16.324 -10.955 -4.397 1.00 98.00 222 GLN A C 1
ATOM 1665 O O . GLN A 1 222 ? 16.179 -9.962 -3.683 1.00 98.00 222 GLN A O 1
ATOM 1670 N N . ARG A 1 223 ? 16.673 -12.154 -3.913 1.00 96.94 223 ARG A N 1
ATOM 1671 C CA . ARG A 1 223 ? 16.951 -12.408 -2.496 1.00 96.94 223 ARG A CA 1
ATOM 1672 C C . ARG A 1 223 ? 18.151 -11.597 -2.007 1.00 96.94 223 ARG A C 1
ATOM 1674 O O . ARG A 1 223 ? 18.065 -10.944 -0.973 1.00 96.94 223 ARG A O 1
ATOM 1681 N N . SER A 1 224 ? 19.237 -11.576 -2.779 1.00 97.31 224 SER A N 1
ATOM 1682 C CA . SER A 1 224 ? 20.426 -10.792 -2.436 1.00 97.31 224 SER A CA 1
ATOM 1683 C C . SER A 1 224 ? 20.121 -9.293 -2.360 1.00 97.31 224 SER A C 1
ATOM 1685 O O . SER A 1 224 ? 20.575 -8.635 -1.424 1.00 97.31 224 SER A O 1
ATOM 1687 N N . VAL A 1 225 ? 19.323 -8.763 -3.296 1.00 97.88 225 VAL A N 1
ATOM 1688 C CA . VAL A 1 225 ? 18.907 -7.352 -3.293 1.00 97.88 225 VAL A CA 1
ATOM 1689 C C . VAL A 1 225 ? 18.063 -7.026 -2.065 1.00 97.88 225 VAL A C 1
ATOM 1691 O O . VAL A 1 225 ? 18.385 -6.075 -1.355 1.00 97.88 225 VAL A O 1
ATOM 1694 N N . ILE A 1 226 ? 17.010 -7.801 -1.777 1.00 96.25 226 ILE A N 1
ATOM 1695 C CA . ILE A 1 226 ? 16.128 -7.491 -0.642 1.00 96.25 226 ILE A CA 1
ATOM 1696 C C . ILE A 1 226 ? 16.857 -7.624 0.700 1.00 96.25 226 ILE A C 1
ATOM 1698 O O . ILE A 1 226 ? 16.650 -6.798 1.585 1.00 96.25 226 ILE A O 1
ATOM 1702 N N . GLU A 1 227 ? 17.744 -8.609 0.859 1.00 96.06 227 GLU A N 1
ATOM 1703 C CA . GLU A 1 227 ? 18.559 -8.761 2.069 1.00 96.06 227 GLU A CA 1
ATOM 1704 C C . GLU A 1 227 ? 19.530 -7.591 2.251 1.00 96.06 227 GLU A C 1
ATOM 1706 O O . GLU A 1 227 ? 19.704 -7.100 3.368 1.00 96.06 227 GLU A O 1
ATOM 1711 N N . ASP A 1 228 ? 20.149 -7.117 1.167 1.00 97.12 228 ASP A N 1
ATOM 1712 C CA . ASP A 1 228 ? 21.032 -5.953 1.214 1.00 97.12 228 ASP A CA 1
ATOM 1713 C C . ASP A 1 228 ? 20.281 -4.672 1.575 1.00 97.12 228 ASP A C 1
ATOM 1715 O O . ASP A 1 228 ? 20.708 -3.943 2.475 1.00 97.12 228 ASP A O 1
ATOM 1719 N N . VAL A 1 229 ? 19.119 -4.446 0.956 1.00 97.31 229 VAL A N 1
ATOM 1720 C CA . VAL A 1 229 ? 18.257 -3.313 1.301 1.00 97.31 229 VAL A CA 1
ATOM 1721 C C . VAL A 1 229 ? 17.796 -3.410 2.750 1.00 97.31 229 VAL A C 1
ATOM 1723 O O . VAL A 1 229 ? 17.914 -2.420 3.458 1.00 97.31 229 VAL A O 1
ATOM 1726 N N . LYS A 1 230 ? 17.346 -4.575 3.239 1.00 95.00 230 LYS A N 1
ATOM 1727 C CA . LYS A 1 230 ? 16.929 -4.746 4.644 1.00 95.00 230 LYS A CA 1
ATOM 1728 C C . LYS A 1 230 ? 18.035 -4.354 5.622 1.00 95.00 230 LYS A C 1
ATOM 1730 O O . LYS A 1 230 ? 17.786 -3.558 6.526 1.00 95.00 230 LYS A O 1
ATOM 1735 N N . ARG A 1 231 ? 19.264 -4.846 5.418 1.00 97.25 231 ARG A N 1
ATOM 1736 C CA . ARG A 1 231 ? 20.410 -4.489 6.274 1.00 97.25 231 ARG A CA 1
ATOM 1737 C C . ARG A 1 231 ? 20.682 -2.985 6.269 1.00 97.25 231 ARG A C 1
ATOM 1739 O O . ARG A 1 231 ? 20.856 -2.388 7.326 1.00 97.25 231 ARG A O 1
ATOM 1746 N N . LYS A 1 232 ? 20.719 -2.366 5.087 1.00 97.81 232 LYS A N 1
ATOM 1747 C CA . LYS A 1 232 ? 21.035 -0.936 4.942 1.00 97.81 232 LYS A CA 1
ATOM 1748 C C . LYS A 1 232 ? 19.900 -0.034 5.427 1.00 97.81 232 LYS A C 1
ATOM 1750 O O . LYS A 1 232 ? 20.160 0.995 6.039 1.00 97.81 232 LYS A O 1
ATOM 1755 N N . ALA A 1 233 ? 18.652 -0.416 5.178 1.00 97.56 233 ALA A N 1
ATOM 1756 C CA . ALA A 1 233 ? 17.460 0.299 5.615 1.00 97.56 233 ALA A CA 1
ATOM 1757 C C . ALA A 1 233 ? 17.333 0.322 7.141 1.00 97.56 233 ALA A C 1
ATOM 1759 O O . ALA A 1 233 ? 16.887 1.337 7.677 1.00 97.56 233 ALA A O 1
ATOM 1760 N N . ALA A 1 234 ? 17.737 -0.751 7.834 1.00 95.38 234 ALA A N 1
ATOM 1761 C CA . ALA A 1 234 ? 17.796 -0.785 9.295 1.00 95.38 234 ALA A CA 1
ATOM 1762 C C . ALA A 1 234 ? 18.746 0.299 9.824 1.00 95.38 234 ALA A C 1
ATOM 1764 O O . ALA A 1 234 ? 18.301 1.197 10.533 1.00 95.38 234 ALA A O 1
ATOM 1765 N N . LEU A 1 235 ? 19.998 0.313 9.344 1.00 97.19 235 LEU A N 1
ATOM 1766 C CA . LEU A 1 235 ? 20.990 1.337 9.704 1.00 97.19 235 LEU A CA 1
ATOM 1767 C C . LEU A 1 235 ? 20.482 2.758 9.416 1.00 97.19 235 LEU A C 1
ATOM 1769 O O . LEU A 1 235 ? 20.491 3.619 10.290 1.00 97.19 235 LEU A O 1
ATOM 1773 N N . ARG A 1 236 ? 19.950 2.989 8.210 1.00 97.38 236 ARG A N 1
ATOM 1774 C CA . ARG A 1 236 ? 19.401 4.296 7.805 1.00 97.38 236 ARG A CA 1
ATOM 1775 C C . ARG A 1 236 ? 18.201 4.713 8.651 1.00 97.38 236 ARG A C 1
ATOM 1777 O O . ARG A 1 236 ? 17.990 5.902 8.866 1.00 97.38 236 ARG A O 1
ATOM 1784 N N . SER A 1 237 ? 17.381 3.761 9.094 1.00 97.12 237 SER A N 1
ATOM 1785 C CA . SER A 1 237 ? 16.234 4.037 9.963 1.00 97.12 237 SER A CA 1
ATOM 1786 C C . SER A 1 237 ? 16.673 4.436 11.361 1.00 97.12 237 SER A C 1
ATOM 1788 O O . SER A 1 237 ? 16.115 5.391 11.898 1.00 97.12 237 SER A O 1
ATOM 1790 N N . ASP A 1 238 ? 17.682 3.760 11.904 1.00 95.31 238 ASP A N 1
ATOM 1791 C CA . ASP A 1 238 ? 18.258 4.087 13.206 1.00 95.31 238 ASP A CA 1
ATOM 1792 C C . ASP A 1 238 ? 18.894 5.483 13.176 1.00 95.31 238 ASP A C 1
ATOM 1794 O O . ASP A 1 238 ? 18.549 6.338 13.993 1.00 95.31 238 ASP A O 1
ATOM 1798 N N . GLU A 1 239 ? 19.718 5.769 12.162 1.00 97.00 239 GLU A N 1
ATOM 1799 C CA . GLU A 1 239 ? 20.321 7.093 11.934 1.00 97.00 239 GLU A CA 1
ATOM 1800 C C . GLU A 1 239 ? 19.265 8.190 11.720 1.00 97.00 239 GLU A C 1
ATOM 1802 O O . GLU A 1 239 ? 19.438 9.339 12.126 1.00 97.00 239 GLU A O 1
ATOM 1807 N N . ALA A 1 240 ? 18.139 7.851 11.089 1.00 97.12 240 ALA A N 1
ATOM 1808 C CA . ALA A 1 240 ? 17.053 8.788 10.846 1.00 97.12 240 ALA A CA 1
ATOM 1809 C C . ALA A 1 240 ? 16.102 8.972 12.037 1.00 97.12 240 ALA A C 1
ATOM 1811 O O . ALA A 1 240 ? 15.193 9.804 11.948 1.00 97.12 240 ALA A O 1
ATOM 1812 N N . ARG A 1 241 ? 16.255 8.215 13.129 1.0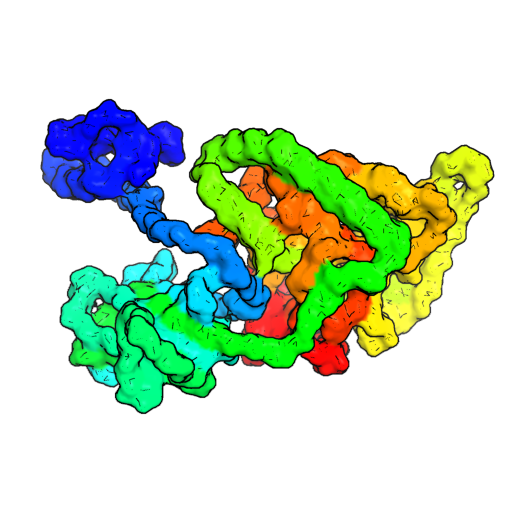0 94.69 241 ARG A N 1
ATOM 1813 C CA . ARG A 1 241 ? 15.278 8.226 14.223 1.00 94.69 241 ARG A CA 1
ATOM 1814 C C . ARG A 1 241 ? 15.199 9.594 14.888 1.00 94.69 241 ARG A C 1
ATOM 1816 O O . ARG A 1 241 ? 14.098 10.099 15.078 1.00 94.69 241 ARG A O 1
ATOM 1823 N N . GLU A 1 242 ? 16.334 10.238 15.149 1.00 96.25 242 GLU A N 1
ATOM 1824 C CA . GLU A 1 242 ? 16.350 11.584 15.730 1.00 96.25 242 GLU A CA 1
ATOM 1825 C C . GLU A 1 242 ? 15.652 12.599 14.813 1.00 96.25 242 GLU A C 1
ATOM 1827 O O . GLU A 1 242 ? 14.696 13.243 15.239 1.00 96.25 242 GLU A O 1
ATOM 1832 N N . ARG A 1 243 ? 16.027 12.668 13.524 1.00 97.06 243 ARG A N 1
ATOM 1833 C CA . ARG A 1 243 ? 15.385 13.599 12.574 1.00 97.06 243 ARG A CA 1
ATOM 1834 C C . ARG A 1 243 ? 13.888 13.338 12.405 1.00 97.06 243 ARG A C 1
ATOM 1836 O O . ARG A 1 243 ? 13.127 14.284 12.207 1.00 97.06 243 ARG A O 1
ATOM 1843 N N . LEU A 1 244 ? 13.461 12.075 12.468 1.00 98.06 244 LEU A N 1
ATOM 1844 C CA . LEU A 1 244 ? 12.053 11.702 12.403 1.00 98.06 244 LEU A CA 1
ATOM 1845 C C . LEU A 1 244 ? 11.305 12.247 13.621 1.00 98.06 244 LEU A C 1
ATOM 1847 O O . LEU A 1 244 ? 10.249 12.854 13.458 1.00 98.06 244 LEU A O 1
ATOM 1851 N N . MET A 1 245 ? 11.868 12.077 14.819 1.00 96.12 245 MET A N 1
ATOM 1852 C CA . MET A 1 245 ? 11.286 12.601 16.054 1.00 96.12 245 MET A CA 1
ATOM 1853 C C . MET A 1 245 ? 11.257 14.131 16.055 1.00 96.12 245 MET A C 1
ATOM 1855 O O . MET A 1 245 ? 10.235 14.714 16.411 1.00 96.12 245 MET A O 1
ATOM 1859 N N . THR A 1 246 ? 12.319 14.795 15.585 1.00 97.75 246 THR A N 1
ATOM 1860 C CA . THR A 1 246 ? 12.354 16.258 15.422 1.00 97.75 246 THR A CA 1
ATOM 1861 C C . THR A 1 246 ? 11.256 16.742 14.478 1.00 97.75 246 THR A C 1
ATOM 1863 O O . THR A 1 246 ? 10.529 17.678 14.812 1.00 97.75 246 THR A O 1
ATOM 1866 N N . LYS A 1 247 ? 11.090 16.090 13.320 1.00 97.38 247 LYS A N 1
ATOM 1867 C CA . LYS A 1 247 ? 10.017 16.407 12.368 1.00 97.38 247 LYS A CA 1
ATOM 1868 C C . LYS A 1 247 ? 8.637 16.163 12.981 1.00 97.38 247 LYS A C 1
ATOM 1870 O O . LYS A 1 247 ? 7.778 17.034 12.890 1.00 97.38 247 LYS A O 1
ATOM 1875 N N . GLY A 1 248 ? 8.433 15.017 13.630 1.00 92.19 248 GLY A N 1
ATOM 1876 C CA . GLY A 1 248 ? 7.188 14.684 14.322 1.00 92.19 248 GLY A CA 1
ATOM 1877 C C . GLY A 1 248 ? 6.808 15.748 15.348 1.00 92.19 248 GLY A C 1
ATOM 1878 O O . GLY A 1 248 ? 5.716 16.306 15.270 1.00 92.19 248 GLY A O 1
ATOM 1879 N N . ALA A 1 249 ? 7.747 16.119 16.220 1.00 92.44 249 ALA A N 1
ATOM 1880 C CA . ALA A 1 249 ? 7.555 17.156 17.229 1.00 92.44 249 ALA A CA 1
ATOM 1881 C C . ALA A 1 249 ? 7.231 18.525 16.610 1.00 92.44 249 ALA A C 1
ATOM 1883 O O . ALA A 1 249 ? 6.301 19.194 17.061 1.00 92.44 249 ALA A O 1
ATOM 1884 N N . ALA A 1 250 ? 7.938 18.923 15.545 1.00 94.50 250 ALA A N 1
ATOM 1885 C CA . ALA A 1 250 ? 7.668 20.167 14.819 1.00 94.50 250 ALA A CA 1
ATOM 1886 C C . ALA A 1 250 ? 6.266 20.195 14.182 1.00 94.50 250 ALA A C 1
ATOM 1888 O O . ALA A 1 250 ? 5.661 21.259 14.049 1.00 94.50 250 ALA A O 1
ATOM 1889 N N . LEU A 1 251 ? 5.731 19.028 13.812 1.00 87.56 251 LEU A N 1
ATOM 1890 C CA . LEU A 1 251 ? 4.390 18.881 13.250 1.00 87.56 251 LEU A CA 1
ATOM 1891 C C . LEU A 1 251 ? 3.305 18.613 14.310 1.00 87.56 251 LEU A C 1
ATOM 1893 O O . LEU A 1 251 ? 2.129 18.582 13.945 1.00 87.56 251 LEU A O 1
ATOM 1897 N N . GLY A 1 252 ? 3.668 18.508 15.592 1.00 84.00 252 GLY A N 1
ATOM 1898 C CA . GLY A 1 252 ? 2.735 18.362 16.714 1.00 84.00 252 GLY A CA 1
ATOM 1899 C C . GLY A 1 252 ? 2.497 16.927 17.193 1.00 84.00 252 GLY A C 1
ATOM 1900 O O . GLY A 1 252 ? 1.565 16.711 17.958 1.00 84.00 252 GLY A O 1
ATOM 1901 N N . TYR A 1 253 ? 3.321 15.964 16.776 1.00 80.25 253 TYR A N 1
ATOM 1902 C CA . TYR A 1 253 ? 3.221 14.560 17.182 1.00 80.25 253 TYR A CA 1
ATOM 1903 C C . TYR A 1 253 ? 4.246 14.216 18.266 1.00 80.25 253 TYR A C 1
ATOM 1905 O O . TYR A 1 253 ? 5.417 14.599 18.195 1.00 80.25 253 TYR A O 1
ATOM 1913 N N . SER A 1 254 ? 3.815 13.457 19.267 1.00 76.31 254 SER A N 1
ATOM 1914 C CA . SER A 1 254 ? 4.674 12.903 20.313 1.00 76.31 254 SER A CA 1
ATOM 1915 C C . SER A 1 254 ? 5.521 11.727 19.799 1.00 76.31 254 SER A C 1
ATOM 1917 O O . SER A 1 254 ? 5.119 11.041 18.858 1.00 76.31 254 SER A O 1
ATOM 1919 N N . PRO A 1 255 ? 6.658 11.403 20.447 1.00 76.56 255 PRO A N 1
ATOM 1920 C CA . PRO A 1 255 ? 7.459 10.234 20.075 1.00 76.56 255 PRO A CA 1
ATOM 1921 C C . PRO A 1 255 ? 6.666 8.919 20.055 1.00 76.56 255 PRO A C 1
ATOM 1923 O O . PRO A 1 255 ? 6.845 8.100 19.160 1.00 76.56 255 PRO A O 1
ATOM 1926 N N . ARG A 1 256 ? 5.728 8.749 20.999 1.00 72.25 256 ARG A N 1
ATOM 1927 C CA . ARG A 1 256 ? 4.849 7.573 21.059 1.00 72.25 256 ARG A CA 1
ATOM 1928 C C . ARG A 1 256 ? 3.911 7.493 19.854 1.00 72.25 256 ARG A C 1
ATOM 1930 O O . ARG A 1 256 ? 3.697 6.405 19.336 1.00 72.25 256 ARG A O 1
ATOM 1937 N N . GLU A 1 257 ? 3.351 8.617 19.412 1.00 74.38 257 GLU A N 1
ATOM 1938 C CA . GLU A 1 257 ? 2.521 8.652 18.201 1.00 74.38 257 GLU A CA 1
ATOM 1939 C C . GLU A 1 257 ? 3.339 8.298 16.960 1.00 74.38 257 GLU A C 1
ATOM 1941 O O . GLU A 1 257 ? 2.871 7.536 16.122 1.00 74.38 257 GLU A O 1
ATOM 1946 N N . ILE A 1 258 ? 4.580 8.777 16.863 1.00 80.88 258 ILE A N 1
ATOM 1947 C CA . ILE A 1 258 ? 5.477 8.404 15.764 1.00 80.88 258 ILE A CA 1
ATOM 1948 C C . ILE A 1 258 ? 5.776 6.902 15.759 1.00 80.88 258 ILE A C 1
ATOM 1950 O O . ILE A 1 258 ? 5.745 6.285 14.695 1.00 80.88 258 ILE A O 1
ATOM 1954 N N . ASP A 1 259 ? 6.012 6.293 16.919 1.00 77.31 259 ASP A N 1
ATOM 1955 C CA . ASP A 1 259 ? 6.218 4.844 17.005 1.00 77.31 259 ASP A CA 1
ATOM 1956 C C . ASP A 1 259 ? 4.958 4.060 16.579 1.00 77.31 259 ASP A C 1
ATOM 1958 O O . ASP A 1 259 ? 5.068 3.115 15.797 1.00 77.31 259 ASP A O 1
ATOM 1962 N N . LEU A 1 260 ? 3.754 4.507 16.964 1.00 71.25 260 LEU A N 1
ATOM 1963 C CA . LEU A 1 260 ? 2.490 3.915 16.488 1.00 71.25 260 LEU A CA 1
ATOM 1964 C C . LEU A 1 260 ? 2.329 4.018 14.965 1.00 71.25 260 LEU A C 1
ATOM 1966 O O . LEU A 1 260 ? 1.822 3.097 14.326 1.00 71.25 260 LEU A O 1
ATOM 1970 N N . VAL A 1 261 ? 2.780 5.122 14.367 1.00 77.62 261 VAL A N 1
ATOM 1971 C CA . VAL A 1 261 ? 2.754 5.319 12.912 1.00 77.62 261 VAL A CA 1
ATOM 1972 C C . VAL A 1 261 ? 3.692 4.340 12.208 1.00 77.62 261 VAL A C 1
ATOM 1974 O O . VAL A 1 261 ? 3.319 3.758 11.187 1.00 77.62 261 VAL A O 1
ATOM 1977 N N . LEU A 1 262 ? 4.890 4.123 12.754 1.00 81.81 262 LEU A N 1
ATOM 1978 C CA . LEU A 1 262 ? 5.830 3.129 12.232 1.00 81.81 262 LEU A CA 1
ATOM 1979 C C . LEU A 1 262 ? 5.255 1.711 12.340 1.00 81.81 262 LEU A C 1
ATOM 1981 O O . LEU A 1 262 ? 5.329 0.954 11.371 1.00 81.81 262 LEU A O 1
ATOM 1985 N N . ASP A 1 263 ? 4.613 1.371 13.458 1.00 73.06 263 ASP A N 1
ATOM 1986 C CA . ASP A 1 263 ? 3.947 0.077 13.640 1.00 73.06 263 ASP A CA 1
ATOM 1987 C C . ASP A 1 263 ? 2.771 -0.116 12.674 1.00 73.06 263 ASP A C 1
ATOM 1989 O O . ASP A 1 263 ? 2.609 -1.196 12.091 1.00 73.06 263 ASP A O 1
ATOM 1993 N N . TYR A 1 264 ? 1.978 0.931 12.442 1.00 76.50 264 TYR A N 1
ATOM 1994 C CA . TYR A 1 264 ? 0.909 0.931 11.447 1.00 76.50 264 TYR A CA 1
ATOM 1995 C C . TYR A 1 264 ? 1.455 0.669 10.036 1.00 76.50 264 TYR A C 1
ATOM 1997 O O . TYR A 1 264 ? 0.942 -0.198 9.324 1.00 76.50 264 TYR A O 1
ATOM 2005 N N . VAL A 1 265 ? 2.532 1.346 9.632 1.00 79.88 265 VAL A N 1
ATOM 2006 C CA . VAL A 1 265 ? 3.159 1.103 8.323 1.00 79.88 265 VAL A CA 1
ATOM 2007 C C . VAL A 1 265 ? 3.698 -0.325 8.224 1.00 79.88 265 VAL A C 1
ATOM 2009 O O . VAL A 1 265 ? 3.471 -1.008 7.220 1.00 79.88 265 VAL A O 1
ATOM 2012 N N . ARG A 1 266 ? 4.351 -0.808 9.284 1.00 79.06 266 ARG A N 1
ATOM 2013 C CA . ARG A 1 266 ? 4.914 -2.161 9.350 1.00 79.06 266 ARG A CA 1
ATOM 2014 C C . ARG A 1 266 ? 3.851 -3.243 9.189 1.00 79.06 266 ARG A C 1
ATOM 2016 O O . ARG A 1 266 ? 4.101 -4.275 8.567 1.00 79.06 266 ARG A O 1
ATOM 2023 N N . SER A 1 267 ? 2.673 -3.039 9.777 1.00 64.50 267 SER A N 1
ATOM 2024 C CA . SER A 1 267 ? 1.705 -4.119 9.990 1.00 64.50 267 SER A CA 1
ATOM 2025 C C . SER A 1 267 ? 0.385 -3.976 9.234 1.00 64.50 267 SER A C 1
ATOM 2027 O O . SER A 1 267 ? -0.267 -4.995 9.000 1.00 64.50 267 SER A O 1
ATOM 2029 N N . VAL A 1 268 ? 0.011 -2.774 8.793 1.00 68.69 268 VAL A N 1
ATOM 2030 C CA . VAL A 1 268 ? -1.357 -2.465 8.343 1.00 68.69 268 VAL A CA 1
ATOM 2031 C C . VAL A 1 268 ? -1.412 -1.798 6.974 1.00 68.69 268 VAL A C 1
ATOM 2033 O O . VAL A 1 268 ? -2.163 -2.268 6.122 1.00 68.69 268 VAL A O 1
ATOM 2036 N N . ALA A 1 269 ? -0.611 -0.753 6.735 1.00 78.06 269 ALA A N 1
ATOM 2037 C CA . ALA A 1 269 ? -0.719 0.128 5.563 1.00 78.06 269 ALA A CA 1
ATOM 2038 C C . ALA A 1 269 ? -0.706 -0.630 4.212 1.00 78.06 269 ALA A C 1
ATOM 2040 O O . ALA A 1 269 ? 0.339 -1.196 3.859 1.00 78.06 269 ALA A O 1
ATOM 2041 N N . PRO A 1 270 ? -1.815 -0.669 3.443 1.00 84.19 270 PRO A N 1
ATOM 2042 C CA . PRO A 1 270 ? -1.945 -1.478 2.226 1.00 84.19 270 PRO A CA 1
ATOM 2043 C C . PRO A 1 270 ? -0.813 -1.255 1.234 1.00 84.19 270 PRO A C 1
ATOM 2045 O O . PRO A 1 270 ? -0.428 -0.110 1.009 1.00 84.19 270 PRO A O 1
ATOM 2048 N N . ILE A 1 271 ? -0.356 -2.310 0.562 1.00 94.19 271 ILE A N 1
ATOM 2049 C CA . ILE A 1 271 ? 0.368 -2.162 -0.705 1.00 94.19 271 ILE A CA 1
ATOM 2050 C C . ILE A 1 271 ? -0.624 -2.463 -1.820 1.00 94.19 271 ILE A C 1
ATOM 2052 O O . ILE A 1 271 ? -1.292 -3.498 -1.798 1.00 94.19 271 ILE A O 1
ATOM 2056 N N . VAL A 1 272 ? -0.728 -1.547 -2.777 1.00 95.94 272 VAL A N 1
ATOM 2057 C CA . VAL A 1 272 ? -1.671 -1.637 -3.888 1.00 95.94 272 VAL A CA 1
ATOM 2058 C C . VAL A 1 272 ? -0.966 -1.525 -5.230 1.00 95.94 272 VAL A C 1
ATOM 2060 O O . VAL A 1 272 ? 0.081 -0.884 -5.352 1.00 95.94 272 VAL A O 1
ATOM 2063 N N . VAL A 1 273 ? -1.565 -2.122 -6.255 1.00 97.62 273 VAL A N 1
ATOM 2064 C CA . VAL A 1 273 ? -1.123 -1.995 -7.647 1.00 97.62 273 VAL A CA 1
ATOM 2065 C C . VAL A 1 273 ? -2.269 -1.408 -8.458 1.00 97.62 273 VAL A C 1
ATOM 2067 O O . VAL A 1 273 ? -3.309 -2.043 -8.618 1.00 97.62 273 VAL A O 1
ATOM 2070 N N . HIS A 1 274 ? -2.072 -0.185 -8.949 1.00 96.75 274 HIS A N 1
ATOM 2071 C CA . HIS A 1 274 ? -3.022 0.496 -9.827 1.00 96.75 274 HIS A CA 1
ATOM 2072 C C . HIS A 1 274 ? -2.935 -0.035 -11.256 1.00 96.75 274 HIS A C 1
ATOM 2074 O O . HIS A 1 274 ? -1.843 -0.290 -11.766 1.00 96.75 274 HIS A O 1
ATOM 2080 N N . PHE A 1 275 ? -4.080 -0.136 -11.928 1.00 96.44 275 PHE A N 1
ATOM 2081 C CA . PHE A 1 275 ? -4.154 -0.532 -13.329 1.00 96.44 275 PHE A CA 1
ATOM 2082 C C . PHE A 1 275 ? -5.338 0.123 -14.056 1.00 96.44 275 PHE A C 1
ATOM 2084 O O . PHE A 1 275 ? -6.304 0.593 -13.455 1.00 96.44 275 PHE A O 1
ATOM 2091 N N . LYS A 1 276 ? -5.243 0.186 -15.388 1.00 95.31 276 LYS A N 1
ATOM 2092 C CA . LYS A 1 276 ? -6.294 0.699 -16.281 1.00 95.31 276 LYS A CA 1
ATOM 2093 C C . LYS A 1 276 ? -6.878 -0.488 -17.043 1.00 95.31 276 LYS A C 1
ATOM 2095 O O . LYS A 1 276 ? -6.226 -0.906 -17.998 1.00 95.31 276 LYS A O 1
ATOM 2100 N N . PRO A 1 277 ? -8.021 -1.066 -16.634 1.00 95.19 277 PRO A N 1
ATOM 2101 C CA . PRO A 1 277 ? -8.541 -2.294 -17.244 1.00 95.19 277 PRO A CA 1
ATOM 2102 C C . PRO A 1 277 ? -8.772 -2.144 -18.751 1.00 95.19 277 PRO A C 1
ATOM 2104 O O . PRO A 1 277 ? -8.488 -3.066 -19.507 1.00 95.19 277 PRO A O 1
ATOM 2107 N N . ASP A 1 278 ? -9.214 -0.967 -19.191 1.00 93.81 278 ASP A N 1
ATOM 2108 C CA . ASP A 1 278 ? -9.542 -0.637 -20.579 1.00 93.81 278 ASP A CA 1
ATOM 2109 C C . ASP A 1 278 ? -8.344 -0.190 -21.427 1.00 93.81 278 ASP A C 1
ATOM 2111 O O . ASP A 1 278 ? -8.493 0.059 -22.625 1.00 93.81 278 ASP A O 1
ATOM 2115 N N . LYS A 1 279 ? -7.141 -0.109 -20.846 1.00 90.44 279 LYS A N 1
ATOM 2116 C CA . LYS A 1 279 ? -5.953 0.312 -21.586 1.00 90.44 279 LYS A CA 1
ATOM 2117 C C . LYS A 1 279 ? -5.585 -0.736 -22.641 1.00 90.44 279 LYS A C 1
ATOM 2119 O O . LYS A 1 279 ? -5.305 -1.875 -22.264 1.00 90.44 279 LYS A O 1
ATOM 2124 N N . PRO A 1 280 ? -5.492 -0.359 -23.928 1.00 87.38 280 PRO A N 1
ATOM 2125 C CA . PRO A 1 280 ? -5.014 -1.260 -24.965 1.00 87.38 280 PRO A CA 1
ATOM 2126 C C . PRO A 1 280 ? -3.571 -1.675 -24.699 1.00 87.38 280 PRO A C 1
ATOM 2128 O O . PRO A 1 280 ? -2.725 -0.846 -24.343 1.00 87.38 280 PRO A O 1
ATOM 2131 N N . LEU A 1 281 ? -3.263 -2.943 -24.943 1.00 82.06 281 LEU A N 1
ATOM 2132 C CA . LEU A 1 281 ? -1.893 -3.433 -24.975 1.00 82.06 281 LEU A CA 1
ATOM 2133 C C . LEU A 1 281 ? -1.299 -3.133 -26.351 1.00 82.06 281 LEU A C 1
ATOM 2135 O O . LEU A 1 281 ? -0.988 -4.017 -27.133 1.00 82.06 281 LEU A O 1
ATOM 2139 N N . GLN A 1 282 ? -1.193 -1.849 -26.671 1.00 76.38 282 GLN A N 1
ATOM 2140 C CA . GLN A 1 282 ? -0.526 -1.360 -27.867 1.00 76.38 282 GLN A CA 1
ATOM 2141 C C . GLN A 1 282 ? 0.340 -0.179 -27.454 1.00 76.38 282 GLN A C 1
ATOM 2143 O O . GLN A 1 282 ? -0.171 0.887 -27.108 1.00 76.38 282 GLN A O 1
ATOM 2148 N N . GLN A 1 283 ? 1.658 -0.363 -27.459 1.00 69.56 283 GLN A N 1
ATOM 2149 C CA . GLN A 1 283 ? 2.569 0.711 -27.097 1.00 69.56 283 GLN A CA 1
ATOM 2150 C C . GLN A 1 283 ? 3.885 0.598 -27.857 1.00 69.56 283 GLN A C 1
ATOM 2152 O O . GLN A 1 283 ? 4.656 -0.341 -27.679 1.00 69.56 283 GLN A O 1
ATOM 2157 N N . THR A 1 284 ? 4.170 1.605 -28.679 1.00 63.81 284 THR A N 1
ATOM 2158 C CA . THR A 1 284 ? 5.484 1.754 -29.302 1.00 63.81 284 THR A CA 1
ATOM 2159 C C . THR A 1 284 ? 6.379 2.537 -28.356 1.00 63.81 284 THR A C 1
ATOM 2161 O O . THR A 1 284 ? 6.101 3.691 -28.037 1.00 63.81 284 THR A O 1
ATOM 2164 N N . THR A 1 285 ? 7.470 1.918 -27.925 1.00 57.31 285 THR A N 1
ATOM 2165 C CA . THR A 1 285 ? 8.529 2.593 -27.177 1.00 57.31 285 THR A CA 1
ATOM 2166 C C . THR A 1 285 ? 9.632 3.004 -28.156 1.00 57.31 285 THR A C 1
ATOM 2168 O O . THR A 1 285 ? 9.939 2.276 -29.092 1.00 57.31 285 THR A O 1
ATOM 2171 N N . ARG A 1 286 ? 10.213 4.196 -28.006 1.00 55.44 286 ARG A N 1
ATOM 2172 C CA . ARG A 1 286 ? 11.423 4.604 -28.738 1.00 55.44 286 ARG A CA 1
ATOM 2173 C C . ARG A 1 286 ? 12.364 5.264 -27.748 1.00 55.44 286 ARG A C 1
ATOM 2175 O O . ARG A 1 286 ? 11.931 6.117 -26.978 1.00 55.44 286 ARG A O 1
ATOM 2182 N N . GLY A 1 287 ? 13.630 4.871 -27.759 1.00 52.34 287 GLY A N 1
ATOM 2183 C CA . GLY A 1 287 ? 14.626 5.421 -26.852 1.00 52.34 287 GLY A CA 1
ATOM 2184 C C . GLY A 1 287 ? 16.037 5.237 -27.388 1.00 52.34 287 GLY A C 1
ATOM 2185 O O . GLY A 1 287 ? 16.313 4.310 -28.142 1.00 52.34 287 GLY A O 1
ATOM 2186 N N . THR A 1 288 ? 16.932 6.142 -27.006 1.00 49.16 288 THR A N 1
ATOM 2187 C CA . THR A 1 288 ? 18.364 6.054 -27.299 1.00 49.16 288 THR A CA 1
ATOM 2188 C C . THR A 1 288 ? 19.084 5.473 -26.083 1.00 49.16 288 THR A C 1
ATOM 2190 O O . THR A 1 288 ? 18.905 5.964 -24.968 1.00 49.16 288 THR A O 1
ATOM 2193 N N . SER A 1 289 ? 19.888 4.425 -26.277 1.00 48.94 289 SER A N 1
ATOM 2194 C CA . SER A 1 289 ? 20.836 3.943 -25.262 1.00 48.94 289 SER A CA 1
ATOM 2195 C C . SER A 1 289 ? 22.007 4.927 -25.177 1.00 48.94 289 SER A C 1
ATOM 2197 O O . SER A 1 289 ? 22.588 5.264 -26.204 1.00 48.94 289 SER A O 1
ATOM 2199 N N . SER A 1 290 ? 22.348 5.405 -23.980 1.00 45.09 290 SER A N 1
ATOM 2200 C CA . SER A 1 290 ? 23.491 6.305 -23.742 1.00 45.09 290 SER A CA 1
ATOM 2201 C C . SER A 1 290 ? 24.778 5.567 -23.344 1.00 45.09 290 SER A C 1
ATOM 2203 O O . SER A 1 290 ? 25.756 6.200 -22.948 1.00 45.09 290 SER A O 1
ATOM 2205 N N . ALA A 1 291 ? 24.811 4.234 -23.445 1.00 47.56 291 ALA A N 1
ATOM 2206 C CA . ALA A 1 291 ? 26.017 3.463 -23.163 1.00 47.56 291 ALA A CA 1
ATOM 2207 C C . ALA A 1 291 ? 27.116 3.756 -24.216 1.00 47.56 291 ALA A C 1
ATOM 2209 O O . ALA A 1 291 ? 26.855 3.606 -25.415 1.00 47.56 291 ALA A O 1
ATOM 2210 N N . PRO A 1 292 ? 28.346 4.140 -23.811 1.00 38.06 292 PRO A N 1
ATOM 2211 C CA . PRO A 1 292 ? 29.449 4.367 -24.743 1.00 38.06 292 PRO A CA 1
ATOM 2212 C C . PRO A 1 292 ? 29.740 3.095 -25.553 1.00 38.06 292 PRO A C 1
ATOM 2214 O O . PRO A 1 292 ? 30.024 2.050 -24.974 1.00 38.06 292 PRO A O 1
ATOM 2217 N N . GLY A 1 293 ? 29.651 3.178 -26.884 1.00 49.16 293 GLY A N 1
ATOM 2218 C CA . GLY A 1 293 ? 29.870 2.042 -27.792 1.00 49.16 293 GLY A CA 1
ATOM 2219 C C . GLY A 1 293 ? 28.637 1.179 -28.103 1.00 49.16 293 GLY A C 1
ATOM 2220 O O . GLY A 1 293 ? 28.778 0.167 -28.783 1.00 49.16 293 GLY A O 1
ATOM 2221 N N . SER A 1 294 ? 27.437 1.559 -27.649 1.00 46.53 294 SER A N 1
ATOM 2222 C CA . SER A 1 294 ? 26.183 0.848 -27.945 1.00 46.53 294 SER A CA 1
ATOM 2223 C C . SER A 1 294 ? 25.484 1.419 -29.185 1.00 46.53 294 SER A C 1
ATOM 2225 O O . SER A 1 294 ? 25.248 2.624 -29.277 1.00 46.53 294 SER A O 1
ATOM 2227 N N . THR A 1 295 ? 25.131 0.560 -30.144 1.00 41.75 295 THR A N 1
ATOM 2228 C CA . THR A 1 295 ? 24.264 0.916 -31.277 1.00 41.75 295 THR A CA 1
ATOM 2229 C C . THR A 1 295 ? 22.877 1.289 -30.750 1.00 41.75 295 THR A C 1
ATOM 2231 O O . THR A 1 295 ? 22.336 0.606 -29.880 1.00 41.75 295 THR A O 1
ATOM 2234 N N . SER A 1 296 ? 22.283 2.369 -31.262 1.00 43.56 296 SER A N 1
ATOM 2235 C CA . SER A 1 296 ? 20.904 2.748 -30.941 1.00 43.56 296 SER A CA 1
ATOM 2236 C C . SER A 1 296 ? 19.966 1.579 -31.260 1.00 43.56 296 SER A C 1
ATOM 2238 O O . SER A 1 296 ? 19.778 1.239 -32.423 1.00 43.56 296 SER A O 1
ATOM 2240 N N . LEU A 1 297 ? 19.413 0.931 -30.235 1.00 43.06 297 LEU A N 1
ATOM 2241 C CA . LEU A 1 297 ? 18.423 -0.125 -30.418 1.00 43.06 297 LEU A CA 1
ATOM 2242 C C . LEU A 1 297 ? 17.024 0.491 -30.436 1.00 43.06 297 LEU A C 1
ATOM 2244 O O . LEU A 1 297 ? 16.547 1.006 -29.424 1.00 43.06 297 LEU A O 1
ATOM 2248 N N . GLU A 1 298 ? 16.360 0.415 -31.587 1.00 42.81 298 GLU A N 1
ATOM 2249 C CA . GLU A 1 298 ? 14.924 0.657 -31.687 1.00 42.81 298 GLU A CA 1
ATOM 2250 C C . GLU A 1 298 ? 14.173 -0.564 -31.141 1.00 42.81 298 GLU A C 1
ATOM 2252 O O . GLU A 1 298 ? 14.213 -1.644 -31.727 1.00 42.81 298 GLU A O 1
ATOM 2257 N N . TYR A 1 299 ? 13.479 -0.408 -30.013 1.00 47.56 299 TYR A N 1
ATOM 2258 C CA . TYR A 1 299 ? 12.648 -1.468 -29.441 1.00 47.56 299 TYR A CA 1
ATOM 2259 C C . TYR A 1 299 ? 11.168 -1.157 -29.632 1.00 47.56 299 TYR A C 1
ATOM 2261 O O . TYR A 1 299 ? 10.602 -0.352 -28.901 1.00 47.56 299 TYR A O 1
ATOM 2269 N N . SER A 1 300 ? 10.516 -1.848 -30.565 1.00 45.66 300 SER A N 1
ATOM 2270 C CA . SER A 1 300 ? 9.053 -1.895 -30.623 1.00 45.66 300 SER A CA 1
ATOM 2271 C C . SER A 1 300 ? 8.572 -3.230 -30.056 1.00 45.66 300 SER A C 1
ATOM 2273 O O . SER A 1 300 ? 8.908 -4.289 -30.579 1.00 45.66 300 SER A O 1
ATOM 2275 N N . VAL A 1 301 ? 7.809 -3.195 -28.961 1.00 49.16 301 VAL A N 1
ATOM 2276 C CA . VAL A 1 301 ? 7.077 -4.374 -28.484 1.00 49.16 301 VAL A CA 1
ATOM 2277 C C . VAL A 1 301 ? 5.680 -4.279 -29.081 1.00 49.16 301 VAL A C 1
ATOM 2279 O O . VAL A 1 301 ? 4.831 -3.531 -28.602 1.00 49.16 301 VAL A O 1
ATOM 2282 N N . ALA A 1 302 ? 5.459 -4.984 -30.188 1.00 47.41 302 ALA A N 1
ATOM 2283 C CA . ALA A 1 302 ? 4.136 -5.104 -30.784 1.00 47.41 302 ALA A CA 1
ATOM 2284 C C . ALA A 1 302 ? 3.316 -6.109 -29.963 1.00 47.41 302 ALA A C 1
ATOM 2286 O O . ALA A 1 302 ? 3.325 -7.305 -30.246 1.00 47.41 302 ALA A O 1
ATOM 2287 N N . VAL A 1 303 ? 2.638 -5.632 -28.920 1.00 53.59 303 VAL A N 1
ATOM 2288 C CA . VAL A 1 303 ? 1.611 -6.429 -28.239 1.00 53.59 303 VAL A CA 1
ATOM 2289 C C . VAL A 1 303 ? 0.337 -6.418 -29.109 1.00 53.59 303 VAL A C 1
ATOM 2291 O O . VAL A 1 303 ? 0.043 -5.429 -29.787 1.00 53.59 303 VAL A O 1
ATOM 2294 N N . GLY A 1 304 ? -0.323 -7.577 -29.225 1.00 54.47 304 GLY A N 1
ATOM 2295 C CA . GLY A 1 304 ? -1.387 -7.852 -30.202 1.00 54.47 304 GLY A CA 1
ATOM 2296 C C . GLY A 1 304 ? -2.565 -6.873 -30.132 1.00 54.47 304 GLY A C 1
ATOM 2297 O O . GLY A 1 304 ? -2.931 -6.392 -29.064 1.00 54.47 304 GLY A O 1
ATOM 2298 N N . ARG A 1 305 ? -3.167 -6.572 -31.291 1.00 56.12 305 ARG A N 1
ATOM 2299 C CA . ARG A 1 305 ? -4.030 -5.394 -31.480 1.00 56.12 305 ARG A CA 1
ATOM 2300 C C . ARG A 1 305 ? -5.373 -5.408 -30.729 1.00 56.12 305 ARG A C 1
ATOM 2302 O O . ARG A 1 305 ? -5.943 -4.335 -30.562 1.00 56.12 305 ARG A O 1
ATOM 2309 N N . ASP A 1 306 ? -5.828 -6.543 -30.207 1.00 72.69 306 ASP A N 1
ATOM 2310 C CA . ASP A 1 306 ? -7.217 -6.679 -29.736 1.00 72.69 306 ASP A CA 1
ATOM 2311 C C . ASP A 1 306 ? -7.359 -6.934 -28.223 1.00 72.69 306 ASP A C 1
ATOM 2313 O O . ASP A 1 306 ? -8.460 -7.206 -27.750 1.00 72.69 306 ASP A O 1
ATOM 2317 N N . GLN A 1 307 ? -6.271 -6.838 -27.447 1.00 82.94 307 GLN A N 1
ATOM 2318 C CA . GLN A 1 307 ? -6.294 -7.053 -25.994 1.00 82.94 307 GLN A CA 1
ATOM 2319 C C . GLN A 1 307 ? -6.112 -5.750 -25.209 1.00 82.94 307 GLN A C 1
ATOM 2321 O O . GLN A 1 307 ? -5.305 -4.884 -25.560 1.00 82.94 307 GLN A O 1
ATOM 2326 N N . ASN A 1 308 ? -6.845 -5.630 -24.105 1.00 91.12 308 ASN A N 1
ATOM 2327 C CA . ASN A 1 308 ? -6.623 -4.622 -23.066 1.00 91.12 308 ASN A CA 1
ATOM 2328 C C . ASN A 1 308 ? -5.992 -5.262 -21.817 1.00 91.12 308 ASN A C 1
ATOM 2330 O O . ASN A 1 308 ? -5.791 -6.475 -21.749 1.00 91.12 308 ASN A O 1
ATOM 2334 N N . VAL A 1 309 ? -5.635 -4.442 -20.831 1.00 93.38 309 VAL A N 1
ATOM 2335 C CA . VAL A 1 309 ? -4.983 -4.913 -19.600 1.00 93.38 309 VAL A CA 1
ATOM 2336 C C . VAL A 1 309 ? -5.810 -5.977 -18.879 1.00 93.38 309 VAL A C 1
ATOM 2338 O O . VAL A 1 309 ? -5.226 -6.967 -18.440 1.00 93.38 309 VAL A O 1
ATOM 2341 N N . ILE A 1 310 ? -7.137 -5.819 -18.772 1.00 95.75 310 ILE A N 1
ATOM 2342 C CA . ILE A 1 310 ? -7.944 -6.833 -18.078 1.00 95.75 310 ILE A CA 1
ATOM 2343 C C . ILE A 1 310 ? -7.981 -8.160 -18.849 1.00 95.75 310 ILE A C 1
ATOM 2345 O O . ILE A 1 310 ? -7.913 -9.213 -18.223 1.00 95.75 310 ILE A O 1
ATOM 2349 N N . ASP A 1 311 ? -7.972 -8.130 -20.186 1.00 93.56 311 ASP A N 1
ATOM 2350 C CA . ASP A 1 311 ? -7.866 -9.352 -20.997 1.00 93.56 311 ASP A CA 1
ATOM 2351 C C . ASP A 1 311 ? -6.555 -10.105 -20.728 1.00 93.56 311 ASP A C 1
ATOM 2353 O O . ASP A 1 311 ? -6.563 -11.330 -20.620 1.00 93.56 311 ASP A O 1
ATOM 2357 N N . ALA A 1 312 ? -5.433 -9.392 -20.564 1.00 91.81 312 ALA A N 1
ATOM 2358 C CA . ALA A 1 312 ? -4.164 -10.025 -20.203 1.00 91.81 312 ALA A CA 1
ATOM 2359 C C . ALA A 1 312 ? -4.176 -10.616 -18.788 1.00 91.81 312 ALA A C 1
ATOM 2361 O O . ALA A 1 312 ? -3.650 -11.708 -18.586 1.00 91.81 312 ALA A O 1
ATOM 2362 N N . PHE A 1 313 ? -4.794 -9.941 -17.817 1.00 95.44 313 PHE A N 1
ATOM 2363 C CA . PHE A 1 313 ? -4.898 -10.457 -16.446 1.00 95.44 313 PHE A CA 1
ATOM 2364 C C . PHE A 1 313 ? -5.751 -11.727 -16.347 1.00 95.44 313 PHE A C 1
ATOM 2366 O O . PHE A 1 313 ? -5.529 -12.549 -15.462 1.00 95.44 313 PHE A O 1
ATOM 2373 N N . MET A 1 314 ? -6.712 -11.908 -17.255 1.00 94.50 314 MET A N 1
ATOM 2374 C CA . MET A 1 314 ? -7.529 -13.121 -17.317 1.00 94.50 314 MET A CA 1
ATOM 2375 C C . MET A 1 314 ? -6.773 -14.338 -17.873 1.00 94.50 314 MET A C 1
ATOM 2377 O O . MET A 1 314 ? -7.213 -15.462 -17.644 1.00 94.50 314 MET A O 1
ATOM 2381 N N . VAL A 1 315 ? -5.660 -14.143 -18.593 1.00 92.38 315 VAL A N 1
ATOM 2382 C CA . VAL A 1 315 ? -4.901 -15.237 -19.235 1.00 92.38 315 VAL A CA 1
ATOM 2383 C C . VAL A 1 315 ? -3.517 -15.474 -18.631 1.00 92.38 315 VAL A C 1
ATOM 2385 O O . VAL A 1 315 ? -3.032 -16.603 -18.664 1.00 92.38 315 VAL A O 1
ATOM 2388 N N . ASP A 1 316 ? -2.871 -14.444 -18.078 1.00 93.50 316 ASP A N 1
ATOM 2389 C CA . ASP A 1 316 ? -1.614 -14.576 -17.341 1.00 93.50 316 ASP A CA 1
ATOM 2390 C C . ASP A 1 316 ? -1.914 -14.579 -15.837 1.00 93.50 316 ASP A C 1
ATOM 2392 O O . ASP A 1 316 ? -2.456 -13.599 -15.327 1.00 93.50 316 ASP A O 1
ATOM 2396 N N . PRO A 1 317 ? -1.543 -15.633 -15.090 1.00 95.38 317 PRO A N 1
ATOM 2397 C CA . PRO A 1 317 ? -1.757 -15.666 -13.647 1.00 95.38 317 PRO A CA 1
ATOM 2398 C C . PRO A 1 317 ? -0.871 -14.674 -12.875 1.00 95.38 317 PRO A C 1
ATOM 2400 O O . PRO A 1 317 ? -1.009 -14.569 -11.656 1.00 95.38 317 PRO A O 1
ATOM 2403 N N . HIS A 1 318 ? 0.046 -13.962 -13.542 1.00 96.31 318 HIS A N 1
ATOM 2404 C CA . HIS A 1 318 ? 0.976 -13.042 -12.899 1.00 96.31 318 HIS A CA 1
ATOM 2405 C C . HIS A 1 318 ? 0.838 -11.594 -13.372 1.00 96.31 318 HIS A C 1
ATOM 2407 O O . HIS A 1 318 ? 0.753 -11.302 -14.564 1.00 96.31 318 HIS A O 1
ATOM 2413 N N . TYR A 1 319 ? 0.988 -10.659 -12.432 1.00 96.81 319 TYR A N 1
ATOM 2414 C CA . TYR A 1 319 ? 1.257 -9.264 -12.761 1.00 96.81 319 TYR A CA 1
ATOM 2415 C C . TYR A 1 319 ? 2.706 -9.091 -13.236 1.00 96.81 319 TYR A C 1
ATOM 2417 O O . TYR A 1 319 ? 3.673 -9.428 -12.539 1.00 96.81 319 TYR A O 1
ATOM 2425 N N . ARG A 1 320 ? 2.854 -8.525 -14.434 1.00 94.50 320 ARG A N 1
ATOM 2426 C CA . ARG A 1 320 ? 4.130 -8.359 -15.136 1.00 94.50 320 ARG A CA 1
ATOM 2427 C C . ARG A 1 320 ? 4.638 -6.928 -15.058 1.00 94.50 320 ARG A C 1
ATOM 2429 O O . ARG A 1 320 ? 3.862 -5.976 -15.072 1.00 94.50 320 ARG A O 1
ATOM 2436 N N . ASN A 1 321 ? 5.959 -6.766 -15.012 1.00 94.62 321 ASN A N 1
ATOM 2437 C CA . ASN A 1 321 ? 6.566 -5.438 -15.090 1.00 94.62 321 ASN A CA 1
ATOM 2438 C C . ASN A 1 321 ? 6.710 -4.966 -16.557 1.00 94.62 321 ASN A C 1
ATOM 2440 O O . ASN A 1 321 ? 6.426 -5.682 -17.518 1.00 94.62 321 ASN A O 1
ATOM 2444 N N . GLN A 1 322 ? 7.182 -3.733 -16.734 1.00 91.31 322 GLN A N 1
ATOM 2445 C CA . GLN A 1 322 ? 7.366 -3.130 -18.054 1.00 91.31 322 GLN A CA 1
ATOM 2446 C C . GLN A 1 322 ? 8.490 -3.779 -18.878 1.00 91.31 322 GLN A C 1
ATOM 2448 O O . GLN A 1 322 ? 8.385 -3.799 -20.097 1.00 91.31 322 GLN A O 1
ATOM 2453 N N . PHE A 1 323 ? 9.547 -4.314 -18.255 1.00 90.31 323 PHE A N 1
ATOM 2454 C CA . PHE A 1 323 ? 10.594 -5.043 -18.986 1.00 90.31 323 PHE A CA 1
ATOM 2455 C C . PHE A 1 323 ? 10.051 -6.341 -19.602 1.00 90.31 323 PHE A C 1
ATOM 2457 O O . PHE A 1 323 ? 10.572 -6.799 -20.612 1.00 90.31 323 PHE A O 1
ATOM 2464 N N . GLU A 1 324 ? 9.017 -6.934 -18.996 1.00 91.31 324 GLU A N 1
ATOM 2465 C CA . GLU A 1 324 ? 8.357 -8.150 -19.488 1.00 91.31 324 GLU A CA 1
ATOM 2466 C C . GLU A 1 324 ? 7.308 -7.853 -20.574 1.00 91.31 324 GLU A C 1
ATOM 2468 O O . GLU A 1 324 ? 7.113 -8.668 -21.470 1.00 91.31 324 GLU A O 1
ATOM 2473 N N . THR A 1 325 ? 6.629 -6.702 -20.505 1.00 87.38 325 THR A N 1
ATOM 2474 C CA . THR A 1 325 ? 5.444 -6.411 -21.344 1.00 87.38 325 THR A CA 1
ATOM 2475 C C . THR A 1 325 ? 5.632 -5.294 -22.364 1.00 87.38 325 THR A C 1
ATOM 2477 O O . THR A 1 325 ? 4.879 -5.216 -23.328 1.00 87.38 325 THR A O 1
ATOM 2480 N N . GLY A 1 326 ? 6.569 -4.373 -22.138 1.00 82.88 326 GLY A N 1
ATOM 2481 C CA . GLY A 1 326 ? 6.687 -3.124 -22.895 1.00 82.88 326 GLY A CA 1
ATOM 2482 C C . GLY A 1 326 ? 5.580 -2.092 -22.625 1.00 82.88 326 GLY A C 1
ATOM 2483 O O . GLY A 1 326 ? 5.636 -0.994 -23.180 1.00 82.88 326 GLY A O 1
ATOM 2484 N N . ILE A 1 327 ? 4.599 -2.391 -21.765 1.00 85.12 327 ILE A N 1
ATOM 2485 C CA . ILE A 1 327 ? 3.439 -1.529 -21.496 1.00 85.12 327 ILE A CA 1
ATOM 2486 C C . ILE A 1 327 ? 3.682 -0.680 -20.243 1.00 85.12 327 ILE A C 1
ATOM 2488 O O . ILE A 1 327 ? 4.129 -1.179 -19.211 1.00 85.12 327 ILE A O 1
ATOM 2492 N N . THR A 1 328 ? 3.377 0.620 -20.301 1.00 85.19 328 THR A N 1
ATOM 2493 C CA . THR A 1 328 ? 3.520 1.524 -19.146 1.00 85.19 328 THR A CA 1
ATOM 2494 C C . THR A 1 328 ? 2.557 2.700 -19.188 1.00 85.19 328 THR A C 1
ATOM 2496 O O . THR A 1 328 ? 2.243 3.226 -20.254 1.00 85.19 328 THR A O 1
ATOM 2499 N N . SER A 1 329 ? 2.076 3.129 -18.023 1.00 82.00 329 SER A N 1
ATOM 2500 C CA . SER A 1 329 ? 1.363 4.407 -17.845 1.00 82.00 329 SER A CA 1
ATOM 2501 C C . SER A 1 329 ? 2.290 5.546 -17.392 1.00 82.00 329 SER A C 1
ATOM 2503 O O . SER A 1 329 ? 1.806 6.648 -17.162 1.00 82.00 329 SER A O 1
ATOM 2505 N N . GLY A 1 330 ? 3.594 5.278 -17.268 1.00 82.19 330 GLY A N 1
ATOM 2506 C CA . GLY A 1 330 ? 4.646 6.248 -16.965 1.00 82.19 330 GLY A CA 1
ATOM 2507 C C . GLY A 1 330 ? 5.735 6.256 -18.044 1.00 82.19 330 GLY A C 1
ATOM 2508 O O . GLY A 1 330 ? 5.450 6.131 -19.234 1.00 82.19 330 GLY A O 1
ATOM 2509 N N . SER A 1 331 ? 6.997 6.392 -17.633 1.00 82.62 331 SER A N 1
ATOM 2510 C CA . SER A 1 331 ? 8.139 6.488 -18.555 1.00 82.62 331 SER A CA 1
ATOM 2511 C C . SER A 1 331 ? 8.349 5.206 -19.387 1.00 82.62 331 SER A C 1
ATOM 2513 O O . SER A 1 331 ? 8.508 4.122 -18.814 1.00 82.62 331 SER A O 1
ATOM 2515 N N . PRO A 1 332 ? 8.422 5.283 -20.732 1.00 83.38 332 PRO A N 1
ATOM 2516 C CA . PRO A 1 332 ? 8.680 4.144 -21.613 1.00 83.38 332 PRO A CA 1
ATOM 2517 C C . PRO A 1 332 ? 10.183 3.800 -21.692 1.00 83.38 332 PRO A C 1
ATOM 2519 O O . PRO A 1 332 ? 10.739 3.682 -22.773 1.00 83.38 332 PRO A O 1
ATOM 2522 N N . SER A 1 333 ? 10.887 3.692 -20.560 1.00 83.44 333 SER A N 1
ATOM 2523 C CA . SER A 1 333 ? 12.361 3.580 -20.539 1.00 83.44 333 SER A CA 1
ATOM 2524 C C . SER A 1 333 ? 12.910 2.279 -19.934 1.00 83.44 333 SER A C 1
ATOM 2526 O O . SER A 1 333 ? 14.070 2.214 -19.527 1.00 83.44 333 SER A O 1
ATOM 2528 N N . ALA A 1 334 ? 12.084 1.229 -19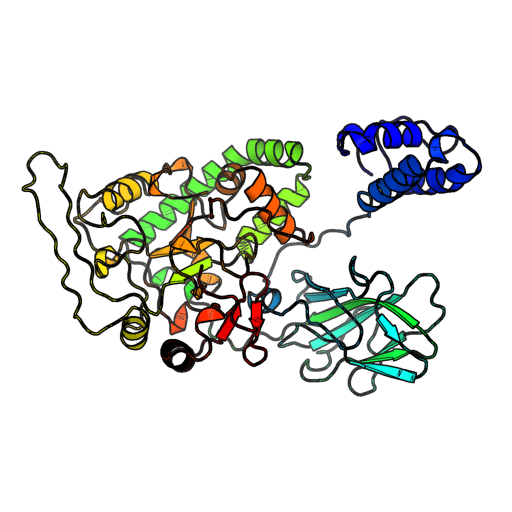.888 1.00 86.94 334 ALA A N 1
ATOM 2529 C CA . ALA A 1 334 ? 12.438 -0.100 -19.386 1.00 86.94 334 ALA A CA 1
ATOM 2530 C C . ALA A 1 334 ? 13.176 -0.956 -20.428 1.00 86.94 334 ALA A C 1
ATOM 2532 O O . ALA A 1 334 ? 12.639 -1.925 -20.958 1.00 86.94 334 ALA A O 1
ATOM 2533 N N . TYR A 1 335 ? 14.422 -0.599 -20.715 1.00 84.31 335 TYR A N 1
ATOM 2534 C CA . TYR A 1 335 ? 15.346 -1.376 -21.546 1.00 84.31 335 TYR A CA 1
ATOM 2535 C C . TYR A 1 335 ? 16.777 -1.196 -21.027 1.00 84.31 335 TYR A C 1
ATOM 2537 O O . TYR A 1 335 ? 17.034 -0.283 -20.244 1.00 84.31 335 TYR A O 1
ATOM 2545 N N . ALA A 1 336 ? 17.716 -2.047 -21.447 1.00 86.88 336 ALA A N 1
ATOM 2546 C CA . ALA A 1 336 ? 19.106 -1.973 -20.988 1.00 86.88 336 ALA A CA 1
ATOM 2547 C C . ALA A 1 336 ? 19.736 -0.599 -21.300 1.00 86.88 336 ALA A C 1
ATOM 2549 O O . ALA A 1 336 ? 19.776 -0.164 -22.454 1.00 86.88 336 ALA A O 1
ATOM 2550 N N . GLY A 1 337 ? 20.215 0.096 -20.268 1.00 85.56 337 GLY A N 1
ATOM 2551 C CA . GLY A 1 337 ? 20.737 1.464 -20.357 1.00 85.56 337 GLY A CA 1
ATOM 2552 C C . GLY A 1 337 ? 19.676 2.565 -20.497 1.00 85.56 337 GLY A C 1
ATOM 2553 O O . GLY A 1 337 ? 20.038 3.724 -20.683 1.00 85.56 337 GLY A O 1
ATOM 2554 N N . GLY A 1 338 ? 18.383 2.237 -20.431 1.00 86.69 338 GLY A N 1
ATOM 2555 C CA . GLY A 1 338 ? 17.296 3.215 -20.383 1.00 86.69 338 GLY A CA 1
ATOM 2556 C C . GLY A 1 338 ? 17.171 3.895 -19.018 1.00 86.69 338 GLY A C 1
ATOM 2557 O O . GLY A 1 338 ? 17.785 3.477 -18.038 1.00 86.69 338 GLY A O 1
ATOM 2558 N N . GLY A 1 339 ? 16.337 4.937 -18.939 1.00 89.94 339 GLY A N 1
ATOM 2559 C CA . GLY A 1 339 ? 16.068 5.670 -17.695 1.00 89.94 339 GLY A CA 1
ATOM 2560 C C . GLY A 1 339 ? 15.700 4.743 -16.536 1.00 89.94 339 GLY A C 1
ATOM 2561 O O . GLY A 1 339 ? 16.358 4.788 -15.495 1.00 89.94 339 GLY A O 1
ATOM 2562 N N . ARG A 1 340 ? 14.731 3.838 -16.752 1.00 92.44 340 ARG A N 1
ATOM 2563 C CA . ARG A 1 340 ? 14.310 2.875 -15.726 1.00 92.44 340 ARG A CA 1
ATOM 2564 C C . ARG A 1 340 ? 15.416 1.961 -15.265 1.00 92.44 340 ARG A C 1
ATOM 2566 O O . ARG A 1 340 ? 15.551 1.678 -14.077 1.00 92.44 340 ARG A O 1
ATOM 2573 N N . ASP A 1 341 ? 16.218 1.516 -16.216 1.00 93.94 341 ASP A N 1
ATOM 2574 C CA . ASP A 1 341 ? 17.367 0.696 -15.903 1.00 93.94 341 ASP A CA 1
ATOM 2575 C C . ASP A 1 341 ? 18.382 1.444 -15.028 1.00 93.94 341 ASP A C 1
ATOM 2577 O O . ASP A 1 341 ? 18.897 0.879 -14.064 1.00 93.94 341 ASP A O 1
ATOM 2581 N N . GLY A 1 342 ? 18.589 2.732 -15.312 1.00 95.00 342 GLY A N 1
ATOM 2582 C CA . GLY A 1 342 ? 19.476 3.624 -14.575 1.00 95.00 342 GLY A CA 1
ATOM 2583 C C . GLY A 1 342 ? 19.031 3.928 -13.143 1.00 95.00 342 GLY A C 1
ATOM 2584 O O . GLY A 1 342 ? 19.846 3.807 -12.230 1.00 95.00 342 GLY A O 1
ATOM 2585 N N . TRP A 1 343 ? 17.771 4.297 -12.892 1.00 94.12 343 TRP A N 1
ATOM 2586 C CA . TRP A 1 343 ? 17.362 4.583 -11.507 1.00 94.12 343 TRP A CA 1
ATOM 2587 C C . TRP A 1 343 ? 17.267 3.314 -10.663 1.00 94.12 343 TRP A C 1
ATOM 2589 O O . TRP A 1 343 ? 17.663 3.342 -9.503 1.00 94.12 343 TRP A O 1
ATOM 2599 N N . GLU A 1 344 ? 16.854 2.176 -11.232 1.00 97.25 344 GLU A N 1
ATOM 2600 C CA . GLU A 1 344 ? 16.904 0.899 -10.513 1.00 97.25 344 GLU A CA 1
ATOM 2601 C C . GLU A 1 344 ? 18.357 0.501 -10.189 1.00 97.25 344 GLU A C 1
ATOM 2603 O O . GLU A 1 344 ? 18.626 -0.017 -9.105 1.00 97.25 344 GLU A O 1
ATOM 2608 N N . LYS A 1 345 ? 19.320 0.823 -11.069 1.00 97.12 345 LYS A N 1
ATOM 2609 C CA . LYS A 1 345 ? 20.757 0.694 -10.772 1.00 97.12 345 LYS A CA 1
ATOM 2610 C C . LYS A 1 345 ? 21.174 1.563 -9.585 1.00 97.12 345 LYS A C 1
ATOM 2612 O O . LYS A 1 345 ? 21.980 1.122 -8.767 1.00 97.12 345 LYS A O 1
ATOM 2617 N N . THR A 1 346 ? 20.637 2.775 -9.485 1.00 97.44 346 THR A N 1
ATOM 2618 C CA . THR A 1 346 ? 20.927 3.723 -8.401 1.00 97.44 346 THR A CA 1
ATOM 2619 C C . THR A 1 346 ? 20.332 3.269 -7.072 1.00 97.44 346 THR A C 1
ATOM 2621 O O . THR A 1 346 ? 21.065 3.120 -6.097 1.00 97.44 346 THR A O 1
ATOM 2624 N N . ILE A 1 347 ? 19.019 3.039 -7.017 1.00 97.50 347 ILE A N 1
ATOM 2625 C CA . ILE A 1 347 ? 18.297 2.787 -5.761 1.00 97.50 347 ILE A CA 1
ATOM 2626 C C . ILE A 1 347 ? 18.619 1.409 -5.167 1.00 97.50 347 ILE A C 1
ATOM 2628 O O . ILE A 1 347 ? 18.637 1.266 -3.949 1.00 97.50 347 ILE A O 1
ATOM 2632 N N . PHE A 1 348 ? 18.953 0.420 -6.006 1.00 98.19 348 PHE A N 1
ATOM 2633 C CA . PHE A 1 348 ? 19.382 -0.913 -5.565 1.00 98.19 348 PHE A CA 1
ATOM 2634 C C . PHE A 1 348 ? 20.900 -1.107 -5.602 1.00 98.19 348 PHE A C 1
ATOM 2636 O O . PHE A 1 348 ? 21.369 -2.242 -5.536 1.00 98.19 348 PHE A O 1
ATOM 2643 N N . GLU A 1 349 ? 21.672 -0.024 -5.747 1.00 97.06 349 GLU A N 1
ATOM 2644 C CA . GLU A 1 349 ? 23.141 -0.036 -5.706 1.00 97.06 349 GLU A CA 1
ATOM 2645 C C . GLU A 1 349 ? 23.750 -1.134 -6.598 1.00 97.06 349 GLU A C 1
ATOM 2647 O O . GLU A 1 349 ? 24.653 -1.877 -6.210 1.00 97.06 349 GLU A O 1
ATOM 2652 N N . GLN A 1 350 ? 23.241 -1.221 -7.831 1.00 97.12 350 GLN A N 1
ATOM 2653 C CA . GLN A 1 350 ? 23.650 -2.169 -8.874 1.00 97.12 350 GLN A CA 1
ATOM 2654 C C . GLN A 1 350 ? 23.317 -3.640 -8.581 1.00 97.12 350 GLN A C 1
ATOM 2656 O O . GLN A 1 350 ? 23.830 -4.530 -9.259 1.00 97.12 350 GLN A O 1
ATOM 2661 N N . GLY A 1 351 ? 22.458 -3.927 -7.601 1.00 97.06 351 GLY A N 1
ATOM 2662 C CA . GLY A 1 351 ? 22.114 -5.293 -7.209 1.00 97.06 351 GLY A CA 1
ATOM 2663 C C . GLY A 1 351 ? 21.521 -6.145 -8.341 1.00 97.06 351 GLY A C 1
ATOM 2664 O O . GLY A 1 351 ? 21.868 -7.315 -8.462 1.00 97.06 351 GLY A O 1
ATOM 2665 N N . TYR A 1 352 ? 20.731 -5.535 -9.231 1.00 97.50 352 TYR A N 1
ATOM 2666 C CA . TYR A 1 352 ? 20.182 -6.163 -10.444 1.00 97.50 352 TYR A CA 1
ATOM 2667 C C . TYR A 1 352 ? 21.094 -6.079 -11.678 1.00 97.50 352 TYR A C 1
ATOM 2669 O O . TYR A 1 352 ? 20.730 -6.548 -12.754 1.00 97.50 352 TYR A O 1
ATOM 2677 N N . HIS A 1 353 ? 22.272 -5.466 -11.544 1.00 97.00 353 HIS A N 1
ATOM 2678 C CA . HIS A 1 353 ? 23.180 -5.140 -12.652 1.00 97.00 353 HIS A CA 1
ATOM 2679 C C . HIS A 1 353 ? 24.491 -5.926 -12.590 1.00 97.00 353 HIS A C 1
ATOM 2681 O O . HIS A 1 353 ? 25.462 -5.571 -13.255 1.00 97.00 353 HIS A O 1
ATOM 2687 N N . ARG A 1 354 ? 24.535 -6.999 -11.791 1.00 94.44 354 ARG A N 1
ATOM 2688 C CA . ARG A 1 354 ? 25.690 -7.911 -11.694 1.00 94.44 354 ARG A CA 1
ATOM 2689 C C . ARG A 1 354 ? 25.730 -8.957 -12.813 1.00 94.44 354 ARG A C 1
ATOM 2691 O O . ARG A 1 354 ? 26.680 -9.727 -12.898 1.00 94.44 354 ARG A O 1
ATOM 2698 N N . HIS A 1 355 ? 24.707 -8.983 -13.659 1.00 93.19 355 HIS A N 1
ATOM 2699 C CA . HIS A 1 355 ? 24.577 -9.831 -14.840 1.00 93.19 355 HIS A CA 1
ATOM 2700 C C . HIS A 1 355 ? 23.784 -9.074 -15.927 1.00 93.19 355 HIS A C 1
ATOM 2702 O O . HIS A 1 355 ? 23.226 -8.008 -15.641 1.00 93.19 355 HIS A O 1
ATOM 2708 N N . PRO A 1 356 ? 23.723 -9.584 -17.174 1.00 93.44 356 PRO A N 1
ATOM 2709 C CA . PRO A 1 356 ? 22.864 -9.015 -18.213 1.00 93.44 356 PRO A CA 1
ATOM 2710 C C . PRO A 1 356 ? 21.402 -8.906 -17.766 1.00 93.44 356 PRO A C 1
ATOM 2712 O O . PRO A 1 356 ? 20.948 -9.683 -16.930 1.00 93.44 356 PRO A O 1
ATOM 2715 N N . LEU A 1 357 ? 20.658 -7.952 -18.329 1.00 92.81 357 LEU A N 1
ATOM 2716 C CA . LEU A 1 357 ? 19.272 -7.680 -17.946 1.00 92.81 357 LEU A CA 1
ATOM 2717 C C . LEU A 1 357 ? 18.388 -8.929 -18.093 1.00 92.81 357 LEU A C 1
ATOM 2719 O O . LEU A 1 357 ? 18.236 -9.459 -19.191 1.00 92.81 357 LEU A O 1
ATOM 2723 N N . ILE A 1 358 ? 17.743 -9.334 -16.995 1.00 95.12 358 ILE A N 1
ATOM 2724 C CA . ILE A 1 358 ? 16.702 -10.369 -16.974 1.00 95.12 358 ILE A CA 1
ATOM 2725 C C . ILE A 1 358 ? 15.382 -9.702 -16.577 1.00 95.12 358 ILE A C 1
ATOM 2727 O O . ILE A 1 358 ? 15.216 -9.250 -15.445 1.00 95.12 358 ILE A O 1
ATOM 2731 N N . ALA A 1 359 ? 14.439 -9.615 -17.518 1.00 93.56 359 ALA A N 1
ATOM 2732 C CA . ALA A 1 359 ? 13.216 -8.821 -17.368 1.00 93.56 359 ALA A CA 1
ATOM 2733 C C . ALA A 1 359 ? 12.364 -9.224 -16.151 1.00 93.56 359 ALA A C 1
ATOM 2735 O O . ALA A 1 359 ? 11.899 -8.365 -15.400 1.00 93.56 359 ALA A O 1
ATOM 2736 N N . SER A 1 360 ? 12.199 -10.527 -15.921 1.00 94.88 360 SER A N 1
ATOM 2737 C CA . SER A 1 360 ? 11.365 -11.068 -14.842 1.00 94.88 360 SER A CA 1
ATOM 2738 C C . SER A 1 360 ? 11.934 -10.829 -13.440 1.00 94.88 360 SER A C 1
ATOM 2740 O O . SER A 1 360 ? 11.169 -10.820 -12.470 1.00 94.88 360 SER A O 1
ATOM 2742 N N . GLU A 1 361 ? 13.241 -10.578 -13.316 1.00 96.12 361 GLU A N 1
ATOM 2743 C CA . GLU A 1 361 ? 13.882 -10.309 -12.025 1.00 96.12 361 GLU A CA 1
ATOM 2744 C C . GLU A 1 361 ? 13.568 -8.921 -11.481 1.00 96.12 361 GLU A C 1
ATOM 2746 O O . GLU A 1 361 ? 13.555 -8.718 -10.261 1.00 96.12 361 GLU A O 1
ATOM 2751 N N . ARG A 1 362 ? 13.306 -7.982 -12.394 1.00 97.50 362 ARG A N 1
ATOM 2752 C CA . ARG A 1 362 ? 13.121 -6.568 -12.085 1.00 97.50 362 ARG A CA 1
ATOM 2753 C C . ARG A 1 362 ? 11.851 -6.357 -11.253 1.00 97.50 362 ARG A C 1
ATOM 2755 O O . ARG A 1 362 ? 10.851 -7.055 -11.484 1.00 97.50 362 ARG A O 1
ATOM 2762 N N . PRO A 1 363 ? 11.850 -5.402 -10.307 1.00 97.81 363 PRO A N 1
ATOM 2763 C CA . PRO A 1 363 ? 10.711 -5.203 -9.423 1.00 97.81 363 PRO A CA 1
ATOM 2764 C C . PRO A 1 363 ? 9.413 -4.855 -10.160 1.00 97.81 363 PRO A C 1
ATOM 2766 O O . PRO A 1 363 ? 9.399 -4.220 -11.224 1.00 97.81 363 PRO A O 1
ATOM 2769 N N . LYS A 1 364 ? 8.298 -5.266 -9.561 1.00 98.00 364 LYS A N 1
ATOM 2770 C CA . LYS A 1 364 ? 6.944 -4.859 -9.942 1.00 98.00 364 LYS A CA 1
ATOM 2771 C C . LYS A 1 364 ? 6.585 -3.632 -9.108 1.00 98.00 364 LYS A C 1
ATOM 2773 O O . LYS A 1 364 ? 6.827 -3.612 -7.907 1.00 98.00 364 LYS A O 1
ATOM 2778 N N . TYR A 1 365 ? 6.055 -2.601 -9.751 1.00 96.44 365 TYR A N 1
ATOM 2779 C CA . TYR A 1 365 ? 5.821 -1.313 -9.106 1.00 96.44 365 TYR A CA 1
ATOM 2780 C C . TYR A 1 365 ? 4.367 -1.176 -8.662 1.00 96.44 365 TYR A C 1
ATOM 2782 O O . TYR A 1 365 ? 3.447 -1.517 -9.409 1.00 96.44 365 TYR A O 1
ATOM 2790 N N . GLY A 1 366 ? 4.190 -0.653 -7.456 1.00 96.88 366 GLY A N 1
ATOM 2791 C CA . GLY A 1 366 ? 2.917 -0.313 -6.842 1.00 96.88 366 GLY A CA 1
ATOM 2792 C C . GLY A 1 366 ? 3.088 0.876 -5.901 1.00 96.88 366 GLY A C 1
ATOM 2793 O O . GLY A 1 366 ? 4.034 1.656 -6.018 1.00 96.88 366 GLY A O 1
ATOM 2794 N N . ALA A 1 367 ? 2.182 1.015 -4.945 1.00 96.31 367 ALA A N 1
ATOM 2795 C CA . ALA A 1 367 ? 2.216 2.100 -3.979 1.00 96.31 367 ALA A CA 1
ATOM 2796 C C . ALA A 1 367 ? 1.677 1.652 -2.623 1.00 96.31 367 ALA A C 1
ATOM 2798 O O . ALA A 1 367 ? 0.761 0.834 -2.547 1.00 96.31 367 ALA A O 1
ATOM 2799 N N . MET A 1 368 ? 2.211 2.214 -1.543 1.00 95.00 368 MET A N 1
ATOM 2800 C CA . MET A 1 368 ? 1.647 2.023 -0.215 1.00 95.00 368 MET A CA 1
ATOM 2801 C C . MET A 1 368 ? 0.533 3.045 0.030 1.00 95.00 368 MET A C 1
ATOM 2803 O O . MET A 1 368 ? 0.769 4.255 0.034 1.00 95.00 368 MET A O 1
ATOM 2807 N N . ASN A 1 369 ? -0.684 2.566 0.281 1.00 89.56 369 ASN A N 1
ATOM 2808 C CA . ASN A 1 369 ? -1.836 3.399 0.620 1.00 89.56 369 ASN A CA 1
ATOM 2809 C C . ASN A 1 369 ? -1.865 3.730 2.121 1.00 89.56 369 ASN A C 1
ATOM 2811 O O . ASN A 1 369 ? -2.843 3.463 2.813 1.00 89.56 369 ASN A O 1
ATOM 2815 N N . ALA A 1 370 ? -0.774 4.292 2.645 1.00 85.62 370 ALA A N 1
ATOM 2816 C CA . ALA A 1 370 ? -0.627 4.560 4.077 1.00 85.62 370 ALA A CA 1
ATOM 2817 C C . ALA A 1 370 ? -1.659 5.566 4.622 1.00 85.62 370 ALA A C 1
ATOM 2819 O O . ALA A 1 370 ? -1.946 5.549 5.813 1.00 85.62 370 ALA A O 1
ATOM 2820 N N . SER A 1 371 ? -2.258 6.385 3.757 1.00 78.75 371 SER A N 1
ATOM 2821 C CA . SER A 1 371 ? -3.322 7.334 4.109 1.00 78.75 371 SER A CA 1
ATOM 2822 C C . SER A 1 371 ? -4.729 6.840 3.744 1.00 78.75 371 SER A C 1
ATOM 2824 O O . SER A 1 371 ? -5.639 7.659 3.694 1.00 78.75 371 SER A O 1
ATOM 2826 N N . TRP A 1 372 ? -4.904 5.550 3.424 1.00 77.12 372 TRP A N 1
ATOM 2827 C CA . TRP A 1 372 ? -6.203 4.935 3.100 1.00 77.12 372 TRP A CA 1
ATOM 2828 C C . TRP A 1 372 ? -7.068 5.747 2.123 1.00 77.12 372 TRP A C 1
ATOM 2830 O O . TRP A 1 372 ? -8.279 5.872 2.280 1.00 77.12 372 TRP A O 1
ATOM 2840 N N . LYS A 1 373 ? -6.447 6.293 1.072 1.00 79.56 373 LYS A N 1
ATOM 2841 C CA . LYS A 1 373 ? -7.180 7.003 0.025 1.00 79.56 373 LYS A CA 1
ATOM 2842 C C . LYS A 1 373 ? -8.131 6.023 -0.682 1.00 79.56 373 LYS A C 1
ATOM 2844 O O . LYS A 1 373 ? -7.633 5.010 -1.179 1.00 79.56 373 LYS A O 1
ATOM 2849 N N . PRO A 1 374 ?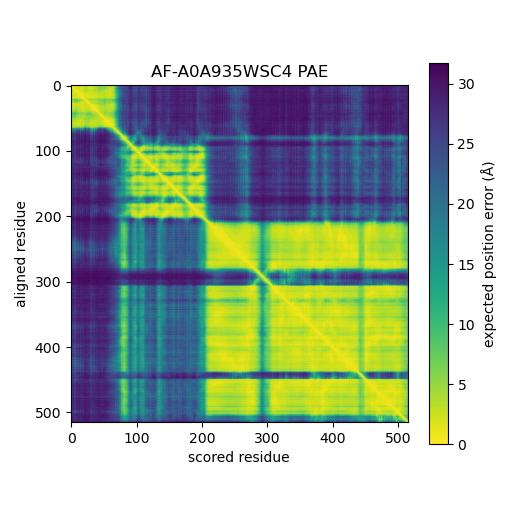 -9.441 6.317 -0.778 1.00 80.94 374 PRO A N 1
ATOM 2850 C CA . PRO A 1 374 ? -10.423 5.450 -1.435 1.00 80.94 374 PRO A CA 1
ATOM 2851 C C . PRO A 1 374 ? -10.127 5.189 -2.908 1.00 80.94 374 PRO A C 1
ATOM 2853 O O . PRO A 1 374 ? -10.216 4.063 -3.367 1.00 80.94 374 PRO A O 1
ATOM 2856 N N . ALA A 1 375 ? -9.693 6.213 -3.645 1.00 82.25 375 ALA A N 1
ATOM 2857 C CA . ALA A 1 375 ? -9.214 6.054 -5.018 1.00 82.25 375 ALA A CA 1
ATOM 2858 C C . ALA A 1 375 ? -7.770 5.530 -5.107 1.00 82.25 375 ALA A C 1
ATOM 2860 O O . ALA A 1 375 ? -7.157 5.601 -6.164 1.00 82.25 375 ALA A O 1
ATOM 2861 N N . GLY A 1 376 ? -7.181 5.074 -4.002 1.00 87.62 376 GLY A N 1
ATOM 2862 C CA . GLY A 1 376 ? -5.780 4.687 -3.917 1.00 87.62 376 GLY A CA 1
ATOM 2863 C C . GLY A 1 376 ? -4.786 5.861 -4.020 1.00 87.62 376 GLY A C 1
ATOM 2864 O O . GLY A 1 376 ? -5.145 7.013 -4.299 1.00 87.62 376 GLY A O 1
ATOM 2865 N N . PRO A 1 377 ? -3.499 5.602 -3.737 1.00 87.31 377 PRO A N 1
ATOM 2866 C CA . PRO A 1 377 ? -2.479 6.639 -3.636 1.00 87.31 377 PRO A CA 1
ATOM 2867 C C . PRO A 1 377 ? -1.886 7.054 -4.993 1.00 87.31 377 PRO A C 1
ATOM 2869 O O . PRO A 1 377 ? -1.266 8.115 -5.055 1.00 87.31 377 PRO A O 1
ATOM 2872 N N . ALA A 1 378 ? -2.058 6.266 -6.065 1.00 90.19 378 ALA A N 1
ATOM 2873 C CA . ALA A 1 378 ? -1.330 6.436 -7.328 1.00 90.19 378 ALA A CA 1
ATOM 2874 C C . ALA A 1 378 ? -2.243 6.405 -8.578 1.00 90.19 378 ALA A C 1
ATOM 2876 O O . ALA A 1 378 ? -1.938 5.761 -9.583 1.00 90.19 378 ALA A O 1
ATOM 2877 N N . GLN A 1 379 ? -3.350 7.155 -8.522 1.00 87.44 379 GLN A N 1
ATOM 2878 C CA . GLN A 1 379 ? -4.420 7.219 -9.537 1.00 87.44 379 GLN A CA 1
ATOM 2879 C C . GLN A 1 379 ? -3.950 7.492 -10.979 1.00 87.44 379 GLN A C 1
ATOM 2881 O O . GLN A 1 379 ? -4.574 7.039 -11.938 1.00 87.44 379 GLN A O 1
ATOM 2886 N N . SER A 1 380 ? -2.825 8.190 -11.168 1.00 85.56 380 SER A N 1
ATOM 2887 C CA . SER A 1 380 ? -2.240 8.437 -12.497 1.00 85.56 380 SER A CA 1
ATOM 2888 C C . SER A 1 380 ? -1.916 7.141 -13.261 1.00 85.56 380 SER A C 1
ATOM 2890 O O . SER A 1 380 ? -2.009 7.094 -14.498 1.00 85.56 380 SER A O 1
ATOM 2892 N N . TYR A 1 381 ? -1.600 6.062 -12.539 1.00 89.69 381 TYR A N 1
ATOM 2893 C CA . TYR A 1 381 ? -1.281 4.755 -13.115 1.00 89.69 381 TYR A CA 1
ATOM 2894 C C . TYR A 1 381 ? -2.515 3.890 -13.392 1.00 89.69 381 TYR A C 1
ATOM 2896 O O . TYR A 1 381 ? -2.431 2.976 -14.216 1.00 89.69 381 TYR A O 1
ATOM 2904 N N . GLY A 1 382 ? -3.670 4.236 -12.822 1.00 92.12 382 GLY A N 1
ATOM 2905 C CA . GLY A 1 382 ? -4.938 3.556 -13.051 1.00 92.12 382 GLY A CA 1
ATOM 2906 C C . GLY A 1 382 ? -6.005 3.921 -12.031 1.00 92.12 382 GLY A C 1
ATOM 2907 O O . GLY A 1 382 ? -5.681 4.223 -10.889 1.00 92.12 382 GLY A O 1
ATOM 2908 N N . ALA A 1 383 ? -7.266 3.900 -12.459 1.00 91.62 383 ALA A N 1
ATOM 2909 C CA . ALA A 1 383 ? -8.395 4.186 -11.580 1.00 91.62 383 ALA A CA 1
ATOM 2910 C C . ALA A 1 383 ? -8.699 2.985 -10.671 1.00 91.62 383 ALA A C 1
ATOM 2912 O O . ALA A 1 383 ? -8.835 3.152 -9.470 1.00 91.62 383 ALA A O 1
ATOM 2913 N N . CYS A 1 384 ? -8.670 1.766 -11.218 1.00 96.50 384 CYS A N 1
ATOM 2914 C CA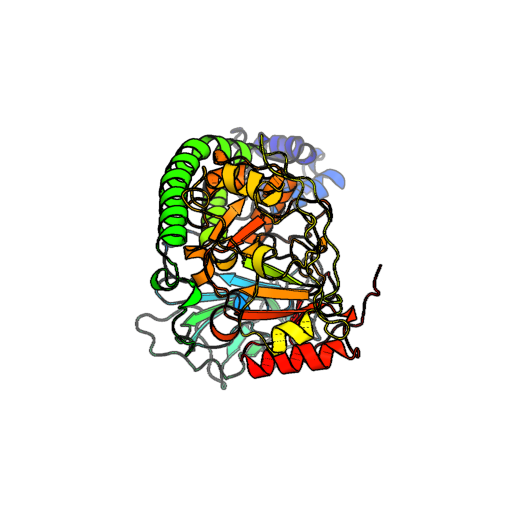 . CYS A 1 384 ? -8.809 0.540 -10.435 1.00 96.50 384 CYS A CA 1
ATOM 2915 C C . CYS A 1 384 ? -7.474 0.133 -9.805 1.00 96.50 384 CYS A C 1
ATOM 2917 O O . CYS A 1 384 ? -6.394 0.450 -10.322 1.00 96.50 384 CYS A O 1
ATOM 2919 N N . TYR A 1 385 ? -7.534 -0.631 -8.720 1.00 97.44 385 TYR A N 1
ATOM 2920 C CA . TYR A 1 385 ? -6.344 -1.196 -8.098 1.00 97.44 385 TYR A CA 1
ATOM 2921 C C . TYR A 1 385 ? -6.631 -2.525 -7.405 1.00 97.44 385 TYR A C 1
ATOM 2923 O O . TYR A 1 385 ? -7.748 -2.806 -6.978 1.00 97.44 385 TYR A O 1
ATOM 2931 N N . VAL A 1 386 ? -5.598 -3.352 -7.276 1.00 96.25 386 VAL A N 1
ATOM 2932 C CA . VAL A 1 386 ? -5.629 -4.509 -6.376 1.00 96.25 386 VAL A CA 1
ATOM 2933 C C . VAL A 1 386 ? -4.920 -4.180 -5.077 1.00 96.25 386 VAL A C 1
ATOM 2935 O O . VAL A 1 386 ? -3.894 -3.500 -5.074 1.00 96.25 386 VAL A O 1
ATOM 2938 N N . ILE A 1 387 ? -5.457 -4.690 -3.979 1.00 91.94 387 ILE A N 1
ATOM 2939 C CA . ILE A 1 387 ? -4.805 -4.719 -2.677 1.00 91.94 387 ILE A CA 1
ATOM 2940 C C . ILE A 1 387 ? -4.063 -6.047 -2.570 1.00 91.94 387 ILE A C 1
ATOM 2942 O O . ILE A 1 387 ? -4.653 -7.104 -2.795 1.00 91.94 387 ILE A O 1
ATOM 2946 N N . LEU A 1 388 ? -2.775 -5.998 -2.242 1.00 93.31 388 LEU A N 1
ATOM 2947 C CA . LEU A 1 388 ? -1.951 -7.191 -2.076 1.00 93.31 388 LEU A CA 1
ATOM 2948 C C . LEU A 1 388 ? -2.037 -7.724 -0.641 1.00 93.31 388 LEU A C 1
ATOM 2950 O O . LEU A 1 388 ? -2.181 -6.950 0.307 1.00 93.31 388 LEU A O 1
ATOM 2954 N N . LYS A 1 389 ? -1.900 -9.045 -0.487 1.00 84.75 389 LYS A N 1
ATOM 2955 C CA . LYS A 1 389 ? -1.827 -9.707 0.819 1.00 84.75 389 LYS A CA 1
ATOM 2956 C C . LYS A 1 389 ? -0.631 -9.200 1.617 1.00 84.75 389 LYS A C 1
ATOM 2958 O O . LYS A 1 389 ? 0.395 -8.780 1.077 1.00 84.75 389 LYS A O 1
ATOM 2963 N N . ARG A 1 390 ? -0.773 -9.243 2.937 1.00 79.75 390 ARG A N 1
ATOM 2964 C CA . ARG A 1 390 ? 0.146 -8.627 3.899 1.00 79.75 390 ARG A CA 1
ATOM 2965 C C . ARG A 1 390 ? 1.587 -9.121 3.773 1.00 79.75 390 ARG A C 1
ATOM 2967 O O . ARG A 1 390 ? 2.510 -8.314 3.909 1.00 79.75 390 ARG A O 1
ATOM 2974 N N . GLY A 1 391 ? 1.782 -10.409 3.519 1.00 82.00 391 GLY A N 1
ATOM 2975 C CA . GLY A 1 391 ? 3.086 -11.049 3.402 1.00 82.00 391 GLY A CA 1
ATOM 2976 C C . GLY A 1 391 ? 3.972 -10.396 2.345 1.00 82.00 391 GLY A C 1
ATOM 2977 O O . GLY A 1 391 ? 5.186 -10.335 2.538 1.00 82.00 391 GLY A O 1
ATOM 2978 N N . ILE A 1 392 ? 3.394 -9.792 1.297 1.00 92.38 392 ILE A N 1
ATOM 2979 C CA . ILE A 1 392 ? 4.135 -9.115 0.225 1.00 92.38 392 ILE A CA 1
ATOM 2980 C C . ILE A 1 392 ? 5.144 -8.085 0.760 1.00 92.38 392 ILE A C 1
ATOM 2982 O O . ILE A 1 392 ? 6.205 -7.879 0.163 1.00 92.38 392 ILE A O 1
ATOM 2986 N N . ARG A 1 393 ? 4.863 -7.481 1.925 1.00 89.88 393 ARG A N 1
ATOM 2987 C CA . ARG A 1 393 ? 5.748 -6.532 2.620 1.00 89.88 393 ARG A CA 1
ATOM 2988 C C . ARG A 1 393 ? 7.145 -7.097 2.867 1.00 89.88 393 ARG A C 1
ATOM 2990 O O . ARG A 1 393 ? 8.117 -6.354 2.773 1.00 89.88 393 ARG A O 1
ATOM 2997 N N . ASN A 1 394 ? 7.264 -8.402 3.107 1.00 90.50 394 ASN A N 1
ATOM 2998 C CA . ASN A 1 394 ? 8.540 -9.061 3.406 1.00 90.50 394 ASN A CA 1
ATOM 2999 C C . ASN A 1 394 ? 9.538 -8.994 2.244 1.00 90.50 394 ASN A C 1
ATOM 3001 O O . ASN A 1 394 ? 10.745 -9.104 2.472 1.00 90.50 394 ASN A O 1
ATOM 3005 N N . ARG A 1 395 ? 9.029 -8.804 1.022 1.00 95.56 395 ARG A N 1
ATOM 3006 C CA . ARG A 1 395 ? 9.785 -8.703 -0.229 1.00 95.56 395 ARG A CA 1
ATOM 3007 C C . ARG A 1 395 ? 9.506 -7.404 -0.987 1.00 95.56 395 ARG A C 1
ATOM 3009 O O . ARG A 1 395 ? 9.638 -7.366 -2.206 1.00 95.56 395 ARG A O 1
ATOM 3016 N N . THR A 1 396 ? 9.107 -6.354 -0.273 1.00 98.31 396 THR A N 1
ATOM 3017 C CA . THR A 1 396 ? 8.823 -5.036 -0.851 1.00 98.31 396 THR A CA 1
ATOM 3018 C C . THR A 1 396 ? 9.752 -3.979 -0.266 1.00 98.31 396 THR A C 1
ATOM 3020 O O . THR A 1 396 ? 9.918 -3.902 0.954 1.00 98.31 396 THR A O 1
ATOM 3023 N N . THR A 1 397 ? 10.317 -3.138 -1.128 1.00 98.56 397 THR A N 1
ATOM 3024 C CA . THR A 1 397 ? 11.004 -1.903 -0.731 1.00 98.56 397 THR A CA 1
ATOM 3025 C C . THR A 1 397 ? 10.118 -0.691 -0.979 1.00 98.56 397 THR A C 1
ATOM 3027 O O . THR A 1 397 ? 9.149 -0.763 -1.738 1.00 98.56 397 THR A O 1
ATOM 3030 N N . LEU A 1 398 ? 10.414 0.408 -0.290 1.00 98.38 398 LEU A N 1
ATOM 3031 C CA . LEU A 1 398 ? 9.589 1.610 -0.281 1.00 98.38 398 LEU A CA 1
ATOM 3032 C C . LEU A 1 398 ? 10.457 2.853 -0.463 1.00 98.38 398 LEU A C 1
ATOM 3034 O O . LEU A 1 398 ? 11.483 2.988 0.204 1.00 98.38 398 LEU A O 1
ATOM 3038 N N . THR A 1 399 ? 10.010 3.782 -1.304 1.00 97.25 399 THR A N 1
ATOM 3039 C CA . THR A 1 399 ? 10.599 5.122 -1.451 1.00 97.25 399 THR A CA 1
ATOM 3040 C C . THR A 1 399 ? 9.565 6.195 -1.090 1.00 97.25 399 THR A C 1
ATOM 3042 O O . THR A 1 399 ? 8.367 5.992 -1.303 1.00 97.25 399 THR A O 1
ATOM 3045 N N . PRO A 1 400 ? 9.977 7.365 -0.561 1.00 94.00 400 PRO A N 1
ATOM 3046 C CA . PRO A 1 400 ? 9.056 8.422 -0.110 1.00 94.00 400 PRO A CA 1
ATOM 3047 C C . PRO A 1 400 ? 8.297 9.132 -1.252 1.00 94.00 400 PRO A C 1
ATOM 3049 O O . PRO A 1 400 ? 7.544 10.075 -1.010 1.00 94.00 400 PRO A O 1
ATOM 3052 N N . GLY A 1 401 ? 8.525 8.702 -2.493 1.00 91.50 401 GLY A N 1
ATOM 3053 C CA . GLY A 1 401 ? 8.010 9.270 -3.730 1.00 91.50 401 GLY A CA 1
ATOM 3054 C C . GLY A 1 401 ? 8.448 8.439 -4.935 1.00 91.50 401 GLY A C 1
ATOM 3055 O O . GLY A 1 401 ? 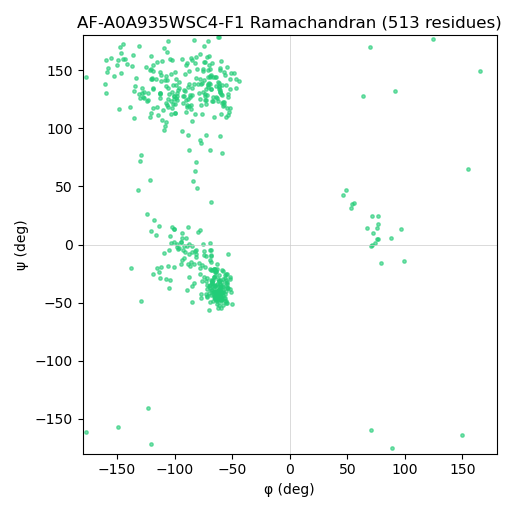8.886 7.295 -4.783 1.00 91.50 401 GLY A O 1
ATOM 3056 N N . ASP A 1 402 ? 8.370 9.057 -6.114 1.00 90.88 402 ASP A N 1
ATOM 3057 C CA . ASP A 1 402 ? 8.837 8.511 -7.394 1.00 90.88 402 ASP A CA 1
ATOM 3058 C C . ASP A 1 402 ? 10.314 8.083 -7.311 1.00 90.88 402 ASP A C 1
ATOM 3060 O O . ASP A 1 402 ? 11.203 8.908 -7.064 1.00 90.88 402 ASP A O 1
ATOM 3064 N N . SER A 1 403 ? 10.584 6.787 -7.507 1.00 91.88 403 SER A N 1
ATOM 3065 C CA . SER A 1 403 ? 11.942 6.248 -7.381 1.00 91.88 403 SER A CA 1
ATOM 3066 C C . SER A 1 403 ? 12.901 6.701 -8.482 1.00 91.88 403 SER A C 1
ATOM 3068 O O . SER A 1 403 ? 14.112 6.573 -8.300 1.00 91.88 403 SER A O 1
ATOM 3070 N N . SER A 1 404 ? 12.415 7.299 -9.575 1.00 91.38 404 SER A N 1
ATOM 3071 C CA . SER A 1 404 ? 13.285 7.914 -10.589 1.00 91.38 404 SER A CA 1
ATOM 3072 C C . SER A 1 404 ? 14.064 9.124 -10.061 1.00 91.38 404 SER A C 1
ATOM 3074 O O . SER A 1 404 ? 15.147 9.428 -10.563 1.00 91.38 404 SER A O 1
ATOM 3076 N N . CYS A 1 405 ? 13.551 9.764 -9.006 1.00 90.88 405 CYS A N 1
ATOM 3077 C CA . CYS A 1 405 ? 14.177 10.882 -8.300 1.00 90.88 405 CYS A CA 1
ATOM 3078 C C . CYS A 1 405 ? 14.810 10.466 -6.959 1.00 90.88 405 CYS A C 1
ATOM 3080 O O . CYS A 1 405 ? 15.329 11.319 -6.238 1.00 90.88 405 CYS A O 1
ATOM 3082 N N . ALA A 1 406 ? 14.750 9.181 -6.599 1.00 93.69 406 ALA A N 1
ATOM 3083 C CA . ALA A 1 406 ? 15.256 8.675 -5.330 1.00 93.69 406 ALA A CA 1
ATOM 3084 C C . ALA A 1 406 ? 16.730 8.262 -5.422 1.00 93.69 406 ALA A C 1
ATOM 3086 O O . ALA A 1 406 ? 17.257 7.903 -6.477 1.00 93.69 406 ALA A O 1
ATOM 3087 N N . ARG A 1 407 ? 17.402 8.268 -4.274 1.00 95.44 407 ARG A N 1
ATOM 3088 C CA . ARG A 1 407 ? 18.737 7.691 -4.096 1.00 95.44 407 ARG A CA 1
ATOM 3089 C C . ARG A 1 407 ? 18.622 6.399 -3.302 1.00 95.44 407 ARG A C 1
ATOM 3091 O O . ARG A 1 407 ? 17.629 6.162 -2.623 1.00 95.44 407 ARG A O 1
ATOM 3098 N N . ALA A 1 408 ? 19.691 5.604 -3.299 1.00 96.06 408 ALA A N 1
ATOM 3099 C CA . ALA A 1 408 ? 19.763 4.399 -2.475 1.00 96.06 408 ALA A CA 1
ATOM 3100 C C . ALA A 1 408 ? 19.407 4.671 -1.005 1.00 96.06 408 ALA A C 1
ATOM 3102 O O . ALA A 1 408 ? 18.671 3.897 -0.410 1.00 96.06 408 ALA A O 1
ATOM 3103 N N . ALA A 1 409 ? 19.872 5.793 -0.439 1.00 96.19 409 ALA A N 1
ATOM 3104 C CA . ALA A 1 409 ? 19.610 6.192 0.948 1.00 96.19 409 ALA A CA 1
ATOM 3105 C C . ALA A 1 409 ? 18.129 6.463 1.273 1.00 96.19 409 ALA A C 1
ATOM 3107 O O . ALA A 1 409 ? 17.763 6.482 2.446 1.00 96.19 409 ALA A O 1
ATOM 3108 N N . ASP A 1 410 ? 17.296 6.655 0.251 1.00 96.69 410 ASP A N 1
ATOM 3109 C CA . ASP A 1 410 ? 15.868 6.930 0.397 1.00 96.69 410 ASP A CA 1
ATOM 3110 C C . ASP A 1 410 ? 15.026 5.633 0.350 1.00 96.69 410 ASP A C 1
ATOM 3112 O O . ASP A 1 410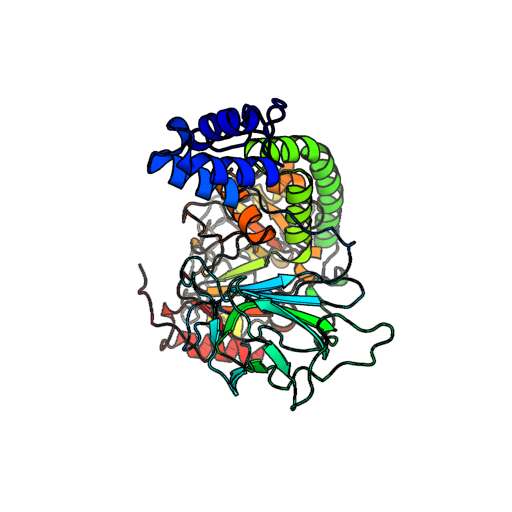 ? 13.813 5.687 0.545 1.00 96.69 410 ASP A O 1
ATOM 3116 N N . VAL A 1 411 ? 15.656 4.475 0.096 1.00 98.31 411 VAL A N 1
ATOM 3117 C CA . VAL A 1 411 ? 14.999 3.161 0.018 1.00 98.31 411 VAL A CA 1
ATOM 3118 C C . VAL A 1 411 ? 14.947 2.495 1.389 1.00 98.31 411 VAL A C 1
ATOM 3120 O O . VAL A 1 411 ? 15.988 2.143 1.957 1.00 98.31 411 VAL A O 1
ATOM 3123 N N . GLY A 1 412 ? 13.726 2.246 1.858 1.00 98.19 412 GLY A N 1
ATOM 3124 C CA . GLY A 1 412 ? 13.438 1.520 3.090 1.00 98.19 412 GLY A CA 1
ATOM 3125 C C . GLY A 1 412 ? 12.604 0.261 2.878 1.00 98.19 412 GLY A C 1
ATOM 3126 O O . GLY A 1 412 ? 12.328 -0.166 1.756 1.00 98.19 412 GLY A O 1
ATOM 3127 N N . THR A 1 413 ? 12.175 -0.330 3.988 1.00 97.69 413 THR A N 1
ATOM 3128 C CA . THR A 1 413 ? 11.251 -1.474 4.031 1.00 97.69 413 THR A CA 1
ATOM 3129 C C . THR A 1 413 ? 10.125 -1.179 5.018 1.00 97.69 413 THR A C 1
ATOM 3131 O O . THR A 1 413 ? 10.195 -0.207 5.768 1.00 97.69 413 THR A O 1
ATOM 3134 N N . ALA A 1 414 ? 9.085 -2.015 5.057 1.00 89.38 414 ALA A N 1
ATOM 3135 C CA . ALA A 1 414 ? 8.031 -1.872 6.065 1.00 89.38 414 ALA A CA 1
ATOM 3136 C C . ALA A 1 414 ? 8.567 -2.039 7.507 1.00 89.38 414 ALA A C 1
ATOM 3138 O O . ALA A 1 414 ? 8.059 -1.411 8.428 1.00 89.38 414 ALA A O 1
ATOM 3139 N N . GLU A 1 415 ? 9.608 -2.860 7.701 1.00 89.06 415 GLU A N 1
ATOM 3140 C CA . GLU A 1 415 ? 10.282 -3.067 8.996 1.00 89.06 415 GLU A CA 1
ATOM 3141 C C . GLU A 1 415 ? 11.205 -1.899 9.369 1.00 89.06 415 GLU A C 1
ATOM 3143 O O . GLU A 1 415 ? 11.389 -1.595 10.544 1.00 89.06 415 GLU A O 1
ATOM 3148 N N . SER A 1 416 ? 11.787 -1.237 8.370 1.00 96.56 416 SER A N 1
ATOM 3149 C CA . SER A 1 416 ? 12.763 -0.164 8.542 1.00 96.56 416 SER A CA 1
ATOM 3150 C C . SER A 1 416 ? 12.339 1.045 7.714 1.00 96.56 416 SER A C 1
ATOM 3152 O O . SER A 1 416 ? 12.855 1.300 6.622 1.00 96.56 416 SER A O 1
ATOM 3154 N N . PHE A 1 417 ? 11.344 1.761 8.245 1.00 96.81 417 PHE A N 1
ATOM 3155 C CA . PHE A 1 417 ? 10.612 2.810 7.534 1.00 96.81 417 PHE A CA 1
ATOM 3156 C C . PHE A 1 417 ? 10.909 4.235 8.030 1.00 96.81 417 PHE A C 1
ATOM 3158 O O . PHE A 1 417 ? 10.469 5.206 7.418 1.00 96.81 417 PHE A O 1
ATOM 3165 N N . ALA A 1 418 ? 11.666 4.404 9.120 1.00 97.88 418 ALA A N 1
ATOM 3166 C CA . ALA A 1 418 ? 11.816 5.707 9.776 1.00 97.88 418 ALA A CA 1
ATOM 3167 C C . ALA A 1 418 ? 12.387 6.789 8.845 1.00 97.88 418 ALA A C 1
ATOM 3169 O O . ALA A 1 418 ? 11.906 7.924 8.821 1.00 97.88 418 ALA A O 1
ATOM 3170 N N . HIS A 1 419 ? 13.373 6.425 8.024 1.00 98.12 419 HIS A N 1
ATOM 3171 C CA . HIS A 1 419 ? 13.983 7.350 7.078 1.00 98.12 419 HIS A CA 1
ATOM 3172 C C . HIS A 1 419 ? 13.074 7.690 5.887 1.00 98.12 419 HIS A C 1
ATOM 3174 O O . HIS A 1 419 ? 13.126 8.824 5.400 1.00 98.12 419 HIS A O 1
ATOM 3180 N N . VAL A 1 420 ? 12.220 6.754 5.464 1.00 97.69 420 VAL A N 1
ATOM 3181 C CA . VAL A 1 420 ? 11.202 6.981 4.429 1.00 97.69 420 VAL A CA 1
ATOM 3182 C C . VAL A 1 420 ? 10.126 7.921 4.965 1.00 97.69 420 VAL A C 1
ATOM 3184 O O . VAL A 1 420 ? 9.853 8.946 4.346 1.00 97.69 420 VAL A O 1
ATOM 3187 N N . LEU A 1 421 ? 9.592 7.643 6.161 1.00 96.62 421 LEU A N 1
ATOM 3188 C CA . LEU A 1 421 ? 8.596 8.486 6.827 1.00 96.62 421 LEU A CA 1
ATOM 3189 C C . LEU A 1 421 ? 9.109 9.917 7.022 1.00 96.62 421 LEU A C 1
ATOM 3191 O O . LEU A 1 421 ? 8.425 10.883 6.690 1.00 96.62 421 LEU A O 1
ATOM 3195 N N . ALA A 1 422 ? 10.347 10.069 7.491 1.00 96.25 422 ALA A N 1
ATOM 3196 C CA . ALA A 1 422 ? 10.961 11.380 7.663 1.00 96.25 422 ALA A CA 1
ATOM 3197 C C . ALA A 1 422 ? 11.260 12.095 6.329 1.00 96.25 422 ALA A C 1
ATOM 3199 O O . ALA A 1 422 ? 11.402 13.317 6.315 1.00 96.25 422 ALA A O 1
ATOM 3200 N N . GLY A 1 423 ? 11.373 11.351 5.223 1.00 93.56 423 GLY A N 1
ATOM 3201 C CA . GLY A 1 423 ? 11.537 11.879 3.866 1.00 93.56 423 GLY A CA 1
ATOM 3202 C C . GLY A 1 423 ? 10.232 12.330 3.200 1.00 93.56 423 GLY A C 1
ATOM 3203 O O . GLY A 1 423 ? 10.288 12.988 2.164 1.00 93.56 423 GLY A O 1
ATOM 3204 N N . LEU A 1 424 ? 9.065 12.020 3.778 1.00 93.69 424 LEU A N 1
ATOM 3205 C CA . LEU A 1 424 ? 7.782 12.468 3.231 1.00 93.69 424 LEU A CA 1
ATOM 3206 C C . LEU A 1 424 ? 7.616 13.988 3.368 1.00 93.69 424 LEU A C 1
ATOM 3208 O O . LEU A 1 424 ? 8.009 14.558 4.392 1.00 93.69 424 LEU A O 1
ATOM 3212 N N . PRO A 1 425 ? 6.952 14.662 2.413 1.00 91.31 425 PRO A N 1
ATOM 3213 C CA . PRO A 1 425 ? 6.487 16.032 2.611 1.00 91.31 425 PRO A CA 1
ATOM 3214 C C . PRO A 1 425 ? 5.569 16.145 3.833 1.00 91.31 425 PRO A C 1
ATOM 3216 O O . PRO A 1 425 ? 4.823 15.213 4.135 1.00 91.31 425 PRO A O 1
ATOM 3219 N N . ASP A 1 426 ? 5.581 17.291 4.515 1.00 91.81 426 ASP A N 1
ATOM 3220 C CA . ASP A 1 426 ? 4.871 17.483 5.791 1.00 91.81 426 ASP A CA 1
ATOM 3221 C C . ASP A 1 426 ? 3.378 17.160 5.709 1.00 91.81 426 ASP A C 1
ATOM 3223 O O . ASP A 1 426 ? 2.841 16.523 6.611 1.00 91.81 426 ASP A O 1
ATOM 3227 N N . GLN A 1 427 ? 2.710 17.529 4.611 1.00 86.75 427 GLN A N 1
ATOM 3228 C CA . GLN A 1 427 ? 1.297 17.195 4.434 1.00 86.75 427 GLN A CA 1
ATOM 3229 C C . GLN A 1 427 ? 1.076 15.679 4.356 1.00 86.75 427 GLN A C 1
ATOM 3231 O O . GLN A 1 427 ? 0.181 15.156 5.007 1.00 86.75 427 GLN A O 1
ATOM 3236 N N . ARG A 1 428 ? 1.926 14.948 3.626 1.00 86.56 428 ARG A N 1
ATOM 3237 C CA . ARG A 1 428 ? 1.813 13.485 3.526 1.00 86.56 428 ARG A CA 1
ATOM 3238 C C . ARG A 1 428 ? 2.159 12.790 4.829 1.00 86.56 428 ARG A C 1
ATOM 3240 O O . ARG A 1 428 ? 1.497 11.826 5.189 1.00 86.56 428 ARG A O 1
ATOM 3247 N N . PHE A 1 429 ? 3.152 13.301 5.548 1.00 92.31 429 PHE A N 1
ATOM 3248 C CA . PHE A 1 429 ? 3.441 12.858 6.904 1.00 92.31 429 PHE A CA 1
ATOM 3249 C C . PHE A 1 429 ? 2.193 12.974 7.787 1.00 92.31 429 PHE A C 1
ATOM 3251 O O . PHE A 1 429 ? 1.790 11.987 8.395 1.00 92.31 429 PHE A O 1
ATOM 3258 N N . ARG A 1 430 ? 1.532 14.143 7.784 1.00 86.94 430 ARG A N 1
ATOM 3259 C CA . ARG A 1 430 ? 0.286 14.366 8.531 1.00 86.94 430 ARG A CA 1
ATOM 3260 C C . ARG A 1 430 ? -0.821 13.412 8.102 1.00 86.94 430 ARG A C 1
ATOM 3262 O O . ARG A 1 430 ? -1.457 12.837 8.972 1.00 86.94 430 ARG A O 1
ATOM 3269 N N . ASP A 1 431 ? -1.017 13.201 6.802 1.00 81.25 431 ASP A N 1
ATOM 3270 C CA . ASP A 1 431 ? -2.055 12.297 6.291 1.00 81.25 431 ASP A CA 1
ATOM 3271 C C . ASP A 1 431 ? -1.838 10.852 6.780 1.00 81.25 431 ASP A C 1
ATOM 3273 O O . ASP A 1 431 ? -2.782 10.189 7.205 1.00 81.25 431 ASP A O 1
ATOM 3277 N N . VAL A 1 432 ? -0.596 10.354 6.741 1.00 83.12 432 VAL A N 1
ATOM 3278 C CA . VAL A 1 432 ? -0.249 9.022 7.268 1.00 83.12 432 VAL A CA 1
ATOM 3279 C C . VAL A 1 432 ? -0.462 8.964 8.780 1.00 83.12 432 VAL A C 1
ATOM 3281 O O . VAL A 1 432 ? -1.056 8.006 9.272 1.00 83.12 432 VAL A O 1
ATOM 3284 N N . CYS A 1 433 ? -0.029 9.991 9.516 1.00 78.44 433 CYS A N 1
ATOM 3285 C CA . CYS A 1 433 ? -0.229 10.055 10.959 1.00 78.44 433 CYS A CA 1
ATOM 3286 C C . CYS A 1 433 ? -1.707 10.095 11.345 1.00 78.44 433 CYS A C 1
ATOM 3288 O O . CYS A 1 433 ? -2.105 9.367 12.248 1.00 78.44 433 CYS A O 1
ATOM 3290 N N . SER A 1 434 ? -2.527 10.889 10.655 1.00 71.19 434 SER A N 1
ATOM 3291 C CA . SER A 1 434 ? -3.963 10.972 10.920 1.00 71.19 434 SER A CA 1
ATOM 3292 C C . SER A 1 434 ? -4.620 9.607 10.832 1.00 71.19 434 SER A C 1
ATOM 3294 O O . SER A 1 434 ? -5.339 9.212 11.741 1.00 71.19 434 SER A O 1
ATOM 3296 N N . VAL A 1 435 ? -4.308 8.847 9.787 1.00 67.88 435 VAL A N 1
ATOM 3297 C CA . VAL A 1 435 ? -4.910 7.529 9.611 1.00 67.88 435 VAL A CA 1
ATOM 3298 C C . VAL A 1 435 ? -4.362 6.505 10.603 1.00 67.88 435 VAL A C 1
ATOM 3300 O O . VAL A 1 435 ? -5.137 5.763 11.198 1.00 67.88 435 VAL A O 1
ATOM 3303 N N . ALA A 1 436 ? -3.050 6.496 10.844 1.00 69.00 436 ALA A N 1
ATOM 3304 C CA . ALA A 1 436 ? -2.434 5.592 11.815 1.00 69.00 436 ALA A CA 1
ATOM 3305 C C . ALA A 1 436 ? -2.939 5.808 13.255 1.00 69.00 436 ALA A C 1
ATOM 3307 O O . ALA A 1 436 ? -2.985 4.862 14.039 1.00 69.00 436 ALA A O 1
ATOM 3308 N N . LEU A 1 437 ? -3.304 7.046 13.602 1.00 63.97 437 LEU A N 1
ATOM 3309 C CA . LEU A 1 437 ? -3.764 7.439 14.937 1.00 63.97 437 LEU A CA 1
ATOM 3310 C C . LEU A 1 437 ? -5.296 7.476 15.064 1.00 63.97 437 LEU A C 1
ATOM 3312 O O . LEU A 1 437 ? -5.806 7.693 16.161 1.00 63.97 437 LEU A O 1
ATOM 3316 N N . GLY A 1 438 ? -6.032 7.245 13.970 1.00 52.03 438 GLY A N 1
ATOM 3317 C CA . GLY A 1 438 ? -7.498 7.247 13.959 1.00 52.03 438 GLY A CA 1
ATOM 3318 C C . GLY A 1 438 ? -8.135 8.641 13.997 1.00 52.03 438 GLY A C 1
ATOM 3319 O O . GLY A 1 438 ? -9.271 8.774 14.442 1.00 52.03 438 GLY A O 1
ATOM 3320 N N . TYR A 1 439 ? -7.424 9.680 13.555 1.00 50.50 439 TYR A N 1
ATOM 3321 C CA . TYR A 1 439 ? -7.998 11.010 13.341 1.00 50.50 439 TYR A CA 1
ATOM 3322 C C . TYR A 1 439 ? -8.846 11.033 12.061 1.00 50.50 439 TYR A C 1
ATOM 3324 O O . TYR A 1 439 ? -8.540 10.330 11.096 1.00 50.50 439 TYR A O 1
ATOM 3332 N N . ASP A 1 440 ? -9.886 11.876 12.032 1.00 45.16 440 ASP A N 1
ATOM 3333 C CA . ASP A 1 440 ? -10.715 12.110 10.844 1.00 45.16 440 ASP A CA 1
ATOM 3334 C C . ASP A 1 440 ? -9.865 12.660 9.691 1.00 45.16 440 ASP A C 1
ATOM 3336 O O . ASP A 1 440 ? -9.581 13.854 9.572 1.00 45.16 440 ASP A O 1
ATOM 3340 N N . GLY A 1 441 ? -9.394 11.745 8.850 1.00 44.41 441 GLY A N 1
ATOM 3341 C CA . GLY A 1 441 ? -8.491 12.026 7.750 1.00 44.41 441 GLY A CA 1
ATOM 3342 C C . GLY A 1 441 ? -9.252 12.415 6.494 1.00 44.41 441 GLY A C 1
ATOM 3343 O O . GLY A 1 441 ? -9.393 11.604 5.584 1.00 44.41 441 GLY A O 1
ATOM 3344 N N . SER A 1 442 ? -9.681 13.674 6.385 1.00 39.84 442 SER A N 1
ATOM 3345 C CA . SER A 1 442 ? -9.862 14.264 5.055 1.00 39.84 442 SER A CA 1
ATOM 3346 C C . SER A 1 442 ? -8.468 14.529 4.477 1.00 39.84 442 SER A C 1
ATOM 3348 O O . SER A 1 442 ? -7.846 15.547 4.786 1.00 39.84 442 SER A O 1
ATOM 3350 N N . ALA A 1 443 ? -7.932 13.595 3.690 1.00 47.34 443 ALA A N 1
ATOM 3351 C CA . ALA A 1 443 ? -6.657 13.790 3.005 1.00 47.34 443 ALA A CA 1
ATOM 3352 C C . ALA A 1 443 ? -6.771 15.010 2.071 1.00 47.34 443 ALA A C 1
ATOM 3354 O O . ALA A 1 443 ? -7.528 14.986 1.103 1.00 47.34 443 ALA A O 1
ATOM 3355 N N . SER A 1 444 ? -6.059 16.098 2.372 1.00 43.94 444 SER A N 1
ATOM 3356 C CA . SER A 1 444 ? -6.372 17.428 1.824 1.00 43.94 444 SER A CA 1
ATOM 3357 C C . SER A 1 444 ? -5.705 17.770 0.485 1.00 43.94 444 SER A C 1
ATOM 3359 O O . SER A 1 444 ? -5.690 18.936 0.096 1.00 43.94 444 SER A O 1
ATOM 3361 N N . SER A 1 445 ? -5.148 16.810 -0.263 1.00 44.75 445 SER A N 1
ATOM 3362 C CA . SER A 1 445 ? -4.495 17.142 -1.539 1.00 44.75 445 SER A CA 1
ATOM 3363 C C . SER A 1 445 ? -4.340 15.967 -2.513 1.00 44.75 445 SER A C 1
ATOM 3365 O O . SER A 1 445 ? -3.804 14.906 -2.166 1.00 44.75 445 SER A O 1
ATOM 3367 N N . ASP A 1 446 ? -4.763 16.206 -3.761 1.00 52.31 446 ASP A N 1
ATOM 3368 C CA . ASP A 1 446 ? -4.522 15.384 -4.962 1.00 52.31 446 ASP A CA 1
ATOM 3369 C C . ASP A 1 446 ? -3.087 15.514 -5.501 1.00 52.31 446 ASP A C 1
ATOM 3371 O O . ASP A 1 446 ? -2.687 14.793 -6.415 1.00 52.31 446 ASP A O 1
ATOM 3375 N N . TRP A 1 447 ? -2.275 16.405 -4.929 1.00 45.09 447 TRP A N 1
ATOM 3376 C CA . TRP A 1 447 ? -0.905 16.608 -5.378 1.00 45.09 447 TRP A CA 1
ATOM 3377 C C . TRP A 1 447 ? 0.012 15.500 -4.825 1.00 45.09 447 TRP A C 1
ATOM 3379 O O . TRP A 1 447 ? -0.011 15.145 -3.639 1.00 45.09 447 TRP A O 1
ATOM 3389 N N . TYR A 1 448 ? 0.798 14.894 -5.714 1.00 59.16 448 TYR A N 1
ATOM 3390 C CA . TYR A 1 448 ? 1.849 13.917 -5.401 1.00 59.16 448 TYR A CA 1
ATOM 3391 C C . TYR A 1 448 ? 2.775 14.418 -4.271 1.00 59.16 448 TYR A C 1
ATOM 3393 O O . TYR A 1 448 ? 2.994 15.628 -4.185 1.00 59.16 448 TYR A O 1
ATOM 3401 N N . PRO A 1 449 ? 3.337 13.538 -3.412 1.00 67.06 449 PRO A N 1
ATOM 3402 C CA . PRO A 1 449 ? 3.752 12.171 -3.745 1.00 67.06 449 PRO A CA 1
ATOM 3403 C C . PRO A 1 449 ? 3.070 11.056 -2.926 1.00 67.06 449 PRO A C 1
ATOM 3405 O O . PRO A 1 449 ? 2.664 11.230 -1.780 1.00 67.06 449 PRO A O 1
ATOM 3408 N N . TYR A 1 450 ? 2.941 9.895 -3.560 1.00 87.25 450 TYR A N 1
ATOM 3409 C CA . TYR A 1 450 ? 2.623 8.596 -2.966 1.00 87.25 450 TYR A CA 1
ATOM 3410 C C . TYR A 1 450 ? 3.900 7.979 -2.387 1.00 87.25 450 TYR A C 1
ATOM 3412 O O . TYR A 1 450 ? 4.996 8.356 -2.785 1.00 87.25 450 TYR A O 1
ATOM 3420 N N . ILE A 1 451 ? 3.772 7.009 -1.483 1.00 95.12 451 ILE A N 1
ATOM 3421 C CA . ILE A 1 451 ? 4.899 6.143 -1.117 1.00 95.12 451 ILE A CA 1
ATOM 3422 C C . ILE A 1 451 ? 4.962 5.052 -2.181 1.00 95.12 451 ILE A C 1
ATOM 3424 O O . ILE A 1 451 ? 4.032 4.249 -2.293 1.00 95.12 451 ILE A O 1
ATOM 3428 N N . GLU A 1 452 ? 6.011 5.043 -2.995 1.00 96.56 452 GLU A N 1
ATOM 3429 C CA . GLU A 1 452 ? 6.157 4.052 -4.057 1.00 96.56 452 GLU A CA 1
ATOM 3430 C C . GLU A 1 452 ? 6.661 2.729 -3.486 1.00 96.56 452 GLU A C 1
ATOM 3432 O O . GLU A 1 452 ? 7.541 2.710 -2.626 1.00 96.56 452 GLU A O 1
ATOM 3437 N N . ALA A 1 453 ? 6.088 1.628 -3.965 1.00 98.06 453 ALA A N 1
ATOM 3438 C CA . ALA A 1 453 ? 6.437 0.279 -3.554 1.00 98.06 453 ALA A CA 1
ATOM 3439 C C . ALA A 1 453 ? 7.088 -0.478 -4.714 1.00 98.06 453 ALA A C 1
ATOM 3441 O O . ALA A 1 453 ? 6.522 -0.551 -5.807 1.00 98.06 453 ALA A O 1
ATOM 3442 N N . GLN A 1 454 ? 8.246 -1.085 -4.463 1.00 98.38 454 GLN A N 1
ATOM 3443 C CA . GLN A 1 454 ? 8.912 -1.981 -5.405 1.00 98.38 454 GLN A CA 1
ATOM 3444 C C . GLN A 1 454 ? 8.854 -3.410 -4.856 1.00 98.38 454 GLN A C 1
ATOM 3446 O O . GLN A 1 454 ? 9.519 -3.758 -3.883 1.00 98.38 454 GLN A O 1
ATOM 3451 N N . VAL A 1 455 ? 8.011 -4.242 -5.465 1.00 98.50 455 VAL A N 1
ATOM 3452 C CA . VAL A 1 455 ? 7.793 -5.637 -5.076 1.00 98.50 455 VAL A CA 1
ATOM 3453 C C . VAL A 1 455 ? 8.786 -6.529 -5.817 1.00 98.50 455 VAL A C 1
ATOM 3455 O O . VAL A 1 455 ? 8.800 -6.579 -7.051 1.00 98.50 455 VAL A O 1
ATOM 3458 N N . HIS A 1 456 ? 9.615 -7.249 -5.067 1.00 98.31 456 HIS A N 1
ATOM 3459 C CA . HIS A 1 456 ? 10.606 -8.183 -5.593 1.00 98.31 456 HIS A CA 1
ATOM 3460 C C . HIS A 1 456 ? 9.968 -9.565 -5.781 1.00 98.31 456 HIS A C 1
ATOM 3462 O O . HIS A 1 456 ? 9.221 -10.029 -4.919 1.00 98.31 456 HIS A O 1
ATOM 3468 N N . GLY A 1 457 ? 10.266 -10.248 -6.889 1.00 97.12 457 GLY A N 1
ATOM 3469 C CA . GLY A 1 457 ? 9.685 -11.559 -7.205 1.00 97.12 457 GLY A CA 1
ATOM 3470 C C . GLY A 1 457 ? 8.366 -11.506 -7.989 1.00 97.12 457 GLY A C 1
ATOM 3471 O O . GLY A 1 457 ? 7.927 -10.436 -8.417 1.00 97.12 457 GLY A O 1
ATOM 3472 N N . PRO A 1 458 ? 7.732 -12.669 -8.216 1.00 96.25 458 PRO A N 1
ATOM 3473 C CA . PRO A 1 458 ? 6.462 -12.761 -8.936 1.00 96.25 458 PRO A CA 1
ATOM 3474 C C . PRO A 1 458 ? 5.301 -12.204 -8.104 1.00 96.25 458 PRO A C 1
ATOM 3476 O O . PRO A 1 458 ? 5.275 -12.396 -6.893 1.00 96.25 458 PRO A O 1
ATOM 3479 N N . ILE A 1 459 ? 4.325 -11.559 -8.738 1.00 97.88 459 ILE A N 1
ATOM 3480 C CA . ILE A 1 459 ? 3.015 -11.294 -8.127 1.00 97.88 459 ILE A CA 1
ATOM 3481 C C . ILE A 1 459 ? 2.030 -12.223 -8.831 1.00 97.88 459 ILE A C 1
ATOM 3483 O O . ILE A 1 459 ? 1.689 -11.979 -9.982 1.00 97.88 459 ILE A O 1
ATOM 3487 N N . ASP A 1 460 ? 1.664 -13.313 -8.170 1.00 96.44 460 ASP A N 1
ATOM 3488 C CA . ASP A 1 460 ? 0.668 -14.300 -8.600 1.00 96.44 460 ASP A CA 1
ATOM 3489 C C . ASP A 1 460 ? -0.703 -13.836 -8.103 1.00 96.44 460 ASP A C 1
ATOM 3491 O O . ASP A 1 460 ? -0.862 -13.556 -6.916 1.00 96.44 460 ASP A O 1
ATOM 3495 N N . PHE A 1 461 ? -1.686 -13.706 -8.990 1.00 95.69 461 PHE A N 1
ATOM 3496 C CA . PHE A 1 461 ? -2.968 -13.105 -8.635 1.00 95.69 461 PHE A CA 1
ATOM 3497 C C . PHE A 1 461 ? -3.715 -13.886 -7.548 1.00 95.69 461 PHE A C 1
ATOM 3499 O O . PHE A 1 461 ? -4.109 -13.291 -6.548 1.00 95.69 461 PHE A O 1
ATOM 3506 N N . ALA A 1 462 ? -3.842 -15.205 -7.668 1.00 89.62 462 ALA A N 1
ATOM 3507 C CA . ALA A 1 462 ? -4.541 -16.021 -6.674 1.00 89.62 462 ALA A CA 1
ATOM 3508 C C . ALA A 1 462 ? -3.803 -16.053 -5.319 1.00 89.62 462 ALA A C 1
ATOM 3510 O O . ALA A 1 462 ? -4.411 -16.076 -4.239 1.00 89.62 462 ALA A O 1
ATOM 3511 N N . LYS A 1 463 ? -2.465 -16.043 -5.350 1.00 88.81 463 LYS A N 1
ATOM 3512 C CA . LYS A 1 463 ? -1.653 -16.136 -4.127 1.00 88.81 463 LYS A CA 1
ATOM 3513 C C . LYS A 1 463 ? -1.426 -14.801 -3.444 1.00 88.81 463 LYS A C 1
ATOM 3515 O O . LYS A 1 463 ? -1.407 -14.782 -2.218 1.00 88.81 463 LYS A O 1
ATOM 3520 N N . ASP A 1 464 ? -1.272 -13.719 -4.196 1.00 94.25 464 ASP A N 1
ATOM 3521 C CA . ASP A 1 464 ? -0.771 -12.439 -3.691 1.00 94.25 464 ASP A CA 1
ATOM 3522 C C . ASP A 1 464 ? -1.824 -11.329 -3.673 1.00 94.25 464 ASP A C 1
ATOM 3524 O O . ASP A 1 464 ? -1.637 -10.361 -2.937 1.00 94.25 464 ASP A O 1
ATOM 3528 N N . VAL A 1 465 ? -2.927 -11.434 -4.424 1.00 92.94 465 VAL A N 1
ATOM 3529 C CA . VAL A 1 465 ? -4.012 -10.443 -4.353 1.00 92.94 465 VAL A CA 1
ATOM 3530 C C . VAL A 1 465 ? -4.950 -10.791 -3.208 1.00 92.94 465 VAL A C 1
ATOM 3532 O O . VAL A 1 465 ? -5.420 -11.918 -3.070 1.00 92.94 465 VAL A O 1
ATOM 3535 N N . GLN A 1 466 ? -5.208 -9.797 -2.366 1.00 82.19 466 GLN A N 1
ATOM 3536 C CA . GLN A 1 466 ? -6.206 -9.873 -1.311 1.00 82.19 466 GLN A CA 1
ATOM 3537 C C . GLN A 1 466 ? -7.576 -9.417 -1.803 1.00 82.19 466 GLN A C 1
ATOM 3539 O O . GLN A 1 466 ? -8.581 -9.999 -1.414 1.00 82.19 466 GLN A O 1
ATOM 3544 N N . ARG A 1 467 ? -7.630 -8.367 -2.630 1.00 85.62 467 ARG A N 1
ATOM 3545 C CA . ARG A 1 467 ? -8.891 -7.767 -3.077 1.00 85.62 467 ARG A CA 1
ATOM 3546 C C . ARG A 1 467 ? -8.723 -6.966 -4.356 1.00 85.62 467 ARG A C 1
ATOM 3548 O O . ARG A 1 467 ? -7.696 -6.315 -4.551 1.00 85.62 467 ARG A O 1
ATOM 3555 N N . LEU A 1 468 ? -9.773 -6.942 -5.165 1.00 93.06 468 LEU A N 1
ATOM 3556 C CA . LEU A 1 468 ? -9.928 -6.007 -6.271 1.00 93.06 468 LEU A CA 1
ATOM 3557 C C . LEU A 1 468 ? -10.803 -4.821 -5.859 1.00 93.06 468 LEU A C 1
ATOM 3559 O O . LEU A 1 468 ? -11.900 -5.009 -5.342 1.00 93.06 468 LEU A O 1
ATOM 3563 N N . VAL A 1 469 ? -10.329 -3.607 -6.125 1.00 89.69 469 VAL A N 1
ATOM 3564 C CA . VAL A 1 469 ? -11.070 -2.360 -5.935 1.00 89.69 469 VAL A CA 1
ATOM 3565 C C . VAL A 1 469 ? -11.294 -1.689 -7.294 1.00 89.69 469 VAL A C 1
ATOM 3567 O O . VAL A 1 469 ? -10.339 -1.369 -8.009 1.00 89.69 469 VAL A O 1
ATOM 3570 N N . ILE A 1 470 ? -12.563 -1.532 -7.672 1.00 94.44 470 ILE A N 1
ATOM 3571 C CA . ILE A 1 470 ? -13.005 -1.048 -8.984 1.00 94.44 470 ILE A CA 1
ATOM 3572 C C . ILE A 1 470 ? -13.510 0.392 -8.862 1.00 94.44 470 ILE A C 1
ATOM 3574 O O . ILE A 1 470 ? -14.283 0.711 -7.960 1.00 94.44 470 ILE A O 1
ATOM 3578 N N . ASP A 1 471 ? -13.101 1.262 -9.782 1.00 94.06 471 ASP A N 1
ATOM 3579 C CA . ASP A 1 471 ? -13.652 2.617 -9.867 1.00 94.06 471 ASP A CA 1
ATOM 3580 C C . ASP A 1 471 ? -15.121 2.567 -10.324 1.00 94.06 471 ASP A C 1
ATOM 3582 O O . ASP A 1 471 ? -15.459 1.862 -11.282 1.00 94.06 471 ASP A O 1
ATOM 3586 N N . ALA A 1 472 ? -15.994 3.314 -9.644 1.00 90.75 472 ALA A N 1
ATOM 3587 C CA . ALA A 1 472 ? -17.428 3.388 -9.929 1.00 90.75 472 ALA A CA 1
ATOM 3588 C C . ALA A 1 472 ? -17.750 3.760 -11.389 1.00 90.75 472 ALA A C 1
ATOM 3590 O O . ALA A 1 472 ? -18.792 3.363 -11.908 1.00 90.75 472 ALA A O 1
ATOM 3591 N N . ASP A 1 473 ? -16.850 4.450 -12.094 1.00 92.56 473 ASP A N 1
ATOM 3592 C CA . ASP A 1 473 ? -17.003 4.788 -13.512 1.00 92.56 473 ASP A CA 1
ATOM 3593 C C . ASP A 1 473 ? -16.924 3.562 -14.447 1.00 92.56 473 ASP A C 1
ATOM 3595 O O . ASP A 1 473 ? -17.181 3.684 -15.648 1.00 92.56 473 ASP A O 1
ATOM 3599 N N . TYR A 1 474 ? -16.559 2.379 -13.939 1.00 94.19 474 TYR A N 1
ATOM 3600 C CA . TYR A 1 474 ? -16.645 1.119 -14.687 1.00 94.19 474 TYR A CA 1
ATOM 3601 C C . TYR A 1 474 ? -17.972 0.383 -14.512 1.00 94.19 474 TYR A C 1
ATOM 3603 O O . TYR A 1 474 ? -18.189 -0.599 -15.228 1.00 94.19 474 TYR A O 1
ATOM 3611 N N . LEU A 1 475 ? -18.858 0.845 -13.627 1.00 91.81 475 LEU A N 1
ATOM 3612 C CA . LEU A 1 475 ? -20.167 0.235 -13.414 1.00 91.81 475 LEU A CA 1
ATOM 3613 C C . LEU A 1 475 ? -20.990 0.240 -14.715 1.00 91.81 475 LEU A C 1
ATOM 3615 O O . LEU A 1 475 ? -21.104 1.256 -15.401 1.00 91.81 475 LEU A O 1
ATOM 3619 N N . GLY A 1 476 ? -21.543 -0.913 -15.080 1.00 91.38 476 GLY A N 1
ATOM 3620 C CA . GLY A 1 476 ? -22.310 -1.132 -16.307 1.00 91.38 476 GLY A CA 1
ATOM 3621 C C . GLY A 1 476 ? -21.473 -1.205 -17.589 1.00 91.38 476 GLY A C 1
ATOM 3622 O O . GLY A 1 476 ? -22.032 -1.368 -18.675 1.00 91.38 476 GLY A O 1
ATOM 3623 N N . THR A 1 477 ? -20.144 -1.097 -17.510 1.00 95.44 477 THR A N 1
ATOM 3624 C CA . THR A 1 477 ? -19.272 -1.203 -18.690 1.00 95.44 477 THR A CA 1
ATOM 3625 C C . THR A 1 477 ? -18.937 -2.666 -19.016 1.00 95.44 477 THR A C 1
ATOM 3627 O O . THR A 1 477 ? -18.939 -3.518 -18.126 1.00 95.44 477 THR A O 1
ATOM 3630 N N . PRO A 1 478 ? -18.526 -2.991 -20.259 1.00 94.25 478 PRO A N 1
ATOM 3631 C CA . PRO A 1 478 ? -18.041 -4.336 -20.590 1.00 94.25 478 PRO A CA 1
ATOM 3632 C C . PRO A 1 478 ? -16.830 -4.788 -19.754 1.00 94.25 478 PRO A C 1
ATOM 3634 O O . PRO A 1 478 ? -16.574 -5.984 -19.628 1.00 94.25 478 PRO A O 1
ATOM 3637 N N . PHE A 1 479 ? -16.072 -3.845 -19.186 1.00 96.50 479 PHE A N 1
ATOM 3638 C CA . PHE A 1 479 ? -14.901 -4.138 -18.360 1.00 96.50 479 PHE A CA 1
ATOM 3639 C C . PHE A 1 479 ? -15.271 -4.573 -16.941 1.00 96.50 479 PHE A C 1
ATOM 3641 O O . PHE A 1 479 ? -14.500 -5.318 -16.340 1.00 96.50 479 PHE A O 1
ATOM 3648 N N . GLU A 1 480 ? -16.436 -4.172 -16.418 1.00 95.25 480 GLU A N 1
ATOM 3649 C CA . GLU A 1 480 ? -16.929 -4.666 -15.127 1.00 95.25 480 GLU A CA 1
ATOM 3650 C C . GLU A 1 480 ? -17.055 -6.188 -15.151 1.00 95.25 480 GLU A C 1
ATOM 3652 O O . GLU A 1 480 ? -16.487 -6.865 -14.296 1.00 95.25 480 GLU A O 1
ATOM 3657 N N . ALA A 1 481 ? -17.745 -6.735 -16.156 1.00 95.12 481 ALA A N 1
ATOM 3658 C CA . ALA A 1 481 ? -17.957 -8.175 -16.271 1.00 95.12 481 ALA A CA 1
ATOM 3659 C C . ALA A 1 481 ? -16.626 -8.946 -16.332 1.00 95.12 481 ALA A C 1
ATOM 3661 O O . ALA A 1 481 ? -16.470 -9.971 -15.669 1.00 95.12 481 ALA A O 1
ATOM 3662 N N . LYS A 1 482 ? -15.637 -8.415 -17.065 1.00 97.00 482 LYS A N 1
ATOM 3663 C CA . LYS A 1 482 ? -14.286 -8.993 -17.144 1.00 97.00 482 LYS A CA 1
ATOM 3664 C C . LYS A 1 482 ? -13.562 -8.953 -15.799 1.00 97.00 482 LYS A C 1
ATOM 3666 O O . LYS A 1 482 ? -13.017 -9.963 -15.370 1.00 97.00 482 LYS A O 1
ATOM 3671 N N . MET A 1 483 ? -13.590 -7.812 -15.110 1.00 97.75 483 MET A N 1
ATOM 3672 C CA . MET A 1 483 ? -12.977 -7.648 -13.788 1.00 97.75 483 MET A CA 1
ATOM 3673 C C . MET A 1 483 ? -13.609 -8.561 -12.733 1.00 97.75 483 MET A C 1
ATOM 3675 O O . MET A 1 483 ? -12.887 -9.167 -11.944 1.00 97.75 483 MET A O 1
ATOM 3679 N N . ARG A 1 484 ? -14.936 -8.714 -12.753 1.00 93.88 484 ARG A N 1
ATOM 3680 C CA . ARG A 1 484 ? -15.660 -9.643 -11.874 1.00 93.88 484 ARG A CA 1
ATOM 3681 C C . ARG A 1 484 ? -15.290 -11.096 -12.156 1.00 93.88 484 ARG A C 1
ATOM 3683 O O . ARG A 1 484 ? -14.948 -11.815 -11.227 1.00 93.88 484 ARG A O 1
ATOM 3690 N N . SER A 1 485 ? -15.286 -11.501 -13.427 1.00 94.94 485 SER A N 1
ATOM 3691 C CA . SER A 1 485 ? -14.893 -12.857 -13.831 1.00 94.94 485 SER A CA 1
ATOM 3692 C C . SER A 1 485 ? -13.438 -13.167 -13.463 1.00 94.94 485 SER A C 1
ATOM 3694 O O . SER A 1 485 ? -13.138 -14.253 -12.964 1.00 94.94 485 SER A O 1
ATOM 3696 N N . TRP A 1 486 ? -12.535 -12.201 -13.643 1.00 97.25 486 TRP A N 1
ATOM 3697 C CA . TRP A 1 486 ? -11.143 -12.313 -13.214 1.00 97.25 486 TRP A CA 1
ATOM 3698 C C . TRP A 1 486 ? -11.020 -12.502 -11.696 1.00 97.25 486 TRP A C 1
ATOM 3700 O O . TRP A 1 486 ? -10.280 -13.383 -11.251 1.00 97.25 486 TRP A O 1
ATOM 3710 N N . ALA A 1 487 ? -11.769 -11.723 -10.911 1.00 91.69 487 ALA A N 1
ATOM 3711 C CA . ALA A 1 487 ? -11.779 -11.820 -9.455 1.00 91.69 487 ALA A CA 1
ATOM 3712 C C . ALA A 1 487 ? -12.330 -13.156 -8.951 1.00 91.69 487 ALA A C 1
ATOM 3714 O O . ALA A 1 487 ? -11.706 -13.802 -8.111 1.00 91.69 487 ALA A O 1
ATOM 3715 N N . GLU A 1 488 ? -13.443 -13.610 -9.527 1.00 88.62 488 GLU A N 1
ATOM 3716 C CA . GLU A 1 488 ? -14.049 -14.910 -9.239 1.00 88.62 488 GLU A CA 1
ATOM 3717 C C . GLU A 1 488 ? -13.083 -16.063 -9.548 1.00 88.62 488 GLU A C 1
ATOM 3719 O O . GLU A 1 488 ? -12.854 -16.920 -8.698 1.00 88.62 488 GLU A O 1
ATOM 3724 N N . THR A 1 489 ? -12.439 -16.035 -10.720 1.00 90.00 489 THR A N 1
ATOM 3725 C CA . THR A 1 489 ? -11.480 -17.068 -11.156 1.00 90.00 489 THR A CA 1
ATOM 3726 C C . THR A 1 489 ? -10.291 -17.199 -10.202 1.00 90.00 489 THR A C 1
ATOM 3728 O O . THR A 1 489 ? -9.782 -18.298 -9.987 1.00 90.00 489 THR A O 1
ATOM 3731 N N . ASN A 1 490 ? -9.842 -16.085 -9.624 1.00 88.00 490 ASN A N 1
ATOM 3732 C CA . ASN A 1 490 ? -8.698 -16.049 -8.711 1.00 88.00 490 ASN A CA 1
ATOM 3733 C C . ASN A 1 490 ? -9.099 -16.098 -7.226 1.00 88.00 490 ASN A C 1
ATOM 3735 O O . ASN A 1 490 ? -8.221 -16.140 -6.364 1.00 88.00 490 ASN A O 1
ATOM 3739 N N . GLY A 1 491 ? -10.398 -16.106 -6.915 1.00 81.06 491 GLY A N 1
ATOM 3740 C CA . GLY A 1 491 ? -10.919 -16.257 -5.558 1.00 81.06 491 GLY A CA 1
ATOM 3741 C C . GLY A 1 491 ? -10.703 -15.054 -4.637 1.00 81.06 491 GLY A C 1
ATOM 3742 O O . GLY A 1 491 ? -10.682 -15.239 -3.420 1.00 81.06 491 GLY A O 1
ATOM 3743 N N . PHE A 1 492 ? -10.539 -13.837 -5.172 1.00 82.56 492 PHE A N 1
ATOM 3744 C CA . PHE A 1 492 ? -10.467 -12.623 -4.351 1.00 82.56 492 PHE A CA 1
ATOM 3745 C C . PHE A 1 492 ? -11.751 -11.784 -4.449 1.00 82.56 492 PHE A C 1
ATOM 3747 O O . PHE A 1 492 ? -12.346 -11.671 -5.521 1.00 82.56 492 PHE A O 1
ATOM 3754 N N . PRO A 1 493 ? -12.204 -11.177 -3.338 1.00 79.94 493 PRO A N 1
ATOM 3755 C CA . PRO A 1 493 ? -13.415 -10.368 -3.311 1.00 79.94 493 PRO A CA 1
ATOM 3756 C C . PRO A 1 493 ? -13.259 -9.043 -4.074 1.00 79.94 493 PRO A C 1
ATOM 3758 O O . PRO A 1 493 ? -12.149 -8.554 -4.310 1.00 79.94 493 PRO A O 1
ATOM 3761 N N . VAL A 1 494 ? -14.403 -8.443 -4.411 1.00 82.25 494 VAL A N 1
ATOM 3762 C CA . VAL A 1 494 ? -14.512 -7.143 -5.086 1.00 82.25 494 VAL A CA 1
ATOM 3763 C C . VAL A 1 494 ? -15.017 -6.069 -4.118 1.00 82.25 494 VAL A C 1
ATOM 3765 O O . VAL A 1 494 ? -15.821 -6.337 -3.224 1.00 82.25 494 VAL A O 1
ATOM 3768 N N . SER A 1 495 ? -14.524 -4.849 -4.296 1.00 82.69 495 SER A N 1
ATOM 3769 C CA . SER A 1 495 ? -15.033 -3.611 -3.705 1.00 82.69 495 SER A CA 1
ATOM 3770 C C . SER A 1 495 ? -15.058 -2.512 -4.764 1.00 82.69 495 SER A C 1
ATOM 3772 O O . SER A 1 495 ? -14.394 -2.620 -5.796 1.00 82.69 495 SER A O 1
ATOM 3774 N N . TRP A 1 496 ? -15.797 -1.445 -4.492 1.00 82.19 496 TRP A N 1
ATOM 3775 C CA . TRP A 1 496 ? -15.948 -0.295 -5.378 1.00 82.19 496 TRP A CA 1
ATOM 3776 C C . TRP A 1 496 ? -15.438 0.971 -4.703 1.00 82.19 496 TRP A C 1
ATOM 3778 O O . TRP A 1 496 ? -15.457 1.047 -3.481 1.00 82.19 496 TRP A O 1
ATOM 3788 N N . HIS A 1 497 ? -15.006 1.973 -5.459 1.00 82.88 497 HIS A N 1
ATOM 3789 C CA . HIS A 1 497 ? -14.778 3.308 -4.910 1.00 82.88 497 HIS A CA 1
ATOM 3790 C C . HIS A 1 497 ? -15.381 4.391 -5.798 1.00 82.88 497 HIS A C 1
ATOM 3792 O O . HIS A 1 497 ? -15.306 4.320 -7.023 1.00 82.88 497 HIS A O 1
ATOM 3798 N N . ASP A 1 498 ? -15.913 5.435 -5.172 1.00 77.50 498 ASP A N 1
ATOM 3799 C CA . ASP A 1 498 ? -16.403 6.660 -5.831 1.00 77.50 498 ASP A CA 1
ATOM 3800 C C . ASP A 1 498 ? -15.407 7.827 -5.698 1.00 77.50 498 ASP A C 1
ATOM 3802 O O . ASP A 1 498 ? -15.730 8.985 -5.953 1.00 77.50 498 ASP A O 1
ATOM 3806 N N . ARG A 1 499 ? -14.170 7.493 -5.304 1.00 77.94 499 ARG A N 1
ATOM 3807 C CA . ARG A 1 499 ? -13.049 8.391 -4.970 1.00 77.94 499 ARG A CA 1
ATOM 3808 C C . ARG A 1 499 ? -13.110 9.020 -3.579 1.00 77.94 499 ARG A C 1
ATOM 3810 O O . ARG A 1 499 ? -12.060 9.448 -3.094 1.00 77.94 499 ARG A O 1
ATOM 3817 N N . TYR A 1 500 ? -14.262 8.997 -2.922 1.00 69.50 500 TYR A N 1
ATOM 3818 C CA . TYR A 1 500 ? -14.471 9.532 -1.575 1.00 69.50 500 TYR A CA 1
ATOM 3819 C C . TYR A 1 500 ? -14.628 8.435 -0.526 1.00 69.50 500 TYR A C 1
ATOM 3821 O O . TYR A 1 500 ? -14.203 8.621 0.614 1.00 69.50 500 TYR A O 1
ATOM 3829 N N . GLU A 1 501 ? -15.161 7.282 -0.918 1.00 64.12 501 GLU A N 1
ATOM 3830 C CA . GLU A 1 501 ? -15.389 6.125 -0.060 1.00 64.12 501 GLU A CA 1
ATOM 3831 C C . GLU A 1 501 ? -15.132 4.812 -0.813 1.00 64.12 501 GLU A C 1
ATOM 3833 O O . GLU A 1 501 ? -15.090 4.769 -2.048 1.00 64.12 501 GLU A O 1
ATOM 3838 N N . ILE A 1 502 ? -14.901 3.744 -0.044 1.00 65.31 502 ILE A N 1
ATOM 3839 C CA . ILE A 1 502 ? -14.850 2.369 -0.544 1.00 65.31 502 ILE A CA 1
ATOM 3840 C C . ILE A 1 502 ? -16.142 1.679 -0.119 1.00 65.31 502 ILE A C 1
ATOM 3842 O O . ILE A 1 502 ? -16.501 1.683 1.058 1.00 65.31 502 ILE A O 1
ATOM 3846 N N . HIS A 1 503 ? -16.794 1.044 -1.079 1.00 65.50 503 HIS A N 1
ATOM 3847 C CA . HIS A 1 503 ? -18.063 0.356 -0.935 1.00 65.50 503 HIS A CA 1
ATOM 3848 C C . HIS A 1 503 ? -17.860 -1.147 -1.101 1.00 65.50 503 HIS A C 1
ATOM 3850 O O . HIS A 1 503 ? -17.073 -1.612 -1.937 1.00 65.50 503 HIS A O 1
ATOM 3856 N N . VAL A 1 504 ? -18.560 -1.928 -0.287 1.00 63.75 504 VAL A N 1
ATOM 3857 C CA . VAL A 1 504 ? -18.601 -3.383 -0.459 1.00 63.75 504 VAL A CA 1
ATOM 3858 C C . VAL A 1 504 ? -19.419 -3.729 -1.698 1.00 63.75 504 VAL A C 1
ATOM 3860 O O . VAL A 1 504 ? -20.329 -3.001 -2.090 1.00 63.75 504 VAL A O 1
ATOM 3863 N N . ASP A 1 505 ? -19.089 -4.842 -2.345 1.00 63.59 505 ASP A N 1
ATOM 3864 C CA . ASP A 1 505 ? -19.871 -5.281 -3.494 1.00 63.59 505 ASP A CA 1
ATOM 3865 C C . ASP A 1 505 ? -21.329 -5.577 -3.090 1.00 63.59 505 ASP A C 1
ATOM 3867 O O . ASP A 1 505 ? -21.581 -6.183 -2.048 1.00 63.59 505 ASP A O 1
ATOM 3871 N N . GLY A 1 506 ? -22.283 -5.117 -3.905 1.00 57.34 506 GLY A N 1
ATOM 3872 C CA . GLY A 1 506 ? -23.722 -5.141 -3.609 1.00 57.34 506 GLY A CA 1
ATOM 3873 C C . GLY A 1 506 ? -24.305 -3.814 -3.101 1.00 57.34 506 GLY A C 1
ATOM 3874 O O . GLY A 1 506 ? -25.523 -3.662 -3.131 1.00 57.34 506 GLY A O 1
ATOM 3875 N N . ASP A 1 507 ? -23.461 -2.856 -2.703 1.00 57.38 507 ASP A N 1
ATOM 3876 C CA . ASP A 1 507 ? -23.844 -1.484 -2.327 1.00 57.38 507 ASP A CA 1
ATOM 3877 C C . ASP A 1 507 ? -23.118 -0.477 -3.237 1.00 57.38 507 ASP A C 1
ATOM 3879 O O . ASP A 1 507 ? -22.310 0.334 -2.792 1.00 57.38 507 ASP A O 1
ATOM 3883 N N . GLN A 1 508 ? -23.276 -0.625 -4.561 1.00 60.84 508 GLN A N 1
ATOM 3884 C CA . GLN A 1 508 ? -22.450 0.134 -5.503 1.00 60.84 508 GLN A CA 1
ATOM 3885 C C . GLN A 1 508 ? -22.844 1.621 -5.546 1.00 60.84 508 GLN A C 1
ATOM 3887 O O . GLN A 1 508 ? -24.028 1.942 -5.701 1.00 60.84 508 GLN A O 1
ATOM 3892 N N . PRO A 1 509 ? -21.864 2.542 -5.500 1.00 64.69 509 PRO A N 1
ATOM 3893 C CA . PRO A 1 509 ? -22.125 3.966 -5.643 1.00 64.69 509 PRO A CA 1
ATOM 3894 C C . PRO A 1 509 ? -22.505 4.320 -7.087 1.00 64.69 509 PRO A C 1
ATOM 3896 O O . PRO A 1 509 ? -22.210 3.596 -8.040 1.00 64.69 509 PRO A O 1
ATOM 3899 N N . SER A 1 510 ? -23.134 5.483 -7.262 1.00 68.00 510 SER A N 1
ATOM 3900 C CA . SER A 1 510 ? -23.381 6.032 -8.599 1.00 68.00 510 SER A CA 1
ATOM 3901 C C . SER A 1 510 ? -22.067 6.485 -9.259 1.00 68.00 510 SER A C 1
ATOM 3903 O O . SER A 1 510 ? -21.210 7.029 -8.559 1.00 68.00 510 SER A O 1
ATOM 3905 N N . PRO A 1 511 ? -21.903 6.328 -10.589 1.00 69.12 511 PRO A N 1
ATOM 3906 C CA . PRO A 1 511 ? -20.737 6.842 -11.306 1.00 69.12 511 PRO A CA 1
ATOM 3907 C C . PRO A 1 511 ? -20.548 8.344 -11.076 1.00 69.12 511 PRO A C 1
ATOM 3909 O O . PRO A 1 511 ? -21.511 9.113 -11.121 1.00 69.12 511 PRO A O 1
ATOM 3912 N N . VAL A 1 512 ? -19.305 8.771 -10.856 1.00 60.09 512 VAL A N 1
ATOM 3913 C CA . VAL A 1 512 ? -18.969 10.176 -10.552 1.00 60.09 512 VAL A CA 1
ATOM 3914 C C . VAL A 1 512 ? -18.590 10.939 -11.831 1.00 60.09 512 VAL A C 1
ATOM 3916 O O . VAL A 1 512 ? -18.594 12.171 -11.855 1.00 60.09 512 VAL A O 1
ATOM 3919 N N . GLY A 1 513 ? -18.341 10.216 -12.926 1.00 52.53 513 GLY A N 1
ATOM 3920 C CA . GLY A 1 513 ? -17.946 10.756 -14.219 1.00 52.53 513 GLY A CA 1
ATOM 3921 C C . GLY A 1 513 ? -16.424 10.833 -14.348 1.00 52.53 513 GLY A C 1
ATOM 3922 O O . GLY A 1 513 ? -15.716 11.363 -13.479 1.00 52.53 513 GLY A O 1
ATOM 3923 N N . ARG A 1 514 ? -15.901 10.339 -15.478 1.00 51.44 514 ARG A N 1
ATOM 3924 C CA . ARG A 1 514 ? -14.478 10.467 -15.824 1.00 51.44 514 ARG A CA 1
ATOM 3925 C C . ARG A 1 514 ? -14.169 11.951 -16.067 1.00 51.44 514 ARG A C 1
ATOM 3927 O O . ARG A 1 514 ? -14.840 12.574 -16.887 1.00 51.44 514 ARG A O 1
ATOM 3934 N N . ARG A 1 515 ? -13.199 12.519 -15.339 1.00 41.97 515 ARG A N 1
ATOM 3935 C CA . ARG A 1 515 ? -12.656 13.855 -15.648 1.00 41.97 515 ARG A CA 1
ATOM 3936 C C . ARG A 1 515 ? -11.634 13.777 -16.767 1.00 41.97 515 ARG A C 1
ATOM 3938 O O . ARG A 1 515 ? -10.868 12.786 -16.772 1.00 41.97 515 ARG A O 1
#

Radius of gyration: 26.29 Å; Cα contacts (8 Å, |Δi|>4): 1003; chains: 1; bounding box: 68×60×74 Å

Nearest PDB structures (foldseek):
  7dn9-assembly4_G  TM=7.071E-01  e=1.246E-10  Salmonella enterica subsp. enterica serovar Typhimurium str. LT2
  7dn8-assembly4_G  TM=7.018E-01  e=3.589E-10  Salmonella enterica subsp. enterica serovar Typhimurium str. LT2
  7u1j-assembly1_A  TM=3.940E-01  e=1.170E+00  Pisum sativum
  1dgw-assembly1_A  TM=2.868E-01  e=5.289E-01  Canavalia ensiformis
  6l4c-assembly1_A  TM=2.707E-01  e=5.880E-01  Corylus avellana

Solvent-accessible surface area (backbone atoms only — not comparable to full-atom values): 28195 Å² total; per-residue (Å²): 105,47,48,29,86,78,43,59,78,89,42,25,67,55,37,48,57,34,13,59,29,92,90,64,26,81,67,75,58,42,40,38,60,65,30,53,53,55,48,58,68,37,36,82,76,38,75,87,40,51,43,75,66,42,47,53,44,51,53,56,54,55,70,74,41,68,85,81,81,85,86,80,71,92,66,66,73,61,56,69,68,63,72,53,53,54,70,51,77,50,103,76,47,56,33,45,74,48,76,48,67,31,54,96,76,28,34,36,38,37,40,32,27,46,35,95,92,25,78,70,21,38,76,38,48,54,71,37,74,43,73,59,90,71,73,78,90,60,27,18,50,52,20,39,33,74,41,64,38,92,87,42,86,44,59,72,46,40,27,46,93,88,40,76,48,42,67,55,74,59,90,85,64,69,91,39,56,63,54,94,56,69,44,29,38,38,24,76,29,62,32,30,34,32,32,39,38,37,34,27,32,65,50,82,70,92,59,74,79,72,58,39,31,48,64,84,70,34,55,74,58,48,44,52,39,52,53,50,46,52,57,52,12,41,56,45,15,62,72,22,42,62,60,28,46,54,51,34,48,76,73,72,39,53,68,67,56,52,50,46,32,50,50,32,48,47,60,54,40,43,43,30,37,51,36,44,55,82,42,62,44,64,42,82,39,75,60,72,44,75,50,91,93,55,77,73,57,81,52,69,45,84,46,62,93,87,40,26,44,46,60,47,58,64,72,39,66,52,69,74,35,40,56,67,63,55,56,70,76,65,81,72,26,58,44,86,62,20,63,50,42,48,27,53,35,45,40,50,71,36,48,78,62,82,53,80,87,54,48,77,62,48,55,34,74,35,28,37,27,49,54,68,47,44,40,49,58,54,46,86,47,12,62,26,32,33,36,42,35,76,29,37,50,76,42,28,37,33,27,44,24,69,55,80,81,45,48,40,89,40,41,18,28,42,90,21,35,42,38,23,56,54,58,32,56,71,68,55,41,48,36,29,42,27,47,51,71,71,42,90,64,75,72,89,65,93,68,83,70,36,36,30,27,39,32,51,38,82,42,37,47,56,69,24,41,52,30,41,38,38,37,26,71,39,67,95,38,80,60,39,59,52,53,51,52,42,28,60,77,40,72,29,57,62,30,32,18,66,55,78,45,43,31,52,70,92,58,76,67,71,59,77,65,88,128

Sequence (515 aa):
MVAVRMLPAELRGLATQIDELPDTGNRDGLVTPAEMEAARDHLTTLPRFASPEARAAIRRLSEVLVPMPATPASDSGLDIDDFLRPRTVGRKGLYESLLFPAADGQRRERITFRTPQNPRGLALAAGERFEVPRQLVSGSVLAAKIELDPHSRAVVKAEMEGQELPSSVPAGAPAGAALNRALTLVSDAPASIKSVEIIYRPHANLASPDESGDLSRLNSTQRSVIEDVKRKAALRSDEARERLMTKGAALGYSPREIDLVLDYVRSVAPIVVHFKPDKPLQQTTRGTSSAPGSTSLEYSVAVGRDQNVIDAFMVDPHYRNQFETGITSGSPSAYAGGGRDGWEKTIFEQGYHRHPLIASERPKYGAMNASWKPAGPAQSYGACYVILKRGIRNRTTLTPGDSSCARAADVGTAESFAHVLAGLPDQRFRDVCSVALGYDGSASSDWYPYIEAQVHGPIDFAKDVQRLVIDADYLGTPFEAKMRSWAETNGFPVSWHDRYEIHVDGDQPSPVGRR

Secondary structure (DSSP, 8-state):
-EEGGGS-HHHHHHHHHHHT-TTT--SSSEE-HHHHHHHHHGGGT-GGG-SHHHHHHHHHHHHHTPPPPPP--------HHHHSS---EETTEE-EEEEEEEETTEEEEEEE--BTTBTT-EEE-TT-EEE------SSEEEEEEEEE-TT----EEEEETTEEPPSSPPTT--S-EETTS-EEEEESS-EEEEEEEEEEEPPPP-----GGG-GGGS-HHHHHHHHHHHHHHHHHHHHTHHHHHHHHHHHT--HHHHHHHHHHHHHT--EEEEE-TT-BS-EE------STT------EE---TT-BHHHHHHH-SEE--HHHH---SS----STTSHHHHHHHHHTTTTT-SSS--GGGSPEEEEE-TT--TT-S-GGG-SEEEEEPGGGGGGEEEESS-GGG--GGG-EESSS-HHHHHHS-HHHHHHHHHHHHT---------S--EEEEE-S-EEHHHHEEEEEEEGGGTTSHHHHHHHHHHHHHT--EEEE-SS-EEETTSPPPP----

Foldseek 3Di:
DAFLVLDDPLLSVLQCVLLVDPPFRVNPRDHALRSLVVVVVCCVPDPVCVDPSNVVSSVVVNVVHDDDDDDDDDDDADFQLLVAADLDADPFGGWDWDKDGDDPLKTKIKIFQCDPRRPQGGKAAAFGKDFDPDSDDWFAWQAKAWAFDPPFPKDKFKDWPNDTGHNDGDDPDDRHHTPPTTIIIHIRHTTGTGMMMIMTRGDPPPPDPQCLQVCVLFDPLLSVLLVVQAVLLQVLLVVLLVLLQVLCVVLSHHSVLSVLLLVCLLHPFWWKAAAAQAAFLADQAADAQPPVPDDGDRDGDGDDGPHGPLNVLLPDQFDFDCLVRLDFLDDSFNDVNGLVNVLCCFQSVCSCVPDPHDRQQFWDKTFTQLLVFLQGQCCSRHSKMFTWGRSLQSSKWKALFDSSPDGNSRIHGSNRCNSSLSPHDSLVNVSSSCVSVVHPRPSPDPDDDTTMMTGGGIQRCLSITQEIEAELQCPPPPSVVSVVVSCVVSVHAYWYGPRHHIGHPPPRDHHPDDD

Mean predicted aligned error: 16.5 Å